Protein AF-A0A087DE72-F1 (afdb_monomer)

Secondary structure (DSSP, 8-state):
-PPPP-HHHHTT--TTS-HHHHHHHHHHHHHHHHHHTTT-HHHHHHHHHHHHIIIIISSSHHHHHHHHHHHHHHHS--S-------HHHHHHHHHHTT-HHHHHHHHHHHHHH-TT-HHHHHHHHHHHHTS---S-HHHHHHHHHHHHHHHHHHHHHHHHS---HHHHHHHHHHHHHHHHHTT-HHHHHHHHHHHHHH--TTTHHHHHHHHHHHHHHH--GGGHHHHHHHHHHHHHHHHHHHHHTGGGS-HHHHHHHHHHHHTSPPPPP-GGG--HHHHHHHHHHHHHHHHHHHHS---HHHHHHHHHHHHHHHHHHHHHHHHHHHHHHHHHHHHHHHHHHHHHHHHHHHHHHHHHHHHHHHHHHHHHHHHHS-SPPHHHHHHHHHHHHHHHHHHHS-STTHHHHHHHHHHHHHHHHHHHHHHHHHHHHHHHHHHHHHHHHHHHHHHHHHHHHHHHHHHHHHHHHHHHHH-HHHHHHTT-

Structure (mmCIF, N/CA/C/O backbone):
data_AF-A0A087DE72-F1
#
_entry.id   AF-A0A087DE72-F1
#
loop_
_atom_site.group_PDB
_atom_site.id
_atom_site.type_symbol
_atom_site.label_atom_id
_atom_site.label_alt_id
_atom_site.label_comp_id
_atom_site.label_asym_id
_atom_site.label_entity_id
_atom_site.label_seq_id
_atom_site.pdbx_PDB_ins_code
_atom_site.Cartn_x
_atom_site.Cartn_y
_atom_site.Cartn_z
_atom_site.occupancy
_atom_site.B_iso_or_equiv
_atom_site.auth_seq_id
_atom_site.auth_comp_id
_atom_site.auth_asym_id
_atom_site.auth_atom_id
_atom_site.pdbx_PDB_model_num
ATOM 1 N N . MET A 1 1 ? 24.388 5.593 -57.255 1.00 46.31 1 MET A N 1
ATOM 2 C CA . MET A 1 1 ? 25.311 6.397 -56.429 1.00 46.31 1 MET A CA 1
ATOM 3 C C . MET A 1 1 ? 26.589 6.590 -57.221 1.00 46.31 1 MET A C 1
ATOM 5 O O . MET A 1 1 ? 26.993 5.662 -57.909 1.00 46.31 1 MET A O 1
ATOM 9 N N . GLU A 1 2 ? 27.152 7.794 -57.210 1.00 52.22 2 GLU A N 1
ATOM 10 C CA . GLU A 1 2 ? 28.454 8.068 -57.825 1.00 52.22 2 GLU A CA 1
ATOM 11 C C . GLU A 1 2 ? 29.527 7.374 -56.968 1.00 52.22 2 GLU A C 1
ATOM 13 O O . GLU A 1 2 ? 29.523 7.531 -55.749 1.00 52.22 2 GLU A O 1
ATOM 18 N N . GLN A 1 3 ? 30.354 6.518 -57.572 1.00 73.94 3 GLN A N 1
ATOM 19 C CA . GLN A 1 3 ? 31.344 5.716 -56.849 1.00 73.94 3 GLN A CA 1
ATOM 20 C C . GLN A 1 3 ? 32.473 6.634 -56.364 1.00 73.94 3 GLN A C 1
ATOM 22 O O . GLN A 1 3 ? 33.178 7.226 -57.183 1.00 73.94 3 GLN A O 1
ATOM 27 N N . ILE A 1 4 ? 32.644 6.767 -55.049 1.00 83.94 4 ILE A N 1
ATOM 28 C CA . ILE A 1 4 ? 33.738 7.544 -54.472 1.00 83.94 4 ILE A CA 1
ATOM 29 C C . ILE A 1 4 ? 35.049 6.736 -54.526 1.00 83.94 4 ILE A C 1
ATOM 31 O O . ILE A 1 4 ? 35.043 5.526 -54.267 1.00 83.94 4 ILE A O 1
ATOM 35 N N . PRO A 1 5 ? 36.189 7.360 -54.879 1.00 88.19 5 PRO A N 1
ATOM 36 C CA . PRO A 1 5 ? 37.483 6.686 -54.866 1.00 88.19 5 PRO A CA 1
ATOM 37 C C . PRO A 1 5 ? 37.898 6.284 -53.447 1.00 88.19 5 PRO A C 1
ATOM 39 O O . PRO A 1 5 ? 37.797 7.083 -52.514 1.00 88.19 5 PRO A O 1
ATOM 42 N N . ASP A 1 6 ? 38.416 5.067 -53.289 1.00 91.94 6 ASP A N 1
ATOM 43 C CA . ASP A 1 6 ? 39.042 4.623 -52.043 1.00 91.94 6 ASP A CA 1
ATOM 44 C C . ASP A 1 6 ? 40.487 5.134 -51.963 1.00 91.94 6 ASP A C 1
ATOM 46 O O . ASP A 1 6 ? 41.411 4.525 -52.491 1.00 91.94 6 ASP A O 1
ATOM 50 N N . TYR A 1 7 ? 40.699 6.270 -51.310 1.00 92.19 7 TYR A N 1
ATOM 51 C CA . TYR A 1 7 ? 42.007 6.875 -51.116 1.00 92.19 7 TYR A CA 1
ATOM 52 C C . TYR A 1 7 ? 42.890 6.082 -50.155 1.00 92.19 7 TYR A C 1
ATOM 54 O O . TYR A 1 7 ? 44.110 6.170 -50.285 1.00 92.19 7 TYR A O 1
ATOM 62 N N . TYR A 1 8 ? 42.322 5.289 -49.240 1.00 91.94 8 TYR A N 1
ATOM 63 C CA . TYR A 1 8 ? 43.120 4.418 -48.378 1.00 91.94 8 TYR A CA 1
ATOM 64 C C . TYR A 1 8 ? 43.806 3.330 -49.198 1.00 91.94 8 TYR A C 1
ATOM 66 O O . TYR A 1 8 ? 45.010 3.120 -49.062 1.00 91.94 8 TYR A O 1
ATOM 74 N N . GLU A 1 9 ? 43.070 2.712 -50.118 1.00 90.38 9 GLU A N 1
ATOM 75 C CA . GLU A 1 9 ? 43.614 1.702 -51.023 1.00 90.38 9 GLU A CA 1
ATOM 76 C C . GLU A 1 9 ? 44.472 2.327 -52.137 1.00 90.38 9 GLU A C 1
ATOM 78 O O . GLU A 1 9 ? 45.621 1.934 -52.341 1.00 90.38 9 GLU A O 1
ATOM 83 N N . LEU A 1 10 ? 43.955 3.349 -52.830 1.00 90.56 10 LEU A N 1
ATOM 84 C CA . LEU A 1 10 ? 44.603 3.948 -54.004 1.00 90.56 10 LEU A CA 1
ATOM 85 C C . LEU A 1 10 ? 45.902 4.692 -53.676 1.00 90.56 10 LEU A C 1
ATOM 87 O O . LEU A 1 10 ? 46.783 4.782 -54.533 1.00 90.56 10 LEU A O 1
ATOM 91 N N . LEU A 1 11 ? 46.019 5.254 -52.469 1.00 91.50 11 LEU A N 1
ATOM 92 C CA . LEU A 1 11 ? 47.199 6.005 -52.022 1.00 91.50 11 LEU A CA 1
ATOM 93 C C . LEU A 1 11 ? 47.983 5.274 -50.923 1.00 91.50 11 LEU A C 1
ATOM 95 O O . LEU A 1 11 ? 48.953 5.831 -50.408 1.00 91.50 11 LEU A O 1
ATOM 99 N N . ASN A 1 12 ? 47.602 4.029 -50.612 1.00 90.81 12 ASN A N 1
ATOM 100 C CA . ASN A 1 12 ? 48.242 3.164 -49.621 1.00 90.81 12 ASN A CA 1
ATOM 101 C C . ASN A 1 12 ? 48.380 3.834 -48.238 1.00 90.81 12 ASN A C 1
ATOM 103 O O . ASN A 1 12 ? 49.468 3.889 -47.660 1.00 90.81 12 ASN A O 1
ATOM 107 N N . LEU A 1 13 ? 47.271 4.383 -47.741 1.00 91.31 13 LEU A N 1
ATOM 108 C CA . LEU A 1 13 ? 47.175 5.062 -46.448 1.00 91.31 13 LEU A CA 1
ATOM 109 C C . LEU A 1 13 ? 46.571 4.118 -45.403 1.00 91.31 13 LEU A C 1
ATOM 111 O O . LEU A 1 13 ? 45.697 3.310 -45.713 1.00 91.31 13 LEU A O 1
ATOM 115 N N . ASN A 1 14 ? 46.978 4.260 -44.143 1.00 90.88 14 ASN A N 1
ATOM 116 C CA . ASN A 1 14 ? 46.422 3.471 -43.046 1.00 90.88 14 ASN A CA 1
ATOM 117 C C . ASN A 1 14 ? 45.198 4.175 -42.417 1.00 90.88 14 ASN A C 1
ATOM 119 O O . ASN A 1 14 ? 45.349 5.281 -41.892 1.00 90.88 14 ASN A O 1
ATOM 123 N N . PRO A 1 15 ? 43.999 3.557 -42.393 1.00 86.56 15 PRO A N 1
ATOM 124 C CA . PRO A 1 15 ? 42.802 4.168 -41.805 1.00 86.56 15 PRO A CA 1
ATOM 125 C C . PRO A 1 15 ? 42.904 4.401 -40.292 1.00 86.56 15 PRO A C 1
ATOM 127 O O . PRO A 1 15 ? 42.224 5.283 -39.771 1.00 86.56 15 PRO A O 1
ATOM 130 N N . ALA A 1 16 ? 43.776 3.671 -39.588 1.00 88.38 16 ALA A N 1
ATOM 131 C CA . ALA A 1 16 ? 44.003 3.853 -38.154 1.00 88.38 16 ALA A CA 1
ATOM 132 C C . ALA A 1 16 ? 44.900 5.061 -37.811 1.00 88.38 16 ALA A C 1
ATOM 134 O O . ALA A 1 16 ? 45.018 5.422 -36.638 1.00 88.38 16 ALA A O 1
ATOM 135 N N . ASP A 1 17 ? 45.534 5.693 -38.804 1.00 89.81 17 ASP A N 1
ATOM 136 C CA . ASP A 1 17 ? 46.409 6.840 -38.569 1.00 89.81 17 ASP A CA 1
ATOM 137 C C . ASP A 1 17 ? 45.597 8.099 -38.199 1.00 89.81 17 ASP A C 1
ATOM 139 O O . ASP A 1 17 ? 44.442 8.302 -38.601 1.00 89.81 17 ASP A O 1
ATOM 143 N N . SER A 1 18 ? 46.214 8.995 -37.422 1.00 92.31 18 SER A N 1
ATOM 144 C CA . SER A 1 18 ? 45.618 10.300 -37.115 1.00 92.31 18 SER A CA 1
ATOM 145 C C . SER A 1 18 ? 45.512 11.158 -38.381 1.00 92.31 18 SER A C 1
ATOM 147 O O . SER A 1 18 ? 46.311 11.017 -39.308 1.00 92.31 18 SER A O 1
ATOM 149 N N . LEU A 1 19 ? 44.550 12.089 -38.428 1.00 91.44 19 LEU A N 1
ATOM 150 C CA . LEU A 1 19 ? 44.358 12.947 -39.606 1.00 91.44 19 LEU A CA 1
ATOM 151 C C . LEU A 1 19 ? 45.640 13.717 -39.959 1.00 91.44 19 LEU A C 1
ATOM 153 O O . LEU A 1 19 ? 46.006 13.805 -41.127 1.00 91.44 19 LEU A O 1
ATOM 157 N N . ALA A 1 20 ? 46.352 14.216 -38.945 1.00 91.56 20 ALA A N 1
ATOM 158 C CA . ALA A 1 20 ? 47.620 14.914 -39.130 1.00 91.56 20 ALA A CA 1
ATOM 159 C C . ALA A 1 20 ? 48.692 14.016 -39.776 1.00 91.56 20 ALA A C 1
ATOM 161 O O . ALA A 1 20 ? 49.420 14.470 -40.657 1.00 91.56 20 ALA A O 1
ATOM 162 N N . ALA A 1 21 ? 48.765 12.738 -39.384 1.00 91.19 21 ALA A N 1
ATOM 163 C CA . ALA A 1 21 ? 49.691 11.777 -39.978 1.00 91.19 21 ALA A CA 1
ATOM 164 C C . ALA A 1 21 ? 49.328 11.467 -41.442 1.00 91.19 21 ALA A C 1
ATOM 166 O O . ALA A 1 21 ? 50.207 11.484 -42.304 1.00 91.19 21 ALA A O 1
ATOM 167 N N . ILE A 1 22 ? 48.039 11.283 -41.744 1.00 91.69 22 ILE A N 1
ATOM 168 C CA . ILE A 1 22 ? 47.539 11.057 -43.111 1.00 91.69 22 ILE A CA 1
ATOM 169 C C . ILE A 1 22 ? 47.829 12.269 -44.010 1.00 91.69 22 ILE A C 1
ATOM 171 O O . ILE A 1 22 ? 48.365 12.120 -45.107 1.00 91.69 22 ILE A O 1
ATOM 175 N N . GLN A 1 23 ? 47.547 13.488 -43.541 1.00 92.75 23 GLN A N 1
ATOM 176 C CA . GLN A 1 23 ? 47.849 14.720 -44.279 1.00 92.75 23 GLN A CA 1
ATOM 177 C C . GLN A 1 23 ? 49.352 14.874 -44.546 1.00 92.75 23 GLN A C 1
ATOM 179 O O . GLN A 1 23 ? 49.745 15.261 -45.647 1.00 92.75 23 GLN A O 1
ATOM 184 N N . GLN A 1 24 ? 50.202 14.544 -43.569 1.00 93.56 24 GLN A N 1
ATOM 185 C CA . GLN A 1 24 ? 51.655 14.590 -43.728 1.00 93.56 24 GLN A CA 1
ATOM 186 C C . GLN A 1 24 ? 52.149 13.575 -44.772 1.00 93.56 24 GLN A C 1
ATOM 188 O O . GLN A 1 24 ? 52.970 13.924 -45.623 1.00 93.56 24 GLN A O 1
ATOM 193 N N . GLN A 1 25 ? 51.625 12.345 -44.751 1.00 92.81 25 GLN A N 1
ATOM 194 C CA . GLN A 1 25 ? 51.930 11.321 -45.757 1.00 92.81 25 GLN A CA 1
ATOM 195 C C . GLN A 1 25 ? 51.492 11.769 -47.159 1.00 92.81 25 GLN A C 1
ATOM 197 O O . GLN A 1 25 ? 52.269 11.675 -48.110 1.00 92.81 25 GLN A O 1
ATOM 202 N N . LEU A 1 26 ? 50.293 12.342 -47.287 1.00 94.69 26 LEU A N 1
ATOM 203 C CA . LEU A 1 26 ? 49.782 12.877 -48.550 1.00 94.69 26 LEU A CA 1
ATOM 204 C C . LEU A 1 26 ? 50.614 14.050 -49.080 1.00 94.69 26 LEU A C 1
ATOM 206 O O . LEU A 1 26 ? 50.873 14.115 -50.279 1.00 94.69 26 LEU A O 1
ATOM 210 N N . GLN A 1 27 ? 51.081 14.954 -48.215 1.00 93.62 27 GLN A N 1
ATOM 211 C CA . GLN A 1 27 ? 51.978 16.043 -48.621 1.00 93.62 27 GLN A CA 1
ATOM 212 C C . GLN A 1 27 ? 53.340 15.525 -49.098 1.00 93.62 27 GLN A C 1
ATOM 214 O O . GLN A 1 27 ? 53.872 16.022 -50.092 1.00 93.62 27 GLN A O 1
ATOM 219 N N . TYR A 1 28 ? 53.886 14.500 -48.439 1.00 92.12 28 TYR A N 1
ATOM 220 C CA . TYR A 1 28 ? 55.117 13.846 -48.880 1.00 92.12 28 TYR A CA 1
ATOM 221 C C . TYR A 1 28 ? 54.940 13.168 -50.248 1.00 92.12 28 TYR A C 1
ATOM 223 O O . TYR A 1 28 ? 55.742 13.385 -51.160 1.00 92.12 28 TYR A O 1
ATOM 231 N N . LEU A 1 29 ? 53.853 12.408 -50.423 1.00 90.56 29 LEU A N 1
ATOM 232 C CA . LEU A 1 29 ? 53.500 11.777 -51.696 1.00 90.56 29 LEU A CA 1
ATOM 233 C C . LEU A 1 29 ? 53.297 12.817 -52.801 1.00 90.56 29 LEU A C 1
ATOM 235 O O . LEU A 1 29 ? 53.800 12.636 -53.909 1.00 90.56 29 LEU A O 1
ATOM 239 N N . LYS A 1 30 ? 52.628 13.933 -52.494 1.00 92.38 30 LYS A N 1
ATOM 240 C CA . LYS A 1 30 ? 52.440 15.053 -53.419 1.00 92.38 30 LYS A CA 1
ATOM 241 C C . LYS A 1 30 ? 53.778 15.592 -53.917 1.00 92.38 30 LYS A C 1
ATOM 243 O O . LYS A 1 30 ? 54.002 15.603 -55.123 1.00 92.38 30 LYS A O 1
ATOM 248 N N . ALA A 1 31 ? 54.688 15.955 -53.013 1.00 89.69 31 ALA A N 1
ATOM 249 C CA . ALA A 1 31 ? 55.998 16.497 -53.375 1.00 89.69 31 ALA A CA 1
ATOM 250 C C . ALA A 1 31 ? 56.829 15.504 -54.212 1.00 89.69 31 ALA A C 1
ATOM 252 O O . ALA A 1 31 ? 57.450 15.877 -55.212 1.00 89.69 31 ALA A O 1
ATOM 253 N N . ALA A 1 32 ? 56.792 14.216 -53.855 1.00 87.50 32 ALA A N 1
ATOM 254 C CA . ALA A 1 32 ? 57.470 13.165 -54.609 1.00 87.50 32 ALA A CA 1
ATOM 255 C C . ALA A 1 32 ? 56.907 13.019 -56.037 1.00 87.50 32 ALA A C 1
ATOM 257 O O . ALA A 1 32 ? 57.672 12.916 -57.001 1.00 87.50 32 ALA A O 1
ATOM 258 N N . LYS A 1 33 ? 55.579 13.055 -56.206 1.00 88.06 33 LYS A N 1
ATOM 259 C CA . LYS A 1 33 ? 54.942 12.944 -57.528 1.00 88.06 33 LYS A CA 1
ATOM 260 C C . LYS A 1 33 ? 55.063 14.229 -58.353 1.00 88.06 33 LYS A C 1
ATOM 262 O O . LYS A 1 33 ? 55.270 14.137 -59.558 1.00 88.06 33 LYS A O 1
ATOM 267 N N . GLU A 1 34 ? 55.056 15.411 -57.741 1.00 89.00 34 GLU A N 1
ATOM 268 C CA . GLU A 1 34 ? 55.330 16.680 -58.435 1.00 89.00 34 GLU A CA 1
ATOM 269 C C . GLU A 1 34 ? 56.731 16.694 -59.063 1.00 89.00 34 GLU A C 1
ATOM 271 O O . GLU A 1 34 ? 56.881 17.081 -60.222 1.00 89.00 34 GLU A O 1
ATOM 276 N N . SER A 1 35 ? 57.741 16.172 -58.355 1.00 84.12 35 SER A N 1
ATOM 277 C CA . SER A 1 35 ? 59.123 16.107 -58.860 1.00 84.12 35 SER A CA 1
ATOM 278 C C . SER A 1 35 ? 59.303 15.217 -60.102 1.00 84.12 35 SER A C 1
ATOM 280 O O . SER A 1 35 ? 60.242 15.407 -60.874 1.00 84.12 35 SER A O 1
ATOM 282 N N . THR A 1 36 ? 58.386 14.271 -60.330 1.00 85.12 36 THR A N 1
ATOM 283 C CA . THR A 1 36 ? 58.442 13.290 -61.430 1.00 85.12 36 THR A CA 1
ATOM 284 C C . THR A 1 36 ? 57.303 13.449 -62.441 1.00 85.12 36 THR A C 1
ATOM 286 O O . THR A 1 36 ? 57.206 12.673 -63.391 1.00 85.12 36 THR A O 1
ATOM 289 N N . TYR A 1 37 ? 56.469 14.486 -62.297 1.00 81.81 37 TYR A N 1
ATOM 290 C CA . TYR A 1 37 ? 55.223 14.668 -63.049 1.00 81.81 37 TYR A CA 1
ATOM 291 C C . TYR A 1 37 ? 55.404 14.676 -64.574 1.00 81.81 37 TYR A C 1
ATOM 293 O O . TYR A 1 37 ? 54.633 14.055 -65.303 1.00 81.81 37 TYR A O 1
ATOM 301 N N . LEU A 1 38 ? 56.445 15.344 -65.080 1.00 79.69 38 LEU A N 1
ATOM 302 C CA . LEU A 1 38 ? 56.704 15.418 -66.524 1.00 79.69 38 LEU A CA 1
ATOM 303 C C . LEU A 1 38 ? 57.210 14.091 -67.112 1.00 79.69 38 LEU A C 1
ATOM 305 O O . LEU A 1 38 ? 57.084 13.870 -68.315 1.00 79.69 38 LEU A O 1
ATOM 309 N N . GLN A 1 39 ? 57.766 13.215 -66.273 1.00 79.38 39 GLN A N 1
ATOM 310 C CA . GLN A 1 39 ? 58.501 12.014 -66.681 1.00 79.38 39 GLN A CA 1
ATOM 311 C C . GLN A 1 39 ? 57.743 10.715 -66.387 1.00 79.38 39 GLN A C 1
ATOM 313 O O . GLN A 1 39 ? 58.065 9.683 -66.966 1.00 79.38 39 GLN A O 1
ATOM 318 N N . SER A 1 40 ? 56.743 10.753 -65.504 1.00 84.88 40 SER A N 1
ATOM 319 C CA . SER A 1 40 ? 56.005 9.575 -65.060 1.00 84.88 40 SER A CA 1
ATOM 320 C C . SER A 1 40 ? 54.508 9.732 -65.296 1.00 84.88 40 SER A C 1
ATOM 322 O O . SER A 1 40 ? 53.853 10.614 -64.738 1.00 84.88 40 SER A O 1
ATOM 324 N N . ASP A 1 41 ? 53.939 8.824 -66.085 1.00 81.00 41 ASP A N 1
ATOM 325 C CA . ASP A 1 41 ? 52.489 8.750 -66.275 1.00 81.00 41 ASP A CA 1
ATOM 326 C C . ASP A 1 41 ? 51.760 8.324 -64.991 1.00 81.00 41 ASP A C 1
ATOM 328 O O . ASP A 1 41 ? 50.601 8.683 -64.789 1.00 81.00 41 ASP A O 1
ATOM 332 N N . GLU A 1 42 ? 52.448 7.634 -64.078 1.00 81.88 42 GLU A N 1
ATOM 333 C CA . GLU A 1 42 ? 51.942 7.330 -62.738 1.00 81.88 42 GLU A CA 1
ATOM 334 C C . GLU A 1 42 ? 51.776 8.615 -61.915 1.00 81.88 42 GLU A C 1
ATOM 336 O O . GLU A 1 42 ? 50.732 8.834 -61.305 1.00 81.88 42 GLU A O 1
ATOM 341 N N . ALA A 1 43 ? 52.765 9.515 -61.957 1.00 83.44 43 ALA A N 1
ATOM 342 C CA . ALA A 1 43 ? 52.683 10.803 -61.276 1.00 83.44 43 ALA A CA 1
ATOM 343 C C . ALA A 1 43 ? 51.544 11.672 -61.832 1.00 83.44 43 ALA A C 1
ATOM 345 O O . ALA A 1 43 ? 50.818 12.295 -61.059 1.00 83.44 43 ALA A O 1
ATOM 346 N N . LYS A 1 44 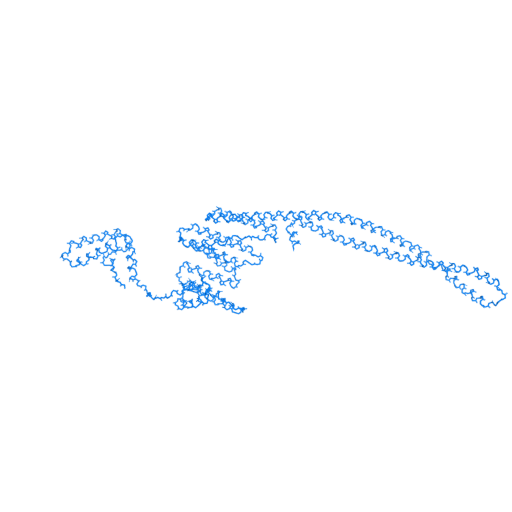? 51.317 11.654 -63.153 1.00 85.94 44 LYS A N 1
ATOM 347 C CA . LYS A 1 44 ? 50.186 12.367 -63.775 1.00 85.94 44 LYS A CA 1
ATOM 348 C C . LYS A 1 44 ? 48.821 11.834 -63.339 1.00 85.94 44 LYS A C 1
ATOM 350 O O . LYS A 1 44 ? 47.877 12.615 -63.269 1.00 85.94 44 LYS A O 1
ATOM 355 N N . ARG A 1 45 ? 48.713 10.533 -63.047 1.00 87.25 45 ARG A N 1
ATOM 356 C CA . ARG A 1 45 ? 47.472 9.884 -62.585 1.00 87.25 45 ARG A CA 1
ATOM 357 C C . ARG A 1 45 ? 47.223 10.061 -61.090 1.00 87.25 45 ARG A C 1
ATOM 359 O O . ARG A 1 45 ? 46.091 10.318 -60.698 1.00 87.25 45 ARG A O 1
ATOM 366 N N . LEU A 1 46 ? 48.260 9.931 -60.264 1.00 87.94 46 LEU A N 1
ATOM 367 C CA . LEU A 1 46 ? 48.126 9.977 -58.806 1.00 87.94 46 LEU A CA 1
ATOM 368 C C . LEU A 1 46 ? 48.039 11.403 -58.259 1.00 87.94 46 LEU A C 1
ATOM 370 O O . LEU A 1 46 ? 47.358 11.626 -57.264 1.00 87.94 46 LEU A O 1
ATOM 374 N N . LEU A 1 47 ? 48.686 12.385 -58.894 1.00 90.38 47 LEU A N 1
ATOM 375 C CA . LEU A 1 47 ? 48.704 13.758 -58.381 1.00 90.38 47 LEU A CA 1
ATOM 376 C C . LEU A 1 47 ? 47.301 14.402 -58.282 1.00 90.38 47 LEU A C 1
ATOM 378 O O . LEU A 1 47 ? 47.028 15.040 -57.263 1.00 90.38 47 LEU A O 1
ATOM 382 N N . PRO A 1 48 ? 46.378 14.217 -59.251 1.00 90.50 48 PRO A N 1
ATOM 383 C CA . PRO A 1 48 ? 44.981 14.623 -59.094 1.00 90.50 48 PRO A CA 1
ATOM 384 C C . PRO A 1 48 ? 44.282 13.950 -57.905 1.00 90.50 48 PRO A C 1
ATOM 386 O O . PRO A 1 48 ? 43.618 14.643 -57.143 1.00 90.50 48 PRO A O 1
ATOM 389 N N . LEU A 1 49 ? 44.482 12.640 -57.701 1.00 91.12 49 LEU A N 1
ATOM 390 C CA . LEU A 1 49 ? 43.883 11.892 -56.585 1.00 91.12 49 LEU A CA 1
ATOM 391 C C . LEU A 1 49 ? 44.405 12.381 -55.230 1.00 91.12 49 LEU A C 1
ATOM 393 O O . LEU A 1 49 ? 43.631 12.547 -54.298 1.00 91.12 49 LEU A O 1
ATOM 397 N N . ILE A 1 50 ? 45.705 12.671 -55.130 1.00 91.81 50 ILE A N 1
ATOM 398 C CA . ILE A 1 50 ? 46.317 13.220 -53.913 1.00 91.81 50 ILE A CA 1
ATOM 399 C C . ILE A 1 50 ? 45.750 14.613 -53.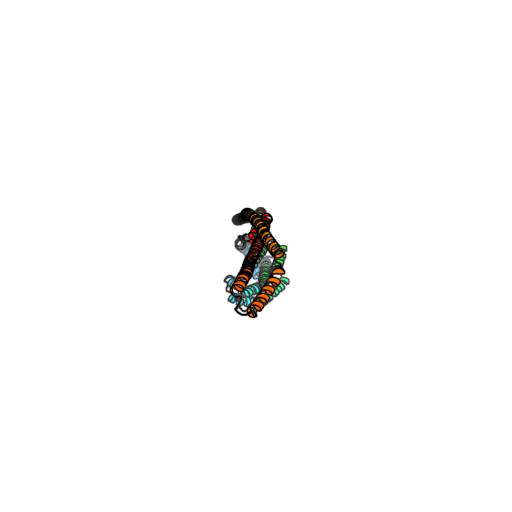598 1.00 91.81 50 ILE A C 1
ATOM 401 O O . ILE A 1 50 ? 45.465 14.921 -52.441 1.00 91.81 50 ILE A O 1
ATOM 405 N N . ASN A 1 51 ? 45.569 15.462 -54.615 1.00 92.44 51 ASN A N 1
ATOM 406 C CA . ASN A 1 51 ? 44.984 16.791 -54.430 1.00 92.44 51 ASN A CA 1
ATOM 407 C C . ASN A 1 51 ? 43.503 16.723 -54.039 1.00 92.44 51 ASN A C 1
ATOM 409 O O . ASN A 1 51 ? 43.075 17.493 -53.177 1.00 92.44 51 ASN A O 1
ATOM 413 N N . ASP A 1 52 ? 42.741 15.805 -54.634 1.00 92.12 52 ASP A N 1
ATOM 414 C CA . ASP A 1 52 ? 41.344 15.578 -54.272 1.00 92.12 52 ASP A CA 1
ATOM 415 C C . ASP A 1 52 ? 41.225 15.050 -52.837 1.00 92.12 52 ASP A C 1
ATOM 417 O O . ASP A 1 52 ? 40.500 15.624 -52.028 1.00 92.12 52 ASP A O 1
ATOM 421 N N . ALA A 1 53 ? 42.043 14.058 -52.469 1.00 91.12 53 ALA A N 1
ATOM 422 C CA . ALA A 1 53 ? 42.099 13.514 -51.117 1.00 91.12 53 ALA A CA 1
ATOM 423 C C . ALA A 1 53 ? 42.429 14.593 -50.073 1.00 91.12 53 ALA A C 1
ATOM 425 O O . ALA A 1 53 ? 41.766 14.665 -49.044 1.00 91.12 53 ALA A O 1
ATOM 426 N N . LEU A 1 54 ? 43.398 15.480 -50.336 1.00 92.12 54 LEU A N 1
ATOM 427 C CA . LEU A 1 54 ? 43.747 16.582 -49.425 1.00 92.12 54 LEU A CA 1
ATOM 428 C C . LEU A 1 54 ? 42.644 17.644 -49.294 1.00 92.12 54 LEU A C 1
ATOM 430 O O . LEU A 1 54 ? 42.536 18.278 -48.246 1.00 92.12 54 LEU A O 1
ATOM 434 N N . THR A 1 55 ? 41.853 17.861 -50.347 1.00 89.44 55 THR A N 1
ATOM 435 C CA . THR A 1 55 ? 40.861 18.948 -50.401 1.00 89.44 55 THR A CA 1
ATOM 436 C C . THR A 1 55 ? 39.481 18.497 -49.926 1.00 89.44 55 THR A C 1
ATOM 438 O O . THR A 1 55 ? 38.793 19.248 -49.238 1.00 89.44 55 THR A O 1
ATOM 441 N N . ASN A 1 56 ? 39.082 17.273 -50.275 1.00 87.31 56 ASN A N 1
ATOM 442 C CA . ASN A 1 56 ? 37.703 16.806 -50.157 1.00 87.31 56 ASN A CA 1
ATOM 443 C C . ASN A 1 56 ? 37.524 15.709 -49.101 1.00 87.31 56 ASN A C 1
ATOM 445 O O . ASN A 1 56 ? 36.516 15.721 -48.399 1.00 87.31 56 ASN A O 1
ATOM 449 N N . ALA A 1 57 ? 38.490 14.796 -48.944 1.00 90.38 57 ALA A N 1
ATOM 450 C CA . ALA A 1 57 ? 38.414 13.724 -47.947 1.00 90.38 57 ALA A CA 1
ATOM 451 C C . ALA A 1 57 ? 39.087 14.127 -46.626 1.00 90.38 57 ALA A C 1
ATOM 453 O O . ALA A 1 57 ? 38.465 14.141 -45.570 1.00 90.38 57 ALA A O 1
ATOM 454 N N . PHE A 1 58 ? 40.344 14.558 -46.676 1.00 94.62 58 PHE A N 1
ATOM 455 C CA . PHE A 1 58 ? 41.210 14.741 -45.510 1.00 94.62 58 PHE A CA 1
ATOM 456 C C . PHE A 1 58 ? 41.557 16.207 -45.233 1.00 94.62 58 PHE A C 1
ATOM 458 O O . PHE A 1 58 ? 42.629 16.489 -44.707 1.00 94.62 58 PHE A O 1
ATOM 465 N N . ALA A 1 59 ? 40.685 17.161 -45.569 1.00 88.25 59 ALA A N 1
ATOM 466 C CA . ALA A 1 59 ? 40.919 18.576 -45.262 1.00 88.25 59 ALA A CA 1
ATOM 467 C C . ALA A 1 59 ? 40.809 18.877 -43.756 1.00 88.25 59 ALA A C 1
ATOM 469 O O . ALA A 1 59 ? 41.587 19.660 -43.211 1.00 88.25 59 ALA A O 1
ATOM 470 N N . ASN A 1 60 ? 39.841 18.260 -43.076 1.00 89.69 60 ASN A N 1
ATOM 471 C CA . ASN A 1 60 ? 39.631 18.351 -41.631 1.00 89.69 60 ASN A CA 1
ATOM 472 C C . ASN A 1 60 ? 38.899 17.101 -41.105 1.00 89.69 60 ASN A C 1
ATOM 474 O O . ASN A 1 60 ? 38.497 16.231 -41.877 1.00 89.69 60 ASN A O 1
ATOM 478 N N . GLU A 1 61 ? 38.713 17.009 -39.786 1.00 87.81 61 GLU A N 1
ATOM 479 C CA . GLU A 1 61 ? 38.097 15.834 -39.153 1.00 87.81 61 GLU A CA 1
ATOM 480 C C . GLU A 1 61 ? 36.653 15.604 -39.628 1.00 87.81 61 GLU A C 1
ATOM 482 O O . GLU A 1 61 ? 36.236 14.469 -39.836 1.00 87.81 61 GLU A O 1
ATOM 487 N N . THR A 1 62 ? 35.907 16.679 -39.895 1.00 84.69 62 THR A N 1
ATOM 488 C CA . THR A 1 62 ? 34.527 16.597 -40.392 1.00 84.69 62 THR A CA 1
ATOM 489 C C . THR A 1 62 ? 34.462 16.030 -41.808 1.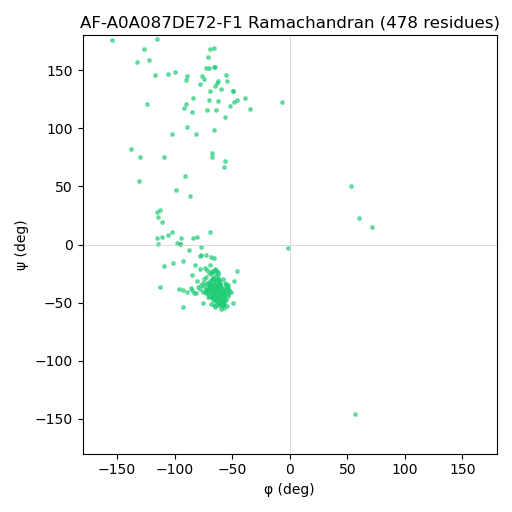00 84.69 62 THR A C 1
ATOM 491 O O . THR A 1 62 ? 33.581 15.222 -42.105 1.00 84.69 62 THR A O 1
ATOM 494 N N . THR A 1 63 ? 35.362 16.443 -42.708 1.00 87.06 63 THR A N 1
ATOM 495 C CA . THR A 1 63 ? 35.407 15.882 -44.068 1.00 87.06 63 THR A CA 1
ATOM 496 C C . THR A 1 63 ? 35.879 14.437 -44.045 1.00 87.06 63 THR A C 1
ATOM 498 O O . THR A 1 63 ? 35.310 13.625 -44.769 1.00 87.06 63 THR A O 1
ATOM 501 N N . ARG A 1 64 ? 36.831 14.103 -43.160 1.00 88.75 64 ARG A N 1
ATOM 502 C CA . ARG A 1 64 ? 37.312 12.731 -42.977 1.00 88.75 64 ARG A CA 1
ATOM 503 C C . ARG A 1 64 ? 36.180 11.823 -42.520 1.00 88.75 64 ARG A C 1
ATOM 505 O O . ARG A 1 64 ? 35.905 10.836 -43.178 1.00 88.75 64 ARG A O 1
ATOM 512 N N . GLN A 1 65 ? 35.456 12.197 -41.467 1.00 83.81 65 GLN A N 1
ATOM 513 C CA . GLN A 1 65 ? 34.327 11.406 -40.970 1.00 83.81 65 GLN A CA 1
ATOM 514 C C . GLN A 1 65 ? 33.245 11.196 -42.036 1.00 83.81 65 GLN A C 1
ATOM 516 O O . GLN A 1 65 ? 32.706 10.098 -42.163 1.00 83.81 65 GLN A O 1
ATOM 521 N N . ARG A 1 66 ? 32.932 12.229 -42.832 1.00 82.12 66 ARG A N 1
ATOM 522 C CA . ARG A 1 66 ? 31.982 12.113 -43.952 1.00 82.12 66 ARG A CA 1
ATOM 523 C C . ARG A 1 66 ? 32.490 11.174 -45.039 1.00 82.12 66 ARG A C 1
ATOM 525 O O . ARG A 1 66 ? 31.707 10.389 -45.563 1.00 82.12 66 ARG A O 1
ATOM 532 N N . TYR A 1 67 ? 33.772 11.273 -45.370 1.00 88.88 67 TYR A N 1
ATOM 533 C CA . TYR A 1 67 ? 34.426 10.413 -46.342 1.00 88.88 67 TYR A CA 1
ATOM 534 C C . TYR A 1 67 ? 34.452 8.955 -45.872 1.00 88.88 67 TYR A C 1
ATOM 536 O O . TYR A 1 67 ? 33.995 8.091 -46.610 1.00 88.88 67 TYR A O 1
ATOM 544 N N . ASP A 1 68 ? 34.870 8.698 -44.632 1.00 87.12 68 ASP A N 1
ATOM 545 C CA . ASP A 1 68 ? 34.914 7.364 -44.026 1.00 87.12 68 ASP A CA 1
ATOM 546 C C . ASP A 1 68 ? 33.512 6.744 -43.990 1.00 87.12 68 ASP A C 1
ATOM 548 O O . ASP A 1 68 ? 33.327 5.605 -44.403 1.00 87.12 68 ASP A O 1
ATOM 552 N N . THR A 1 69 ? 32.493 7.526 -43.615 1.00 79.31 69 THR A N 1
ATOM 553 C CA . THR A 1 69 ? 31.087 7.082 -43.629 1.00 79.31 69 THR A CA 1
ATOM 554 C C . THR A 1 69 ? 30.610 6.734 -45.042 1.00 79.31 69 THR A C 1
ATOM 556 O O . THR A 1 69 ? 29.944 5.721 -45.241 1.00 79.31 69 THR A O 1
ATOM 559 N N . ALA A 1 70 ? 30.937 7.564 -46.036 1.00 82.38 70 ALA A N 1
ATOM 560 C CA . ALA A 1 70 ? 30.549 7.321 -47.422 1.00 82.38 70 ALA A CA 1
ATOM 561 C C . ALA A 1 70 ? 31.300 6.119 -48.027 1.00 82.38 70 ALA A C 1
ATOM 563 O O . ALA A 1 70 ? 30.725 5.366 -48.811 1.00 82.38 70 ALA A O 1
ATOM 564 N N . LEU A 1 71 ? 32.572 5.932 -47.660 1.00 85.69 71 LEU A N 1
ATOM 565 C CA . LEU A 1 71 ? 33.412 4.836 -48.131 1.00 85.69 71 LEU A CA 1
ATOM 566 C C . LEU A 1 71 ? 32.977 3.506 -47.511 1.00 85.69 71 LEU A C 1
ATOM 568 O O . LEU A 1 71 ? 32.885 2.509 -48.223 1.00 85.6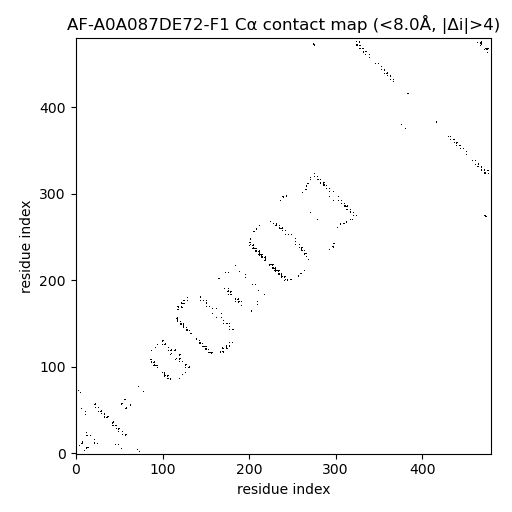9 71 LEU A O 1
ATOM 572 N N . GLU A 1 72 ? 32.646 3.503 -46.219 1.00 79.88 72 GLU A N 1
ATOM 573 C CA . GLU A 1 72 ? 32.025 2.369 -45.531 1.00 79.88 72 GLU A CA 1
ATOM 574 C C . GLU A 1 72 ? 30.681 2.008 -46.171 1.00 79.88 72 GLU A C 1
ATOM 576 O O . GLU A 1 72 ? 30.466 0.849 -46.512 1.00 79.88 72 GLU A O 1
ATOM 581 N N . ALA A 1 73 ? 29.823 2.995 -46.461 1.00 70.94 73 ALA A N 1
ATOM 582 C CA . ALA A 1 73 ? 28.556 2.770 -47.163 1.00 70.94 73 ALA A CA 1
ATOM 583 C C . ALA A 1 73 ? 28.732 2.212 -48.593 1.00 70.94 73 ALA A C 1
ATOM 585 O O . ALA A 1 73 ? 27.838 1.548 -49.115 1.00 70.94 73 ALA A O 1
ATOM 586 N N . GLN A 1 74 ? 29.879 2.465 -49.234 1.00 79.75 74 GLN A N 1
ATOM 587 C CA . GLN A 1 74 ? 30.213 1.919 -50.552 1.00 79.75 74 GLN A CA 1
ATOM 588 C C . GLN A 1 74 ? 30.834 0.514 -50.487 1.00 79.75 74 GLN A C 1
ATOM 590 O O . GLN A 1 74 ? 30.554 -0.306 -51.361 1.00 79.75 74 GLN A O 1
ATOM 595 N N . LYS A 1 75 ? 31.708 0.241 -49.508 1.00 72.00 75 LYS A N 1
ATOM 596 C CA . LYS A 1 75 ? 32.391 -1.059 -49.321 1.00 72.00 75 LYS A CA 1
ATOM 597 C C . LYS A 1 75 ? 31.487 -2.109 -48.702 1.00 72.00 75 LYS A C 1
ATOM 599 O O . LYS A 1 75 ? 31.564 -3.286 -49.048 1.00 72.00 75 LYS A O 1
ATOM 604 N N . HIS A 1 76 ? 30.618 -1.652 -47.819 1.00 60.09 76 HIS A N 1
ATOM 605 C CA . HIS A 1 76 ? 29.499 -2.387 -47.288 1.00 60.09 76 HIS A CA 1
ATOM 606 C C . HIS A 1 76 ? 28.249 -1.761 -47.894 1.00 60.09 76 HIS A C 1
ATOM 608 O O . HIS A 1 76 ? 27.554 -1.023 -47.192 1.00 60.09 76 HIS A O 1
ATOM 614 N N . PRO A 1 77 ? 27.944 -2.024 -49.187 1.00 49.88 77 PRO A N 1
ATOM 615 C CA . PRO A 1 77 ? 26.589 -1.798 -49.637 1.00 49.88 77 PRO A CA 1
ATOM 616 C C . PRO A 1 77 ? 25.758 -2.643 -48.686 1.00 49.88 77 PRO A C 1
ATOM 618 O O . PRO A 1 77 ? 25.888 -3.872 -48.669 1.00 49.88 77 PRO A O 1
ATOM 621 N N . GLN A 1 78 ? 25.005 -1.982 -47.806 1.00 43.31 78 GLN A N 1
ATOM 622 C CA . GLN A 1 78 ? 23.989 -2.668 -47.038 1.00 43.31 78 GLN A CA 1
ATOM 623 C C . GLN A 1 78 ? 23.262 -3.537 -48.057 1.00 43.31 78 GLN A C 1
ATOM 625 O O . GLN A 1 78 ? 22.888 -3.035 -49.126 1.00 43.31 78 GLN A O 1
ATOM 630 N N . ALA A 1 79 ? 23.205 -4.850 -47.783 1.00 40.91 79 ALA A N 1
ATOM 631 C CA . ALA A 1 79 ? 22.275 -5.749 -48.446 1.00 40.91 79 ALA A CA 1
ATOM 632 C C . ALA A 1 79 ? 21.022 -4.927 -48.670 1.00 40.91 79 ALA A C 1
ATOM 634 O O . ALA A 1 79 ? 20.553 -4.379 -47.679 1.00 40.91 79 ALA A O 1
ATOM 635 N N . GLU A 1 80 ? 20.679 -4.719 -49.945 1.00 35.59 80 GLU A N 1
ATOM 636 C CA . GLU A 1 80 ? 19.702 -3.756 -50.436 1.00 35.59 80 GLU A CA 1
ATOM 637 C C . GLU A 1 80 ? 18.934 -3.066 -49.298 1.00 35.59 80 GLU A C 1
ATOM 639 O O . GLU A 1 80 ? 18.192 -3.730 -48.563 1.00 35.59 80 GLU A O 1
ATOM 644 N N . GLU A 1 81 ? 18.986 -1.732 -49.227 1.00 37.62 81 GLU A N 1
ATOM 645 C CA . GLU A 1 81 ? 17.760 -0.996 -48.917 1.00 37.62 81 GLU A CA 1
ATOM 646 C C . GLU A 1 81 ? 16.712 -1.417 -49.973 1.00 37.62 81 GLU A C 1
ATOM 648 O O . GLU A 1 81 ? 16.313 -0.677 -50.868 1.00 37.62 81 GLU A O 1
ATOM 653 N N . THR A 1 82 ? 16.213 -2.650 -49.861 1.00 36.06 82 THR A N 1
ATOM 654 C CA . THR A 1 82 ? 14.798 -2.877 -49.837 1.00 36.06 82 THR A CA 1
ATOM 655 C C . THR A 1 82 ? 14.275 -1.723 -49.005 1.00 36.06 82 THR A C 1
ATOM 657 O O . THR A 1 82 ? 14.729 -1.455 -47.890 1.00 36.06 82 THR A O 1
ATOM 660 N N . HIS A 1 83 ? 13.327 -0.994 -49.562 1.00 40.47 83 HIS A N 1
ATOM 661 C CA . HIS A 1 83 ? 12.314 -0.380 -48.736 1.00 40.47 83 HIS A CA 1
ATOM 662 C C . HIS A 1 83 ? 11.630 -1.514 -47.948 1.00 40.47 83 HIS A C 1
ATOM 664 O O . HIS A 1 83 ? 10.477 -1.854 -48.214 1.00 40.47 83 HIS A O 1
ATOM 670 N N . GLU A 1 84 ? 12.355 -2.174 -47.038 1.00 52.19 84 GLU A N 1
ATOM 671 C CA . GLU A 1 84 ? 11.802 -3.048 -46.041 1.00 52.19 84 GLU A CA 1
ATOM 672 C C . GLU A 1 84 ? 11.011 -2.072 -45.207 1.00 52.19 84 GLU A C 1
ATOM 674 O O . GLU A 1 84 ? 11.536 -1.227 -44.480 1.00 52.19 84 GLU A O 1
ATOM 679 N N . THR A 1 85 ? 9.721 -2.059 -45.506 1.00 68.56 85 THR A N 1
ATOM 680 C CA . THR A 1 85 ? 8.764 -1.241 -44.799 1.00 68.56 85 THR A CA 1
ATOM 681 C C . THR A 1 85 ? 9.040 -1.490 -43.324 1.00 68.56 85 THR A C 1
ATOM 683 O O . THR A 1 85 ? 9.067 -2.650 -42.919 1.00 68.56 85 THR A O 1
ATOM 686 N N . ASP A 1 86 ? 9.332 -0.434 -42.556 1.00 82.44 86 ASP A N 1
ATOM 687 C CA . ASP A 1 86 ? 9.622 -0.539 -41.124 1.00 82.44 86 ASP A CA 1
ATOM 688 C C . ASP A 1 86 ? 8.347 -0.971 -40.390 1.00 82.44 86 ASP A C 1
ATOM 690 O O . ASP A 1 86 ? 7.608 -0.174 -39.807 1.00 82.44 86 ASP A O 1
ATOM 694 N N . TRP A 1 87 ? 8.028 -2.256 -40.521 1.00 88.56 87 TRP A N 1
ATOM 695 C CA . TRP A 1 87 ? 6.814 -2.863 -40.012 1.00 88.56 87 TRP A CA 1
ATOM 696 C C . TRP A 1 87 ? 6.817 -2.814 -38.490 1.00 88.56 87 TRP A C 1
ATOM 698 O O . TRP A 1 87 ? 5.767 -2.614 -37.888 1.00 88.56 87 TRP A O 1
ATOM 708 N N . LEU A 1 88 ? 7.988 -2.928 -37.856 1.00 90.50 88 LEU A N 1
ATOM 709 C CA . LEU A 1 88 ? 8.103 -2.810 -36.410 1.00 90.50 88 LEU A CA 1
ATOM 710 C C . LEU A 1 88 ? 7.815 -1.376 -35.948 1.00 90.50 88 LEU A C 1
ATOM 712 O O . LEU A 1 88 ? 6.940 -1.181 -35.103 1.00 90.50 88 LEU A O 1
ATOM 716 N N . GLY A 1 89 ? 8.464 -0.367 -36.533 1.00 89.75 89 GLY A N 1
ATOM 717 C CA . GLY A 1 89 ? 8.217 1.035 -36.193 1.00 89.75 89 GLY A CA 1
ATOM 718 C C . GLY A 1 89 ? 6.773 1.465 -36.463 1.00 89.75 89 GLY A C 1
ATOM 719 O O . GLY A 1 89 ? 6.153 2.133 -35.630 1.00 89.75 89 GLY A O 1
ATOM 720 N N . GLN A 1 90 ? 6.171 1.001 -37.564 1.00 91.62 90 GLN A N 1
ATOM 721 C CA . GLN A 1 90 ? 4.747 1.220 -37.840 1.00 91.62 90 GLN A CA 1
ATOM 722 C C . GLN A 1 90 ? 3.841 0.524 -36.818 1.00 91.62 90 GLN A C 1
ATOM 724 O O . GLN A 1 90 ? 2.884 1.134 -36.336 1.00 91.62 90 GLN A O 1
ATOM 729 N N . ALA A 1 91 ? 4.133 -0.726 -36.441 1.00 93.00 91 ALA A N 1
ATOM 730 C CA . ALA A 1 91 ? 3.363 -1.445 -35.426 1.00 93.00 91 ALA A CA 1
ATOM 731 C C . ALA A 1 91 ? 3.416 -0.716 -34.075 1.00 93.00 91 ALA A C 1
ATOM 733 O O . ALA A 1 91 ? 2.376 -0.525 -33.440 1.00 93.00 91 ALA A O 1
ATOM 734 N N . GLN A 1 92 ? 4.595 -0.230 -33.673 1.00 92.88 92 GLN A N 1
ATOM 735 C CA . GLN A 1 92 ? 4.783 0.582 -32.468 1.00 92.88 92 GLN A CA 1
ATOM 736 C C . GLN A 1 92 ? 4.003 1.901 -32.535 1.00 92.88 92 GLN A C 1
ATOM 738 O O . GLN A 1 92 ? 3.391 2.311 -31.546 1.00 92.88 92 GLN A O 1
ATOM 743 N N . GLN A 1 93 ? 3.980 2.568 -33.692 1.00 92.56 93 GLN A N 1
ATOM 744 C CA . GLN A 1 93 ? 3.206 3.794 -33.888 1.00 92.56 93 GLN A CA 1
ATOM 745 C C . GLN A 1 93 ? 1.698 3.535 -33.753 1.00 92.56 93 GLN A C 1
ATOM 747 O O . GLN A 1 93 ? 1.014 4.253 -33.018 1.00 92.56 93 GLN A O 1
ATOM 752 N N . PHE A 1 94 ? 1.176 2.483 -34.391 1.00 92.19 94 PHE A N 1
ATOM 753 C CA . PHE A 1 94 ? -0.225 2.081 -34.242 1.00 92.19 94 PHE A CA 1
ATOM 754 C C . PHE A 1 94 ? -0.560 1.696 -32.798 1.00 92.19 94 PHE A C 1
ATOM 756 O O . PHE A 1 94 ? -1.616 2.079 -32.291 1.00 92.19 94 PHE A O 1
ATOM 763 N N . TYR A 1 95 ? 0.344 0.998 -32.105 1.00 92.44 95 TYR A N 1
ATOM 764 C CA . TYR A 1 95 ? 0.184 0.659 -30.692 1.00 92.44 95 TYR A CA 1
ATOM 765 C C . TYR A 1 95 ? 0.087 1.915 -29.811 1.00 92.44 95 TYR A C 1
ATOM 767 O O . TYR A 1 95 ? -0.856 2.044 -29.027 1.00 92.44 95 TYR A O 1
ATOM 775 N N . LYS A 1 96 ? 0.996 2.887 -29.990 1.00 90.06 96 LYS A N 1
ATOM 776 C CA . LYS A 1 96 ? 0.978 4.181 -29.277 1.00 90.06 96 LYS A CA 1
ATOM 777 C C . LYS A 1 96 ? -0.312 4.967 -29.535 1.00 90.06 96 LYS A C 1
ATOM 779 O O . LYS A 1 96 ? -0.862 5.568 -28.614 1.00 90.06 96 LYS A O 1
ATOM 784 N N . ASN A 1 97 ? -0.848 4.888 -30.753 1.00 91.75 97 ASN A N 1
ATOM 785 C CA . ASN A 1 97 ? -2.117 5.510 -31.139 1.00 91.75 97 ASN A CA 1
ATOM 786 C C . ASN A 1 97 ? -3.364 4.708 -30.713 1.00 91.75 97 ASN A C 1
ATOM 788 O O . ASN A 1 97 ? -4.480 5.074 -31.083 1.00 91.75 97 ASN A O 1
ATOM 792 N N . LYS A 1 98 ? -3.204 3.623 -29.937 1.00 92.25 98 LYS A N 1
ATOM 793 C CA . LYS A 1 98 ? -4.280 2.711 -29.494 1.00 92.25 98 LYS A CA 1
ATOM 794 C C . LYS A 1 98 ? -5.029 2.020 -30.642 1.00 92.25 98 LYS A C 1
ATOM 796 O O . LYS A 1 98 ? -6.157 1.556 -30.482 1.00 92.25 98 LYS A O 1
ATOM 801 N N . GLN A 1 99 ? -4.404 1.918 -31.812 1.00 92.75 99 GLN A N 1
ATOM 802 C CA . GLN A 1 99 ? -4.942 1.269 -33.007 1.00 92.75 99 GLN A CA 1
ATOM 803 C C . GLN A 1 99 ? -4.528 -0.214 -33.041 1.00 92.75 99 GLN A C 1
ATOM 805 O O . GLN A 1 99 ? -3.886 -0.684 -33.978 1.00 92.75 99 GLN A O 1
ATOM 810 N N . TYR A 1 100 ? -4.903 -0.977 -32.008 1.00 92.81 100 TYR A N 1
ATOM 811 C CA . TYR A 1 100 ? -4.367 -2.326 -31.756 1.00 92.81 100 TYR A CA 1
ATOM 812 C C . TYR A 1 100 ? -4.667 -3.359 -32.854 1.00 92.81 100 TYR A C 1
ATOM 814 O O . TYR A 1 100 ? -3.846 -4.236 -33.109 1.00 92.81 100 TYR A O 1
ATOM 822 N N . ARG A 1 101 ? -5.801 -3.246 -33.562 1.00 90.94 101 ARG A N 1
ATOM 823 C CA . ARG A 1 101 ? -6.111 -4.129 -34.709 1.00 90.94 101 ARG A CA 1
ATOM 824 C C . ARG A 1 101 ? -5.177 -3.886 -35.900 1.00 90.94 101 ARG A C 1
ATOM 826 O O . ARG A 1 101 ? -4.774 -4.828 -36.578 1.00 90.94 101 ARG A O 1
ATOM 833 N N . GLN A 1 102 ? -4.830 -2.621 -36.144 1.00 92.25 102 GLN A N 1
ATOM 834 C CA . GLN A 1 102 ? -3.881 -2.242 -37.193 1.00 92.25 102 GLN A CA 1
ATOM 835 C C . GLN A 1 102 ? -2.472 -2.674 -36.787 1.00 92.25 102 GLN A C 1
ATOM 837 O O . GLN A 1 102 ? -1.805 -3.348 -37.564 1.00 92.25 102 GLN A O 1
ATOM 842 N N . ALA A 1 103 ? -2.083 -2.421 -35.532 1.00 93.50 103 ALA A N 1
ATOM 843 C CA . ALA A 1 103 ? -0.819 -2.898 -34.976 1.00 93.50 103 ALA A CA 1
ATOM 844 C C . ALA A 1 103 ? -0.657 -4.423 -35.131 1.00 93.50 103 ALA A C 1
ATOM 846 O O . ALA A 1 103 ? 0.398 -4.869 -35.563 1.00 93.50 103 ALA A O 1
ATOM 847 N N . LYS A 1 104 ? -1.715 -5.214 -34.885 1.00 93.31 104 LYS A N 1
ATOM 848 C CA . LYS A 1 104 ? -1.703 -6.682 -35.055 1.00 93.31 104 LYS A CA 1
ATOM 849 C C . LYS A 1 104 ? -1.472 -7.127 -36.499 1.00 93.31 104 LYS A C 1
ATOM 851 O O . LYS A 1 104 ? -0.763 -8.095 -36.744 1.00 93.31 104 LYS A O 1
ATOM 856 N N . THR A 1 105 ? -2.050 -6.417 -37.463 1.00 92.38 105 THR A N 1
ATOM 857 C CA . THR A 1 105 ? -1.835 -6.733 -38.884 1.00 92.38 105 THR A CA 1
ATOM 858 C C . THR A 1 105 ? -0.391 -6.430 -39.283 1.00 92.38 105 THR A C 1
ATOM 860 O O . THR A 1 105 ? 0.271 -7.245 -39.917 1.00 92.38 105 THR A O 1
ATOM 863 N N . ILE A 1 106 ? 0.112 -5.269 -38.864 1.00 93.69 106 ILE A N 1
ATOM 864 C CA . ILE A 1 106 ? 1.444 -4.789 -39.229 1.00 93.69 106 ILE A CA 1
ATOM 865 C C . ILE A 1 106 ? 2.550 -5.598 -38.535 1.00 93.69 106 ILE A C 1
ATOM 867 O O . ILE A 1 106 ? 3.529 -5.958 -39.185 1.00 93.69 106 ILE A O 1
ATOM 871 N N . ILE A 1 107 ? 2.375 -5.984 -37.266 1.00 94.50 107 ILE A N 1
ATOM 872 C CA . ILE A 1 107 ? 3.350 -6.841 -36.576 1.00 94.50 107 ILE A CA 1
ATOM 873 C C . ILE A 1 107 ? 3.412 -8.249 -37.186 1.00 94.50 107 ILE A C 1
ATOM 875 O O . ILE A 1 107 ? 4.480 -8.848 -37.211 1.00 94.50 107 ILE A O 1
ATOM 879 N N . GLY A 1 108 ? 2.318 -8.755 -37.770 1.00 90.62 108 GLY A N 1
ATOM 880 C CA . GLY A 1 108 ? 2.336 -10.004 -38.540 1.00 90.62 108 GLY A CA 1
ATOM 881 C C . GLY A 1 108 ? 3.265 -9.936 -39.759 1.00 90.62 108 GLY A C 1
ATOM 882 O O . GLY A 1 108 ? 4.002 -10.885 -40.025 1.00 90.62 108 GLY A O 1
ATOM 883 N N . ASN A 1 109 ? 3.303 -8.791 -40.448 1.00 90.25 109 ASN A N 1
ATOM 884 C CA . ASN A 1 109 ? 4.253 -8.558 -41.540 1.00 90.25 109 ASN A CA 1
ATOM 885 C C . ASN A 1 109 ? 5.695 -8.471 -41.019 1.00 90.25 109 ASN A C 1
ATOM 887 O O . ASN A 1 109 ? 6.601 -9.012 -41.650 1.00 90.25 109 ASN A O 1
ATOM 891 N N . ALA A 1 110 ? 5.901 -7.850 -39.850 1.00 89.75 110 ALA A N 1
ATOM 892 C CA . ALA A 1 110 ? 7.209 -7.805 -39.197 1.00 89.75 110 ALA A CA 1
ATOM 893 C C . ALA A 1 110 ? 7.713 -9.211 -38.834 1.00 89.75 110 ALA A C 1
ATOM 895 O O . ALA A 1 110 ? 8.873 -9.512 -39.088 1.00 89.75 110 ALA A O 1
ATOM 896 N N . ILE A 1 111 ? 6.849 -10.096 -38.318 1.00 90.69 111 ILE A N 1
ATOM 897 C CA . ILE A 1 111 ? 7.193 -11.503 -38.038 1.00 90.69 111 ILE A CA 1
ATOM 898 C C . ILE A 1 111 ? 7.527 -12.248 -39.336 1.00 90.69 111 ILE A C 1
ATOM 900 O O . ILE A 1 111 ? 8.472 -13.029 -39.370 1.00 90.69 111 ILE A O 1
ATOM 904 N N . GLY A 1 112 ? 6.776 -12.009 -40.415 1.00 85.75 112 GLY A N 1
ATOM 905 C CA . GLY A 1 112 ? 7.050 -12.627 -41.715 1.00 85.75 112 GLY A CA 1
ATOM 906 C C . GLY A 1 112 ? 8.403 -12.221 -42.310 1.00 85.75 112 GLY A C 1
ATOM 907 O O . GLY A 1 112 ? 9.061 -13.047 -42.936 1.00 85.75 112 GLY A O 1
ATOM 908 N N . ALA A 1 113 ? 8.822 -10.972 -42.094 1.00 83.12 113 ALA A N 1
ATOM 909 C CA . ALA A 1 113 ? 10.098 -10.444 -42.574 1.00 83.12 113 ALA A CA 1
ATOM 910 C C . ALA A 1 113 ? 11.280 -10.796 -41.649 1.00 83.12 113 ALA A C 1
ATOM 912 O O . ALA A 1 113 ? 12.349 -11.180 -42.114 1.00 83.12 113 ALA A O 1
ATOM 913 N N . ARG A 1 114 ? 11.079 -10.701 -40.328 1.00 81.62 114 ARG A N 1
ATOM 914 C CA . ARG A 1 114 ? 12.112 -10.809 -39.285 1.00 81.62 114 ARG A CA 1
ATOM 915 C C . ARG A 1 114 ? 11.692 -11.785 -38.184 1.00 81.62 114 ARG A C 1
ATOM 917 O O . ARG A 1 114 ? 11.654 -11.457 -37.001 1.00 81.62 114 ARG A O 1
ATOM 924 N N . GLY A 1 115 ? 11.348 -13.010 -38.576 1.00 81.44 115 GLY A N 1
ATOM 925 C CA . GLY A 1 115 ? 10.754 -14.014 -37.681 1.00 81.44 115 GLY A CA 1
ATOM 926 C C . GLY A 1 115 ? 11.656 -14.524 -36.553 1.00 81.44 115 GLY A C 1
ATOM 927 O O . GLY A 1 115 ? 11.159 -15.185 -35.645 1.00 81.44 115 GLY A O 1
ATOM 928 N N . ASN A 1 116 ? 12.953 -14.219 -36.588 1.00 86.44 116 ASN A N 1
ATOM 929 C CA . ASN A 1 116 ? 13.935 -14.525 -35.546 1.00 86.44 116 ASN A CA 1
ATOM 930 C C . ASN A 1 116 ? 14.352 -13.291 -34.723 1.00 86.44 116 ASN A C 1
ATOM 932 O O . ASN A 1 116 ? 15.301 -13.373 -33.943 1.00 86.44 116 ASN A O 1
ATOM 936 N N . ASP A 1 117 ? 13.692 -12.146 -34.910 1.00 89.69 117 ASP A N 1
ATOM 937 C CA . ASP A 1 117 ? 13.965 -10.932 -34.148 1.00 89.69 117 ASP A CA 1
ATOM 938 C C . ASP A 1 117 ? 13.172 -10.954 -32.822 1.00 89.69 117 ASP A C 1
ATOM 940 O O . ASP A 1 117 ? 11.934 -10.909 -32.833 1.00 89.69 117 ASP A O 1
ATOM 944 N N . PRO A 1 118 ? 13.846 -11.023 -31.658 1.00 92.50 118 PRO A N 1
ATOM 945 C CA . PRO A 1 118 ? 13.182 -11.044 -30.361 1.00 92.50 118 PRO A CA 1
ATOM 946 C C . PRO A 1 118 ? 12.386 -9.766 -30.083 1.00 92.50 118 PRO A C 1
ATOM 948 O O . PRO A 1 118 ? 11.372 -9.831 -29.386 1.00 92.50 118 PRO A O 1
ATOM 951 N N . GLN A 1 119 ? 12.787 -8.619 -30.641 1.00 93.38 119 GLN A N 1
ATOM 952 C CA . GLN A 1 119 ? 12.058 -7.365 -30.469 1.00 93.38 119 GLN A CA 1
ATOM 953 C C . GLN A 1 119 ? 10.691 -7.435 -31.159 1.00 93.38 119 GLN A C 1
ATOM 955 O O . GLN A 1 119 ? 9.679 -7.034 -30.582 1.00 93.38 119 GLN A O 1
ATOM 960 N N . VAL A 1 120 ? 10.633 -8.008 -32.364 1.00 94.38 120 VAL A N 1
ATOM 961 C CA . VAL A 1 120 ? 9.379 -8.201 -33.107 1.00 94.38 120 VAL A CA 1
ATOM 962 C C . VAL A 1 120 ? 8.407 -9.080 -32.319 1.00 94.38 120 VAL A C 1
ATOM 964 O O . VAL A 1 120 ? 7.232 -8.734 -32.185 1.00 94.38 120 VAL A O 1
ATOM 967 N N . HIS A 1 121 ? 8.896 -10.176 -31.739 1.00 96.00 121 HIS A N 1
ATOM 968 C CA . HIS A 1 121 ? 8.074 -11.069 -30.917 1.00 96.00 121 HIS A CA 1
ATOM 969 C C . HIS A 1 121 ? 7.639 -10.439 -29.588 1.00 96.00 121 HIS A C 1
ATOM 971 O O . HIS A 1 121 ? 6.485 -10.597 -29.190 1.00 96.00 121 HIS A O 1
ATOM 977 N N . ALA A 1 122 ? 8.499 -9.658 -28.927 1.00 96.50 122 ALA A N 1
ATOM 978 C CA . ALA A 1 122 ? 8.120 -8.913 -27.724 1.00 96.50 122 ALA A CA 1
ATOM 979 C C . ALA A 1 122 ? 6.959 -7.941 -27.999 1.00 96.50 122 ALA A C 1
ATOM 981 O O . ALA A 1 122 ? 5.960 -7.923 -27.275 1.00 96.50 122 ALA A O 1
ATOM 982 N N . TRP A 1 123 ? 7.042 -7.179 -29.093 1.00 96.44 123 TRP A N 1
ATOM 983 C CA . TRP A 1 123 ? 5.971 -6.272 -29.504 1.00 96.44 123 TRP A CA 1
ATOM 984 C C . TRP A 1 123 ? 4.713 -7.012 -29.965 1.00 96.44 123 TRP A C 1
ATOM 986 O O . TRP A 1 123 ? 3.608 -6.548 -29.680 1.00 96.44 123 TRP A O 1
ATOM 996 N N . ALA A 1 124 ? 4.845 -8.177 -30.605 1.00 96.19 124 ALA A N 1
ATOM 997 C CA . ALA A 1 124 ? 3.706 -9.030 -30.938 1.00 96.19 124 ALA A CA 1
ATOM 998 C C . ALA A 1 124 ? 2.942 -9.473 -29.683 1.00 96.19 124 ALA A C 1
ATOM 1000 O O . ALA A 1 124 ? 1.718 -9.343 -29.644 1.00 96.19 124 ALA A O 1
ATOM 1001 N N . ALA A 1 125 ? 3.650 -9.890 -28.627 1.00 97.12 125 ALA A N 1
ATOM 1002 C CA . ALA A 1 125 ? 3.039 -10.238 -27.346 1.00 97.12 125 ALA A CA 1
ATOM 1003 C C . ALA A 1 125 ? 2.276 -9.049 -26.729 1.00 97.12 125 ALA A C 1
ATOM 1005 O O . ALA A 1 125 ? 1.108 -9.185 -26.363 1.00 97.12 125 ALA A O 1
ATOM 1006 N N . LEU A 1 126 ? 2.897 -7.864 -26.673 1.00 96.50 126 LEU A N 1
ATOM 1007 C CA . LEU A 1 126 ? 2.261 -6.646 -26.148 1.00 96.50 126 LEU A CA 1
ATOM 1008 C C . LEU A 1 126 ? 1.005 -6.255 -26.941 1.00 96.50 126 LEU A C 1
ATOM 1010 O O . LEU A 1 126 ? -0.023 -5.910 -26.357 1.00 96.50 126 LEU A O 1
ATOM 1014 N N . ILE A 1 127 ? 1.073 -6.313 -28.272 1.00 96.25 127 ILE A N 1
ATOM 1015 C CA . ILE A 1 127 ? -0.053 -6.006 -29.163 1.00 96.25 127 ILE A CA 1
ATOM 1016 C C . ILE A 1 127 ? -1.193 -7.010 -28.977 1.00 96.25 127 ILE A C 1
ATOM 1018 O O . ILE A 1 127 ? -2.362 -6.610 -29.011 1.00 96.25 127 ILE A O 1
ATOM 1022 N N . GLU A 1 128 ? -0.871 -8.288 -28.777 1.00 95.19 128 GLU A N 1
ATOM 1023 C CA . GLU A 1 128 ? -1.862 -9.337 -28.552 1.00 95.19 128 GLU A CA 1
ATOM 1024 C C . GLU A 1 128 ? -2.632 -9.092 -27.246 1.00 95.19 128 GLU A C 1
ATOM 1026 O O . GLU A 1 128 ? -3.862 -9.080 -27.251 1.00 95.19 128 GLU A O 1
ATOM 1031 N N . LEU A 1 129 ? -1.934 -8.754 -26.154 1.00 94.38 129 LEU A N 1
ATOM 1032 C CA . LEU A 1 129 ? -2.559 -8.451 -24.858 1.00 94.38 129 LEU A CA 1
ATOM 1033 C C . LEU A 1 129 ? -3.493 -7.231 -24.879 1.00 94.38 129 LEU A C 1
ATOM 1035 O O . LEU A 1 129 ? -4.369 -7.118 -24.022 1.00 94.38 129 LEU A O 1
ATOM 1039 N N . LYS A 1 130 ? -3.318 -6.299 -25.825 1.00 93.50 130 LYS A N 1
ATOM 1040 C CA . LYS A 1 130 ? -4.198 -5.125 -25.977 1.00 93.50 130 LYS A CA 1
ATOM 1041 C C . LYS A 1 130 ? -5.321 -5.338 -26.996 1.00 93.50 130 LYS A C 1
ATOM 1043 O O . LYS A 1 130 ? -6.058 -4.392 -27.289 1.00 93.50 130 LYS A O 1
ATOM 1048 N N . GLN A 1 131 ? -5.477 -6.543 -27.551 1.00 87.50 131 GLN A N 1
ATOM 1049 C CA . GLN A 1 131 ? -6.614 -6.822 -28.424 1.00 87.50 131 GLN A CA 1
ATOM 1050 C C . GLN A 1 131 ? -7.933 -6.690 -27.648 1.00 87.50 131 GLN A C 1
ATOM 1052 O O . GLN A 1 131 ? -8.024 -7.119 -26.498 1.00 87.50 131 GLN A O 1
ATOM 1057 N N . PRO A 1 132 ? -8.973 -6.096 -28.260 1.00 76.94 132 PRO A N 1
ATOM 1058 C CA . PRO A 1 132 ? -10.284 -6.022 -27.634 1.00 76.94 132 PRO A CA 1
ATOM 1059 C C . PRO A 1 132 ? -10.839 -7.438 -27.464 1.00 76.94 132 PRO A C 1
ATOM 1061 O O . PRO A 1 132 ? -11.099 -8.123 -28.453 1.00 76.94 132 PRO A O 1
ATOM 1064 N N . THR A 1 133 ? -11.024 -7.861 -26.218 1.00 72.12 133 THR A N 1
ATOM 1065 C CA . THR A 1 133 ? -11.677 -9.126 -25.882 1.00 72.12 133 THR A CA 1
ATOM 1066 C C . THR A 1 133 ? -13.189 -8.992 -26.053 1.00 72.12 133 THR A C 1
ATOM 1068 O O . THR A 1 133 ? -13.772 -7.936 -25.787 1.00 72.12 133 THR A O 1
ATOM 1071 N N . SER A 1 134 ? -13.849 -10.067 -26.485 1.00 67.38 134 SER A N 1
ATOM 1072 C CA . SER A 1 134 ? -15.274 -10.224 -26.199 1.00 67.38 134 SER A CA 1
ATOM 1073 C C . SER A 1 134 ? -15.442 -10.482 -24.687 1.00 67.38 134 SER A C 1
ATOM 1075 O O . SER A 1 134 ? -14.463 -10.738 -23.986 1.00 67.38 134 SER A O 1
ATOM 1077 N N . ASN A 1 135 ? -16.662 -10.425 -24.145 1.00 66.88 135 ASN A N 1
ATOM 1078 C CA . ASN A 1 135 ? -16.899 -10.812 -22.742 1.00 66.88 135 ASN A CA 1
ATOM 1079 C C . ASN A 1 135 ? -16.743 -12.336 -22.500 1.00 66.88 135 ASN A C 1
ATOM 1081 O O . ASN A 1 135 ? -17.143 -12.824 -21.444 1.00 66.88 135 ASN A O 1
ATOM 1085 N N . ASP A 1 136 ? -16.211 -13.092 -23.466 1.00 76.25 136 ASP A N 1
ATOM 1086 C CA . ASP A 1 136 ? -15.941 -14.520 -23.346 1.00 76.25 136 ASP A CA 1
ATOM 1087 C C . ASP A 1 136 ? -14.582 -14.771 -22.672 1.00 76.25 136 ASP A C 1
ATOM 1089 O O . ASP A 1 136 ? -13.535 -14.281 -23.103 1.00 76.25 136 ASP A O 1
ATOM 1093 N N . ALA A 1 137 ? -14.598 -15.574 -21.607 1.00 77.75 137 ALA A N 1
ATOM 1094 C CA . ALA A 1 137 ? -13.394 -16.006 -20.908 1.00 77.75 137 ALA A CA 1
ATOM 1095 C C . ALA A 1 137 ? -12.465 -16.838 -21.812 1.00 77.75 137 ALA A C 1
ATOM 1097 O O . ALA A 1 137 ? -11.247 -16.785 -21.642 1.00 77.75 137 ALA A O 1
ATOM 1098 N N . PHE A 1 138 ? -13.023 -17.560 -22.791 1.00 80.31 138 PHE A N 1
ATOM 1099 C CA . PHE A 1 138 ? -12.254 -18.353 -23.749 1.00 80.31 138 PHE A CA 1
ATOM 1100 C C . PHE A 1 138 ? -11.381 -17.474 -24.656 1.00 80.31 138 PHE A C 1
ATOM 1102 O O . PHE A 1 138 ? -10.195 -17.756 -24.837 1.00 80.31 138 PHE A O 1
ATOM 1109 N N . ASP A 1 139 ? -11.933 -16.368 -25.162 1.00 83.25 139 ASP A N 1
ATOM 1110 C CA . ASP A 1 139 ? -11.195 -15.424 -26.008 1.00 83.25 139 ASP A CA 1
ATOM 1111 C C . ASP A 1 139 ? -10.040 -14.767 -25.238 1.00 83.25 139 ASP A C 1
ATOM 1113 O O . ASP A 1 139 ? -8.950 -14.570 -25.781 1.00 83.25 139 ASP A O 1
ATOM 1117 N N . HIS A 1 140 ? -10.250 -14.463 -23.953 1.00 84.31 140 HIS A N 1
ATOM 1118 C CA . HIS A 1 140 ? -9.211 -13.896 -23.097 1.00 84.31 140 HIS A CA 1
ATOM 1119 C C . HIS A 1 140 ? -8.074 -14.890 -22.820 1.00 84.31 140 HIS A C 1
ATOM 1121 O O . HIS A 1 140 ? -6.900 -14.532 -22.926 1.00 84.31 140 HIS A O 1
ATOM 1127 N N . GLU A 1 141 ? -8.401 -16.151 -22.522 1.00 89.06 141 GLU A N 1
ATOM 1128 C CA . GLU A 1 141 ? -7.396 -17.200 -22.319 1.00 89.06 141 GLU A CA 1
ATOM 1129 C C . GLU A 1 141 ? -6.577 -17.447 -23.594 1.00 89.06 141 GLU A C 1
ATOM 1131 O O . GLU A 1 141 ? -5.356 -17.610 -23.530 1.00 89.06 141 GLU A O 1
ATOM 1136 N N . GLN A 1 142 ? -7.225 -17.430 -24.761 1.00 91.25 142 GLN A N 1
ATOM 1137 C CA . GLN A 1 142 ? -6.540 -17.609 -26.036 1.00 91.25 142 GLN A CA 1
ATOM 1138 C C . GLN A 1 142 ? -5.569 -16.457 -26.334 1.00 91.25 142 GLN A C 1
ATOM 1140 O O . GLN A 1 142 ? -4.442 -16.718 -26.752 1.00 91.25 142 GLN A O 1
ATOM 1145 N N . ILE A 1 143 ? -5.960 -15.207 -26.059 1.00 92.88 143 ILE A N 1
ATOM 1146 C CA . ILE A 1 143 ? -5.079 -14.033 -26.181 1.00 92.88 143 ILE A CA 1
ATOM 1147 C C . ILE A 1 143 ? -3.835 -14.186 -25.301 1.00 92.88 143 ILE A C 1
ATOM 1149 O O . ILE A 1 143 ? -2.716 -13.975 -25.771 1.00 92.88 143 ILE A O 1
ATOM 1153 N N . ILE A 1 144 ? -4.010 -14.603 -24.043 1.00 94.12 144 ILE A N 1
ATOM 1154 C CA . ILE A 1 144 ? -2.890 -14.807 -23.116 1.00 94.12 144 ILE A CA 1
ATOM 1155 C C . ILE A 1 144 ? -1.958 -15.914 -23.622 1.00 94.12 144 ILE A C 1
ATOM 1157 O O . ILE A 1 144 ? -0.743 -15.733 -23.597 1.00 94.12 144 ILE A O 1
ATOM 1161 N N . LYS A 1 145 ? -2.499 -17.032 -24.126 1.00 94.94 145 LYS A N 1
ATOM 1162 C CA . LYS A 1 145 ? -1.696 -18.130 -24.695 1.00 94.94 145 LYS A CA 1
ATOM 1163 C C . LYS A 1 145 ? -0.908 -17.699 -25.928 1.00 94.94 145 LYS A C 1
ATOM 1165 O O . LYS A 1 145 ? 0.253 -18.072 -26.076 1.00 94.94 145 LYS A O 1
ATOM 1170 N N . THR A 1 146 ? -1.512 -16.912 -26.816 1.00 95.00 146 THR A N 1
ATOM 1171 C CA . THR A 1 146 ? -0.814 -16.396 -28.000 1.00 95.00 146 THR A CA 1
ATOM 1172 C C . THR A 1 146 ? 0.287 -15.409 -27.606 1.00 95.00 146 THR A C 1
ATOM 1174 O O . THR A 1 146 ? 1.404 -15.519 -28.108 1.00 95.00 146 THR A O 1
ATOM 1177 N N . ALA A 1 147 ? 0.025 -14.508 -26.655 1.00 96.31 147 ALA A N 1
ATOM 1178 C CA . ALA A 1 147 ? 1.047 -13.608 -26.126 1.00 96.31 147 ALA A CA 1
ATOM 1179 C C . ALA A 1 147 ? 2.189 -14.369 -25.421 1.00 96.31 147 ALA A C 1
ATOM 1181 O O . ALA A 1 147 ? 3.358 -14.021 -25.588 1.00 96.31 147 ALA A O 1
ATOM 1182 N N . GLU A 1 148 ? 1.866 -15.439 -24.687 1.00 97.25 148 GLU A N 1
ATOM 1183 C CA . GLU A 1 148 ? 2.845 -16.339 -24.070 1.00 97.25 148 GLU A CA 1
ATOM 1184 C C . GLU A 1 148 ? 3.728 -17.036 -25.115 1.00 97.25 148 GLU A C 1
ATOM 1186 O O . GLU A 1 148 ? 4.944 -17.091 -24.952 1.00 97.25 148 GLU A O 1
ATOM 1191 N N . SER A 1 149 ? 3.147 -17.514 -26.217 1.00 96.75 149 SER A N 1
ATOM 1192 C CA . SER A 1 149 ? 3.924 -18.109 -27.310 1.00 96.75 149 SER A CA 1
ATOM 1193 C C . SER A 1 149 ? 4.941 -17.117 -27.876 1.00 96.75 149 SER A C 1
ATOM 1195 O O . SER A 1 149 ? 6.119 -17.444 -27.988 1.00 96.75 149 SER A O 1
ATOM 1197 N N . HIS A 1 150 ? 4.508 -15.887 -28.167 1.00 96.62 150 HIS A N 1
ATOM 1198 C CA . HIS A 1 150 ? 5.399 -14.852 -28.688 1.00 96.62 150 HIS A CA 1
ATOM 1199 C C . HIS A 1 150 ? 6.524 -14.506 -27.710 1.00 96.62 150 HIS A C 1
ATOM 1201 O O . HIS A 1 150 ? 7.675 -14.379 -28.118 1.00 96.62 150 HIS A O 1
ATOM 1207 N N . ILE A 1 151 ? 6.239 -14.382 -26.411 1.00 96.88 151 ILE A N 1
ATOM 1208 C CA . ILE A 1 151 ? 7.293 -14.023 -25.456 1.00 96.88 151 ILE A CA 1
ATOM 1209 C C . ILE A 1 151 ? 8.285 -15.167 -25.196 1.00 96.88 151 ILE A C 1
ATOM 1211 O O . ILE A 1 151 ? 9.453 -14.906 -24.907 1.00 96.88 151 ILE A O 1
ATOM 1215 N N . ILE A 1 152 ? 7.852 -16.427 -25.331 1.00 95.94 152 ILE A N 1
ATOM 1216 C CA . ILE A 1 152 ? 8.743 -17.595 -25.298 1.00 95.94 152 ILE A CA 1
ATOM 1217 C C . ILE A 1 152 ? 9.693 -17.567 -26.497 1.00 95.94 152 ILE A C 1
ATOM 1219 O O . ILE A 1 152 ? 10.899 -17.738 -26.313 1.00 95.94 152 ILE A O 1
ATOM 1223 N N . ASP A 1 153 ? 9.171 -17.300 -27.696 1.00 93.38 153 ASP A N 1
ATOM 1224 C CA . ASP A 1 153 ? 9.983 -17.169 -28.907 1.00 93.38 153 ASP A CA 1
ATOM 1225 C C . ASP A 1 153 ? 10.984 -16.012 -28.770 1.00 93.38 153 ASP A C 1
ATOM 1227 O O . ASP A 1 153 ? 12.176 -16.185 -29.028 1.00 93.38 153 ASP A O 1
ATOM 1231 N N . ALA A 1 154 ? 10.542 -14.857 -28.261 1.00 94.31 154 ALA A N 1
ATOM 1232 C CA . ALA A 1 154 ? 11.416 -13.718 -27.992 1.00 94.31 154 ALA A CA 1
ATOM 1233 C C . ALA A 1 154 ? 12.564 -14.069 -27.025 1.00 94.31 154 ALA A C 1
ATOM 1235 O O . ALA A 1 154 ? 13.718 -13.755 -27.301 1.00 94.31 154 ALA A O 1
ATOM 1236 N N . ASP A 1 155 ? 12.276 -14.746 -25.908 1.00 92.38 155 ASP A N 1
ATOM 1237 C CA . ASP A 1 155 ? 13.292 -15.164 -24.928 1.00 92.38 155 ASP A CA 1
ATOM 1238 C C . ASP A 1 155 ? 14.270 -16.197 -25.514 1.00 92.38 155 ASP A C 1
ATOM 1240 O O . ASP A 1 155 ? 15.464 -16.172 -25.204 1.00 92.38 155 ASP A O 1
ATOM 1244 N N . ALA A 1 156 ? 13.785 -17.086 -26.385 1.00 91.69 156 ALA A N 1
ATOM 1245 C CA . ALA A 1 156 ? 14.616 -18.059 -27.084 1.00 91.69 156 ALA A CA 1
ATOM 1246 C C . ALA A 1 156 ? 15.577 -17.380 -28.068 1.00 91.69 156 ALA A C 1
ATOM 1248 O O . ALA A 1 156 ? 16.775 -17.664 -28.031 1.00 91.69 156 ALA A O 1
ATOM 1249 N N . TYR A 1 157 ? 15.090 -16.453 -28.899 1.00 90.88 157 TYR A N 1
ATOM 1250 C CA . TYR A 1 157 ? 15.943 -15.721 -29.837 1.00 90.88 157 TYR A CA 1
ATOM 1251 C C . TYR A 1 157 ? 16.949 -14.829 -29.111 1.00 90.88 157 TYR A C 1
ATOM 1253 O O . TYR A 1 157 ? 18.128 -14.842 -29.460 1.00 90.88 157 TYR A O 1
ATOM 1261 N N . LEU A 1 158 ? 16.533 -14.165 -28.026 1.00 89.88 158 LEU A N 1
ATOM 1262 C CA . LEU A 1 158 ? 17.403 -13.316 -27.208 1.00 89.88 158 LEU A CA 1
ATOM 1263 C C . LEU A 1 158 ? 18.620 -14.068 -26.636 1.00 89.88 158 LEU A C 1
ATOM 1265 O O . LEU A 1 158 ? 19.666 -13.464 -26.428 1.00 89.88 158 LEU A O 1
ATOM 1269 N N . LYS A 1 159 ? 18.510 -15.381 -26.386 1.00 87.19 159 LYS A N 1
ATOM 1270 C CA . LYS A 1 159 ? 19.609 -16.219 -25.863 1.00 87.19 159 LYS A CA 1
ATOM 1271 C C . LYS A 1 159 ? 20.648 -16.620 -26.910 1.00 87.19 159 LYS A C 1
ATOM 1273 O O . LYS A 1 159 ? 21.738 -17.045 -26.532 1.00 87.19 159 LYS A O 1
ATOM 1278 N N . VAL A 1 160 ? 20.297 -16.573 -28.193 1.00 79.19 160 VAL A N 1
ATOM 1279 C CA . VAL A 1 160 ? 21.115 -17.125 -29.287 1.00 79.19 160 VAL A CA 1
ATOM 1280 C C . VAL A 1 160 ? 21.895 -16.034 -30.030 1.00 79.19 160 VAL A C 1
ATOM 1282 O O . VAL A 1 160 ? 22.851 -16.351 -30.733 1.00 79.19 160 VAL A O 1
ATOM 1285 N N . GLY A 1 161 ? 21.532 -14.761 -29.859 1.00 75.94 161 GLY A N 1
ATOM 1286 C CA . GLY A 1 161 ? 22.170 -13.630 -30.535 1.00 75.94 161 GLY A CA 1
ATOM 1287 C C . GLY A 1 161 ? 22.660 -12.536 -29.590 1.00 75.94 161 GLY A C 1
ATOM 1288 O O . GLY A 1 161 ? 22.314 -12.499 -28.411 1.00 75.94 161 GLY A O 1
ATOM 1289 N N . GLU A 1 162 ? 23.461 -11.623 -30.135 1.00 81.62 162 GLU A N 1
ATOM 1290 C CA . GLU A 1 162 ? 23.828 -10.369 -29.479 1.00 81.62 162 GLU A CA 1
ATOM 1291 C C . GLU A 1 162 ? 22.824 -9.291 -29.892 1.00 81.62 162 GLU A C 1
ATOM 1293 O O . GLU A 1 162 ? 22.705 -8.959 -31.072 1.00 81.62 162 GLU A O 1
ATOM 1298 N N . TYR A 1 163 ? 22.084 -8.758 -28.923 1.00 86.50 163 TYR A N 1
ATOM 1299 C CA . TYR A 1 163 ? 21.054 -7.752 -29.160 1.00 86.50 163 TYR A CA 1
ATOM 1300 C C . TYR A 1 163 ? 21.331 -6.482 -28.364 1.00 86.50 163 TYR A C 1
ATOM 1302 O O . TYR A 1 163 ? 22.057 -6.476 -27.369 1.00 86.50 163 TYR A O 1
ATOM 1310 N N . SER A 1 164 ? 20.738 -5.378 -28.813 1.00 86.12 164 SER A N 1
ATOM 1311 C CA . SER A 1 164 ? 20.852 -4.101 -28.116 1.00 86.12 164 SER A CA 1
ATOM 1312 C C . SER A 1 164 ? 20.194 -4.161 -26.738 1.00 86.12 164 SER A C 1
ATOM 1314 O O . SER A 1 164 ? 19.214 -4.875 -26.523 1.00 86.12 164 SER A O 1
ATOM 1316 N N . GLU A 1 165 ? 20.669 -3.332 -25.812 1.00 86.38 165 GLU A N 1
ATOM 1317 C CA . GLU A 1 165 ? 20.055 -3.180 -24.489 1.00 86.38 165 GLU A CA 1
ATOM 1318 C C . GLU A 1 165 ? 18.554 -2.851 -24.567 1.00 86.38 165 GLU A C 1
ATOM 1320 O O . GLU A 1 165 ? 17.761 -3.401 -23.806 1.00 86.38 165 GLU A O 1
ATOM 1325 N N . GLN A 1 166 ? 18.142 -2.033 -25.541 1.00 87.69 166 GLN A N 1
ATOM 1326 C CA . GLN A 1 166 ? 16.728 -1.731 -25.777 1.00 87.69 166 GLN A CA 1
ATOM 1327 C C . GLN A 1 166 ? 15.914 -2.989 -26.103 1.00 87.69 166 GLN A C 1
ATOM 1329 O O . GLN A 1 166 ? 14.788 -3.128 -25.640 1.00 87.69 166 GLN A O 1
ATOM 1334 N N . THR A 1 167 ? 16.488 -3.929 -26.854 1.00 90.44 167 THR A N 1
ATOM 1335 C CA . THR A 1 167 ? 15.830 -5.203 -27.171 1.00 90.44 167 THR A CA 1
ATOM 1336 C C . THR A 1 167 ? 15.630 -6.040 -25.909 1.00 90.44 167 THR A C 1
ATOM 1338 O O . THR A 1 167 ? 14.549 -6.581 -25.688 1.00 90.44 167 THR A O 1
ATOM 1341 N N . HIS A 1 168 ? 16.638 -6.094 -25.032 1.00 92.06 168 HIS A N 1
ATOM 1342 C CA . HIS A 1 168 ? 16.512 -6.759 -23.733 1.00 92.06 168 HIS A CA 1
ATOM 1343 C C . HIS A 1 168 ? 15.424 -6.111 -22.857 1.00 92.06 168 HIS A C 1
ATOM 1345 O O . HIS A 1 168 ? 14.667 -6.829 -22.201 1.00 92.06 168 HIS A O 1
ATOM 1351 N N . LEU A 1 169 ? 15.317 -4.777 -22.861 1.00 94.06 169 LEU A N 1
ATOM 1352 C CA . LEU A 1 169 ? 14.287 -4.037 -22.124 1.00 94.06 169 LEU A CA 1
ATOM 1353 C C . LEU A 1 169 ? 12.878 -4.276 -22.683 1.00 94.06 169 LEU A C 1
ATOM 1355 O O . LEU A 1 169 ? 11.966 -4.549 -21.905 1.00 94.06 169 LEU A O 1
ATOM 1359 N N . ASP A 1 170 ? 12.706 -4.249 -24.005 1.00 94.12 170 ASP A N 1
ATOM 1360 C CA . ASP A 1 170 ? 11.422 -4.515 -24.665 1.00 94.12 170 ASP A CA 1
ATOM 1361 C C . ASP A 1 170 ? 10.929 -5.940 -24.359 1.00 94.12 170 ASP A C 1
ATOM 1363 O O . ASP A 1 170 ? 9.766 -6.142 -23.999 1.00 94.12 170 ASP A O 1
ATOM 1367 N N . VAL A 1 171 ? 11.824 -6.935 -24.429 1.00 95.94 171 VAL A N 1
ATOM 1368 C CA . VAL A 1 171 ? 11.508 -8.324 -24.059 1.00 95.94 171 VAL A CA 1
ATOM 1369 C C . VAL A 1 171 ? 11.163 -8.429 -22.573 1.00 95.94 171 VAL A C 1
ATOM 1371 O O . VAL A 1 171 ? 10.226 -9.139 -22.211 1.00 95.94 171 VAL A O 1
ATOM 1374 N N . LEU A 1 172 ? 11.878 -7.724 -21.692 1.00 96.69 172 LEU A N 1
ATOM 1375 C CA . LEU A 1 172 ? 11.584 -7.717 -20.258 1.00 96.69 172 LEU A CA 1
ATOM 1376 C C . LEU A 1 172 ? 10.207 -7.105 -19.955 1.00 96.69 172 LEU A C 1
ATOM 1378 O O . LEU A 1 172 ? 9.457 -7.671 -19.155 1.00 96.69 172 LEU A O 1
ATOM 1382 N N . HIS A 1 173 ? 9.858 -5.993 -20.610 1.00 96.25 173 HIS A N 1
ATOM 1383 C CA . HIS A 1 173 ? 8.553 -5.339 -20.476 1.00 96.25 173 HIS A CA 1
ATOM 1384 C C . HIS A 1 173 ? 7.417 -6.247 -20.943 1.00 96.25 173 HIS A C 1
ATOM 1386 O O . HIS A 1 173 ? 6.441 -6.446 -20.220 1.00 96.25 173 HIS A O 1
ATOM 1392 N N . ALA A 1 174 ? 7.579 -6.875 -22.109 1.00 96.94 174 ALA A N 1
ATOM 1393 C CA . ALA A 1 174 ? 6.610 -7.829 -22.633 1.00 96.94 174 ALA A CA 1
ATOM 1394 C C . ALA A 1 174 ? 6.440 -9.047 -21.709 1.00 96.94 174 ALA A C 1
ATOM 1396 O O . ALA A 1 174 ? 5.314 -9.460 -21.433 1.00 96.94 174 ALA A O 1
ATOM 1397 N N . TRP A 1 175 ? 7.532 -9.572 -21.144 1.00 96.88 175 TRP A N 1
ATOM 1398 C CA . TRP A 1 175 ? 7.487 -10.635 -20.132 1.00 96.88 175 TRP A CA 1
ATOM 1399 C C . TRP A 1 175 ? 6.674 -10.238 -18.899 1.00 96.88 175 TRP A C 1
ATOM 1401 O O . TRP A 1 175 ? 5.877 -11.037 -18.402 1.00 96.88 175 TRP A O 1
ATOM 1411 N N . MET A 1 176 ? 6.871 -9.017 -18.401 1.00 97.25 176 MET A N 1
ATOM 1412 C CA . MET A 1 176 ? 6.122 -8.491 -17.264 1.00 97.25 176 MET A CA 1
ATOM 1413 C C . MET A 1 176 ? 4.619 -8.434 -17.571 1.00 97.25 176 MET A C 1
ATOM 1415 O O . MET A 1 176 ? 3.831 -8.971 -16.794 1.00 97.25 176 MET A O 1
ATOM 1419 N N . GLU A 1 177 ? 4.219 -7.837 -18.698 1.00 96.94 177 GLU A N 1
ATOM 1420 C CA . GLU A 1 177 ? 2.805 -7.707 -19.084 1.00 96.94 177 GLU A CA 1
ATOM 1421 C C . GLU A 1 177 ? 2.138 -9.078 -19.300 1.00 96.94 177 GLU A C 1
ATOM 1423 O O . GLU A 1 177 ? 1.012 -9.288 -18.845 1.00 96.94 177 GLU A O 1
ATOM 1428 N N . VAL A 1 178 ? 2.832 -10.046 -19.916 1.00 97.06 178 VAL A N 1
ATOM 1429 C CA . VAL A 1 178 ? 2.313 -11.416 -20.091 1.00 97.06 178 VAL A CA 1
ATOM 1430 C C . VAL A 1 178 ? 2.113 -12.106 -18.743 1.00 97.06 178 VAL A C 1
ATOM 1432 O O . VAL A 1 178 ? 1.049 -12.670 -18.487 1.00 97.06 178 VAL A O 1
ATOM 1435 N N . LEU A 1 179 ? 3.097 -12.042 -17.843 1.00 97.25 179 LEU A N 1
ATOM 1436 C CA . LEU A 1 179 ? 2.973 -12.638 -16.510 1.00 97.25 179 LEU A CA 1
ATOM 1437 C C . LEU A 1 179 ? 1.866 -11.982 -15.682 1.00 97.25 179 LEU A C 1
ATOM 1439 O O . LEU A 1 179 ? 1.175 -12.677 -14.935 1.00 97.25 179 LEU A O 1
ATOM 1443 N N . LEU A 1 180 ? 1.673 -10.669 -15.813 1.00 94.81 180 LEU A N 1
ATOM 1444 C CA . LEU A 1 180 ? 0.564 -9.962 -15.175 1.00 94.81 180 LEU A CA 1
ATOM 1445 C C . LEU A 1 180 ? -0.786 -10.434 -15.716 1.00 94.81 180 LEU A C 1
ATOM 1447 O O . LEU A 1 180 ? -1.670 -10.745 -14.918 1.00 94.81 180 LEU A O 1
ATOM 1451 N N . ALA A 1 181 ? -0.921 -10.585 -17.035 1.00 93.19 181 ALA A N 1
ATOM 1452 C CA . ALA A 1 181 ? -2.133 -11.122 -17.652 1.00 93.19 181 ALA A CA 1
ATOM 1453 C C . ALA A 1 181 ? -2.433 -12.565 -17.197 1.00 93.19 181 ALA A C 1
ATOM 1455 O O . ALA A 1 181 ? -3.589 -12.938 -17.026 1.00 93.19 181 ALA A O 1
ATOM 1456 N N . GLN A 1 182 ? -1.399 -13.358 -16.904 1.00 94.31 182 GLN A N 1
ATOM 1457 C CA . GLN A 1 182 ? -1.524 -14.701 -16.324 1.00 94.31 182 GLN A CA 1
ATOM 1458 C C . GLN A 1 182 ? -1.836 -14.716 -14.812 1.00 94.31 182 GLN A C 1
ATOM 1460 O O . GLN A 1 182 ? -1.931 -15.792 -14.219 1.00 94.31 182 GLN A O 1
ATOM 1465 N N . GLY A 1 183 ? -1.923 -13.557 -14.150 1.00 93.38 183 GLY A N 1
ATOM 1466 C CA . GLY A 1 183 ? -2.076 -13.464 -12.693 1.00 93.38 183 GLY A CA 1
ATOM 1467 C C . GLY A 1 183 ? -0.814 -13.841 -11.901 1.00 93.38 183 GLY A C 1
ATOM 1468 O O . GLY A 1 183 ? -0.877 -14.062 -10.692 1.00 93.38 183 GLY A O 1
ATOM 1469 N N . LYS A 1 184 ? 0.355 -13.907 -12.548 1.00 95.94 184 LYS A N 1
ATOM 1470 C CA . LYS A 1 184 ? 1.645 -14.318 -11.965 1.00 95.94 184 LYS A CA 1
ATOM 1471 C C . LYS A 1 184 ? 2.522 -13.117 -11.584 1.00 95.94 184 LYS A C 1
ATOM 1473 O O . LYS A 1 184 ? 3.725 -13.098 -11.850 1.00 95.94 184 LYS A O 1
ATOM 1478 N N . ALA A 1 185 ? 1.941 -12.131 -10.902 1.00 94.44 185 ALA A N 1
ATOM 1479 C CA . ALA A 1 185 ? 2.616 -10.890 -10.501 1.00 94.44 185 ALA A CA 1
ATOM 1480 C C . ALA A 1 185 ? 3.953 -11.103 -9.765 1.00 94.44 185 ALA A C 1
ATOM 1482 O O . ALA A 1 185 ? 4.935 -10.418 -10.041 1.00 94.44 185 ALA A O 1
ATOM 1483 N N . GLN A 1 186 ? 4.027 -12.088 -8.862 1.00 93.88 186 GLN A N 1
ATOM 1484 C CA . GLN A 1 186 ? 5.262 -12.370 -8.123 1.00 93.88 186 GLN A CA 1
ATOM 1485 C C . GLN A 1 186 ? 6.392 -12.865 -9.036 1.00 93.88 186 GLN A C 1
ATOM 1487 O O . GLN A 1 186 ? 7.555 -12.536 -8.812 1.00 93.88 186 GLN A O 1
ATOM 1492 N N . GLN A 1 187 ? 6.069 -13.646 -10.071 1.00 96.69 187 GLN A N 1
ATOM 1493 C CA . GLN A 1 187 ? 7.071 -14.105 -11.033 1.00 96.69 187 GLN A CA 1
ATOM 1494 C C . GLN A 1 187 ? 7.576 -12.937 -11.884 1.00 96.69 187 GLN A C 1
ATOM 1496 O O . GLN A 1 187 ? 8.778 -12.846 -12.125 1.00 96.69 187 GLN A O 1
ATOM 1501 N N . ALA A 1 188 ? 6.686 -12.015 -12.267 1.00 96.75 188 ALA A N 1
ATOM 1502 C CA . ALA A 1 188 ? 7.067 -10.804 -12.989 1.00 96.75 188 ALA A CA 1
ATOM 1503 C C . ALA A 1 188 ? 8.020 -9.943 -12.149 1.00 96.75 188 ALA A C 1
ATOM 1505 O O . ALA A 1 188 ? 9.083 -9.554 -12.629 1.00 96.75 188 ALA A O 1
ATOM 1506 N N . LEU A 1 189 ? 7.699 -9.742 -10.867 1.00 95.25 189 LEU A N 1
ATOM 1507 C CA . LEU A 1 189 ? 8.558 -9.007 -9.940 1.00 95.25 189 LEU A CA 1
ATOM 1508 C C . LEU A 1 189 ? 9.926 -9.678 -9.759 1.00 95.25 189 LEU A C 1
ATOM 1510 O O . LEU A 1 189 ? 10.945 -8.993 -9.773 1.00 95.25 189 LEU A O 1
ATOM 1514 N N . ASN A 1 190 ? 9.975 -11.008 -9.629 1.00 96.19 190 ASN A N 1
ATOM 1515 C CA . ASN A 1 190 ? 11.244 -11.733 -9.531 1.00 96.19 190 ASN A CA 1
ATOM 1516 C C . ASN A 1 190 ? 12.108 -11.517 -10.784 1.00 96.19 190 ASN A C 1
ATOM 1518 O O . ASN A 1 190 ? 13.293 -11.224 -10.654 1.00 96.19 190 ASN A O 1
ATOM 1522 N N . LYS A 1 191 ? 11.506 -11.577 -11.980 1.00 95.25 191 LYS A N 1
ATOM 1523 C CA . LYS A 1 191 ? 12.217 -11.355 -13.249 1.00 95.25 191 LYS A CA 1
ATOM 1524 C C . LYS A 1 191 ? 12.769 -9.931 -13.353 1.00 95.25 191 LYS A C 1
ATOM 1526 O O . LYS A 1 191 ? 13.912 -9.754 -13.762 1.00 95.25 191 LYS A O 1
ATOM 1531 N N . LEU A 1 192 ? 11.997 -8.927 -12.928 1.00 96.88 192 LEU A N 1
ATOM 1532 C CA . LEU A 1 192 ? 12.459 -7.536 -12.861 1.00 96.88 192 LEU A CA 1
ATOM 1533 C C . LEU A 1 192 ? 13.591 -7.360 -11.839 1.00 96.88 192 LEU A C 1
ATOM 1535 O O . LEU A 1 192 ? 14.592 -6.724 -12.146 1.00 96.88 192 LEU A O 1
ATOM 1539 N N . ASN A 1 193 ? 13.476 -7.954 -10.649 1.00 94.62 193 ASN A N 1
ATOM 1540 C CA . ASN A 1 193 ? 14.509 -7.873 -9.612 1.00 94.62 193 ASN A CA 1
ATOM 1541 C C . ASN A 1 193 ? 15.830 -8.507 -10.055 1.00 94.62 193 ASN A C 1
ATOM 1543 O O . ASN A 1 193 ? 16.897 -7.954 -9.785 1.00 94.62 193 ASN A O 1
ATOM 1547 N N . ASP A 1 194 ? 15.767 -9.649 -10.736 1.00 94.19 194 ASP A N 1
ATOM 1548 C CA . ASP A 1 194 ? 16.953 -10.281 -11.303 1.00 94.19 194 ASP A CA 1
ATOM 1549 C C . ASP A 1 194 ? 17.550 -9.416 -12.424 1.00 94.19 194 ASP A C 1
ATOM 1551 O O . ASP A 1 194 ? 18.767 -9.242 -12.469 1.00 94.19 194 ASP A O 1
ATOM 1555 N N . ALA A 1 195 ? 16.716 -8.782 -13.259 1.00 94.06 195 ALA A N 1
ATOM 1556 C CA . ALA A 1 195 ? 17.182 -7.848 -14.282 1.00 94.06 195 ALA A CA 1
ATOM 1557 C C . ALA A 1 195 ? 17.895 -6.623 -13.679 1.00 94.06 195 ALA A C 1
ATOM 1559 O O . ALA A 1 195 ? 18.977 -6.273 -14.145 1.00 94.06 195 ALA A O 1
ATOM 1560 N N . VAL A 1 196 ? 17.368 -6.019 -12.602 1.00 92.69 196 VAL A N 1
ATOM 1561 C CA . VAL A 1 196 ? 18.012 -4.877 -11.915 1.00 92.69 196 VAL A CA 1
ATOM 1562 C C . VAL A 1 196 ? 19.443 -5.209 -11.479 1.00 92.69 196 VAL A C 1
ATOM 1564 O O . VAL A 1 196 ? 20.328 -4.365 -11.606 1.00 92.69 196 VAL A O 1
ATOM 1567 N N . ARG A 1 197 ? 19.703 -6.432 -10.992 1.00 89.81 197 ARG A N 1
ATOM 1568 C CA . ARG A 1 197 ? 21.035 -6.835 -10.492 1.00 89.81 197 ARG A CA 1
ATOM 1569 C C . ARG A 1 197 ? 22.120 -6.847 -11.566 1.00 89.81 197 ARG A C 1
ATOM 1571 O O . ARG A 1 197 ? 23.294 -6.715 -11.231 1.00 89.81 197 ARG A O 1
ATOM 1578 N N . HIS A 1 198 ? 21.733 -7.037 -12.822 1.00 87.19 198 HIS A N 1
ATOM 1579 C CA . HIS A 1 198 ? 22.649 -7.168 -13.955 1.00 87.19 198 HIS A CA 1
ATOM 1580 C C . HIS A 1 198 ? 22.531 -6.011 -14.954 1.00 87.19 198 HIS A C 1
ATOM 1582 O O . HIS A 1 198 ? 23.237 -5.993 -15.959 1.00 87.19 198 HIS A O 1
ATOM 1588 N N . ALA A 1 199 ? 21.649 -5.050 -14.684 1.00 89.81 199 ALA A N 1
ATOM 1589 C CA . ALA A 1 199 ? 21.373 -3.936 -15.569 1.00 89.81 199 ALA A CA 1
ATOM 1590 C C . ALA A 1 199 ? 22.490 -2.893 -15.552 1.00 89.81 199 ALA A C 1
ATOM 1592 O O . ALA A 1 199 ? 23.044 -2.556 -14.500 1.00 89.81 199 ALA A O 1
ATOM 1593 N N . SER A 1 200 ? 22.761 -2.334 -16.728 1.00 88.88 200 SER A N 1
ATOM 1594 C CA . SER A 1 200 ? 23.605 -1.158 -16.861 1.00 88.88 200 SER A CA 1
ATOM 1595 C C . SER A 1 200 ? 22.961 0.072 -16.205 1.00 88.88 200 SER A C 1
ATOM 1597 O O . SER A 1 200 ? 21.771 0.104 -15.876 1.00 88.88 200 SER A O 1
ATOM 1599 N N . ALA A 1 201 ? 23.762 1.126 -16.089 1.00 84.31 201 ALA A N 1
ATOM 1600 C CA . ALA A 1 201 ? 23.324 2.451 -15.676 1.00 84.31 201 ALA A CA 1
ATOM 1601 C C . ALA A 1 201 ? 22.178 3.019 -16.545 1.00 84.31 201 ALA A C 1
ATOM 1603 O O . ALA A 1 201 ? 21.293 3.692 -16.017 1.00 84.31 201 ALA A O 1
ATOM 1604 N N . THR A 1 202 ? 22.155 2.712 -17.847 1.00 87.25 202 THR A N 1
ATOM 1605 C CA . THR A 1 202 ? 21.129 3.174 -18.796 1.00 87.25 202 THR A CA 1
ATOM 1606 C C . THR A 1 202 ? 19.883 2.284 -18.810 1.00 87.25 202 THR A C 1
ATOM 1608 O O . THR A 1 202 ? 18.784 2.773 -19.054 1.00 87.25 202 THR A O 1
ATOM 1611 N N . ALA A 1 203 ? 19.995 1.002 -18.457 1.00 89.81 203 ALA A N 1
ATOM 1612 C CA . ALA A 1 203 ? 18.841 0.105 -18.347 1.00 89.81 203 ALA A CA 1
ATOM 1613 C C . ALA A 1 203 ? 18.060 0.271 -17.033 1.00 89.81 203 ALA A C 1
ATOM 1615 O O . ALA A 1 203 ? 16.833 0.155 -17.015 1.00 89.81 203 ALA A O 1
ATOM 1616 N N . GLN A 1 204 ? 18.751 0.537 -15.921 1.00 92.75 204 GLN A N 1
ATOM 1617 C CA . GLN A 1 204 ? 18.147 0.556 -14.583 1.00 92.75 204 GLN A CA 1
ATOM 1618 C C . GLN A 1 204 ? 16.911 1.467 -14.443 1.00 92.75 204 GLN A C 1
ATOM 1620 O O . GLN A 1 204 ? 15.917 1.004 -13.877 1.00 92.75 204 GLN A O 1
ATOM 1625 N N . PRO A 1 205 ? 16.892 2.712 -14.963 1.00 93.62 205 PRO A N 1
ATOM 1626 C CA . PRO A 1 205 ? 15.710 3.567 -14.854 1.00 93.62 205 PRO A CA 1
ATOM 1627 C C . PRO A 1 205 ? 14.458 2.985 -15.527 1.00 93.62 205 PRO A C 1
ATOM 1629 O O . PRO A 1 205 ? 13.364 3.128 -14.982 1.00 93.62 205 PRO A O 1
ATOM 1632 N N . TYR A 1 206 ? 14.602 2.275 -16.652 1.00 94.94 206 TYR A N 1
ATOM 1633 C CA . TYR A 1 206 ? 13.483 1.590 -17.313 1.00 94.94 206 TYR A CA 1
ATOM 1634 C C . TYR A 1 206 ? 12.976 0.400 -16.502 1.00 94.94 206 TYR A C 1
ATOM 1636 O O . TYR A 1 206 ? 11.773 0.198 -16.378 1.00 94.94 206 TYR A O 1
ATOM 1644 N N . ILE A 1 207 ? 13.875 -0.373 -15.896 1.00 96.50 207 ILE A N 1
ATOM 1645 C CA . ILE A 1 207 ? 13.463 -1.521 -15.080 1.00 96.50 207 ILE A CA 1
ATOM 1646 C C . ILE A 1 207 ? 12.730 -1.044 -13.821 1.00 96.50 207 ILE A C 1
ATOM 1648 O O . ILE A 1 207 ? 11.716 -1.624 -13.439 1.00 96.50 207 ILE A O 1
ATOM 1652 N N . HIS A 1 208 ? 13.187 0.052 -13.212 1.00 95.44 208 HIS A N 1
ATOM 1653 C CA . HIS A 1 208 ? 12.483 0.699 -12.106 1.00 95.44 208 HIS A CA 1
ATOM 1654 C C . HIS A 1 208 ? 11.128 1.282 -12.519 1.00 95.44 208 HIS A C 1
ATOM 1656 O O . HIS A 1 208 ? 10.174 1.184 -11.745 1.00 95.44 208 HIS A O 1
ATOM 1662 N N . LEU A 1 209 ? 11.014 1.822 -13.737 1.00 95.81 209 LEU A N 1
ATOM 1663 C CA . LEU A 1 209 ? 9.726 2.190 -14.320 1.00 95.81 209 LEU A CA 1
ATOM 1664 C C . LEU A 1 209 ? 8.806 0.963 -14.380 1.00 95.81 209 LEU A C 1
ATOM 1666 O O . LEU A 1 209 ? 7.722 1.016 -13.811 1.00 95.81 209 LEU A O 1
ATOM 1670 N N . TYR A 1 210 ? 9.257 -0.158 -14.950 1.00 97.00 210 TYR A N 1
ATOM 1671 C CA . TYR A 1 210 ? 8.478 -1.403 -15.037 1.00 97.00 210 TYR A CA 1
ATOM 1672 C C . TYR A 1 210 ? 8.049 -1.942 -13.667 1.00 97.00 210 TYR A C 1
ATOM 1674 O O . TYR A 1 210 ? 6.901 -2.345 -13.494 1.00 97.00 210 TYR A O 1
ATOM 1682 N N . GLN A 1 211 ? 8.924 -1.894 -12.659 1.00 96.50 211 GLN A N 1
ATOM 1683 C CA . GLN A 1 211 ? 8.552 -2.252 -11.286 1.00 96.50 211 GLN A CA 1
ATOM 1684 C C . GLN A 1 211 ? 7.456 -1.328 -10.738 1.00 96.50 211 GLN A C 1
ATOM 1686 O O . GLN A 1 211 ? 6.496 -1.809 -10.133 1.00 96.50 211 GLN A O 1
ATOM 1691 N N . ALA A 1 212 ? 7.562 -0.017 -10.985 1.00 95.25 212 ALA A N 1
ATOM 1692 C CA . ALA A 1 212 ? 6.541 0.940 -10.581 1.00 95.25 212 ALA A CA 1
ATOM 1693 C C . ALA A 1 212 ? 5.194 0.661 -11.266 1.00 95.25 212 ALA A C 1
ATOM 1695 O O . ALA A 1 212 ? 4.157 0.687 -10.594 1.00 95.25 212 ALA A O 1
ATOM 1696 N N . GLU A 1 213 ? 5.194 0.333 -12.563 1.00 95.00 213 GLU A N 1
ATOM 1697 C CA . GLU A 1 213 ? 3.974 -0.028 -13.297 1.00 95.00 213 GLU A CA 1
ATOM 1698 C C . GLU A 1 213 ? 3.357 -1.312 -12.742 1.00 95.00 213 GLU A C 1
ATOM 1700 O O . GLU A 1 213 ? 2.161 -1.335 -12.446 1.00 95.00 213 GLU A O 1
ATOM 1705 N N . LEU A 1 214 ? 4.172 -2.354 -12.539 1.00 95.50 214 LEU A N 1
ATOM 1706 C CA . LEU A 1 214 ? 3.740 -3.638 -11.991 1.00 95.50 214 LEU A CA 1
ATOM 1707 C C . LEU A 1 214 ? 3.032 -3.448 -10.656 1.00 95.50 214 LEU A C 1
ATOM 1709 O O . LEU A 1 214 ? 1.900 -3.901 -10.489 1.00 95.50 214 LEU A O 1
ATOM 1713 N N . PHE A 1 215 ? 3.676 -2.748 -9.720 1.00 94.62 215 PHE A N 1
ATOM 1714 C CA . PHE A 1 215 ? 3.108 -2.518 -8.399 1.00 94.62 215 PHE A CA 1
ATOM 1715 C C . PHE A 1 215 ? 1.794 -1.740 -8.474 1.00 94.62 215 PHE A C 1
ATOM 1717 O O . PHE A 1 215 ? 0.827 -2.084 -7.794 1.00 94.62 215 PHE A O 1
ATOM 1724 N N . ARG A 1 216 ? 1.704 -0.753 -9.368 1.00 91.81 216 ARG A N 1
ATOM 1725 C CA . ARG A 1 216 ? 0.469 0.004 -9.587 1.00 91.81 216 ARG A CA 1
ATOM 1726 C C . ARG A 1 216 ? -0.655 -0.852 -10.173 1.00 91.81 216 ARG A C 1
ATOM 1728 O O . ARG A 1 216 ? -1.803 -0.674 -9.772 1.00 91.81 216 ARG A O 1
ATOM 1735 N N . GLN A 1 217 ? -0.354 -1.765 -11.096 1.00 91.56 217 GLN A N 1
ATOM 1736 C CA . GLN A 1 217 ? -1.352 -2.646 -11.713 1.00 91.56 217 GLN A CA 1
ATOM 1737 C C . GLN A 1 217 ? -1.912 -3.675 -10.721 1.00 91.56 217 GLN A C 1
ATOM 1739 O O . GLN A 1 217 ? -3.104 -3.977 -10.754 1.00 91.56 217 GLN A O 1
ATOM 1744 N N . VAL A 1 218 ? -1.082 -4.182 -9.805 1.00 92.50 218 VAL A N 1
ATOM 1745 C CA . VAL A 1 218 ? -1.502 -5.192 -8.813 1.00 92.50 218 VAL A CA 1
ATOM 1746 C C . VAL A 1 218 ? -2.093 -4.585 -7.541 1.00 92.50 218 VAL A C 1
ATOM 1748 O O . VAL A 1 218 ? -2.581 -5.321 -6.680 1.00 92.50 218 VAL A O 1
ATOM 1751 N N . ALA A 1 219 ? -2.080 -3.254 -7.418 1.00 88.94 219 ALA A N 1
ATOM 1752 C CA . ALA A 1 219 ? -2.598 -2.510 -6.277 1.00 88.94 219 ALA A CA 1
ATOM 1753 C C . ALA A 1 219 ? -4.133 -2.620 -6.163 1.00 88.94 219 ALA A C 1
ATOM 1755 O O . ALA A 1 219 ? -4.888 -1.706 -6.504 1.00 88.94 219 ALA A O 1
ATOM 1756 N N . THR A 1 220 ? -4.598 -3.753 -5.641 1.00 83.94 220 THR A N 1
ATOM 1757 C CA . THR A 1 220 ? -6.011 -4.105 -5.464 1.00 83.94 220 THR A CA 1
ATOM 1758 C C . THR A 1 220 ? -6.269 -4.646 -4.054 1.00 83.94 220 THR A C 1
ATOM 1760 O O . THR A 1 220 ? -5.351 -5.110 -3.373 1.00 83.94 220 THR A O 1
ATOM 1763 N N . GLY A 1 221 ? -7.523 -4.556 -3.598 1.00 81.38 221 GLY A N 1
ATOM 1764 C CA . GLY A 1 221 ? -7.951 -5.065 -2.290 1.00 81.38 221 GLY A CA 1
ATOM 1765 C C . GLY A 1 221 ? -7.168 -4.486 -1.105 1.00 81.38 221 GLY A C 1
ATOM 1766 O O . GLY A 1 221 ? -6.733 -3.333 -1.132 1.00 81.38 221 GLY A O 1
ATOM 1767 N N . ASP A 1 222 ? -6.963 -5.314 -0.081 1.00 72.50 222 ASP A N 1
ATOM 1768 C CA . ASP A 1 222 ? -6.390 -4.913 1.216 1.00 72.50 222 ASP A CA 1
ATOM 1769 C C . ASP A 1 222 ? -4.908 -4.496 1.143 1.00 72.50 222 ASP A C 1
ATOM 1771 O O . ASP A 1 222 ? -4.422 -3.728 1.978 1.00 72.50 222 ASP A O 1
ATOM 1775 N N . ASN A 1 223 ? -4.191 -4.962 0.112 1.00 77.25 223 ASN A N 1
ATOM 1776 C CA . ASN A 1 223 ? -2.769 -4.672 -0.111 1.00 77.25 223 ASN A CA 1
ATOM 1777 C C . ASN A 1 223 ? -2.526 -3.491 -1.057 1.00 77.25 223 ASN A C 1
ATOM 1779 O O . ASN A 1 223 ? -1.371 -3.153 -1.320 1.00 77.25 223 ASN A O 1
ATOM 1783 N N . ARG A 1 224 ? -3.589 -2.854 -1.567 1.00 84.00 224 ARG A N 1
ATOM 1784 C CA . ARG A 1 224 ? -3.498 -1.752 -2.533 1.00 84.00 224 ARG A CA 1
ATOM 1785 C C . ARG A 1 224 ? -2.508 -0.678 -2.099 1.00 84.00 224 ARG A C 1
ATOM 1787 O O . ARG A 1 224 ? -1.641 -0.299 -2.870 1.00 84.00 224 ARG A O 1
ATOM 1794 N N . GLU A 1 225 ? -2.628 -0.217 -0.865 1.00 78.50 225 GLU A N 1
ATOM 1795 C CA . GLU A 1 225 ? -1.791 0.852 -0.320 1.00 78.50 225 GLU A CA 1
ATOM 1796 C C . GLU A 1 225 ? -0.313 0.481 -0.273 1.00 78.50 225 GLU A C 1
ATOM 1798 O O . GLU A 1 225 ? 0.522 1.243 -0.748 1.00 78.50 225 GLU A O 1
ATOM 1803 N N . ARG A 1 226 ? 0.006 -0.718 0.221 1.00 82.00 226 ARG A N 1
ATOM 1804 C CA . ARG A 1 226 ? 1.384 -1.210 0.256 1.00 82.00 226 ARG A CA 1
ATOM 1805 C C . ARG A 1 226 ? 1.997 -1.231 -1.143 1.00 82.00 226 ARG A C 1
ATOM 1807 O O . ARG A 1 226 ? 3.128 -0.805 -1.317 1.00 82.00 226 ARG A O 1
ATOM 1814 N N . PHE A 1 227 ? 1.256 -1.703 -2.142 1.00 88.06 227 PHE A N 1
ATOM 1815 C CA . PHE A 1 227 ? 1.762 -1.733 -3.512 1.00 88.06 227 PHE A CA 1
ATOM 1816 C C . PHE A 1 227 ? 1.892 -0.337 -4.133 1.00 88.06 227 PHE A C 1
ATOM 1818 O O . PHE A 1 227 ? 2.818 -0.106 -4.900 1.00 88.06 227 PHE A O 1
ATOM 1825 N N . LEU A 1 228 ? 1.026 0.619 -3.794 1.00 85.81 228 LEU A N 1
ATOM 1826 C CA . LEU A 1 228 ? 1.205 2.002 -4.249 1.00 85.81 228 LEU A CA 1
ATOM 1827 C C . LEU A 1 228 ? 2.469 2.643 -3.658 1.00 85.81 228 LEU A C 1
ATOM 1829 O O . LEU A 1 228 ? 3.162 3.356 -4.379 1.00 85.81 228 LEU A O 1
ATOM 1833 N N . ASP A 1 229 ? 2.808 2.338 -2.405 1.00 82.50 229 ASP A N 1
ATOM 1834 C CA . ASP A 1 229 ? 4.061 2.796 -1.793 1.00 82.50 229 ASP A CA 1
ATOM 1835 C C . ASP A 1 229 ? 5.296 2.187 -2.482 1.00 82.50 229 ASP A C 1
ATOM 1837 O O . ASP A 1 229 ? 6.215 2.909 -2.873 1.00 82.50 229 ASP A O 1
ATOM 1841 N N . GLU A 1 230 ? 5.285 0.876 -2.738 1.00 88.38 230 GLU A N 1
ATOM 1842 C CA . GLU A 1 230 ? 6.364 0.211 -3.485 1.00 88.38 230 GLU A CA 1
ATOM 1843 C C . GLU A 1 230 ? 6.496 0.765 -4.916 1.00 88.38 230 GLU A C 1
ATOM 1845 O O . GLU A 1 230 ? 7.605 0.946 -5.421 1.00 88.38 230 GLU A O 1
ATOM 1850 N N . SER A 1 231 ? 5.376 1.121 -5.556 1.00 91.50 231 SER A N 1
ATOM 1851 C CA . SER A 1 231 ? 5.370 1.773 -6.871 1.00 91.50 231 SER A CA 1
ATOM 1852 C C . SER A 1 231 ? 6.124 3.108 -6.843 1.00 91.50 231 SER A C 1
ATOM 1854 O O . SER A 1 231 ? 7.020 3.342 -7.660 1.00 91.50 231 SER A O 1
ATOM 1856 N N . SER A 1 232 ? 5.825 3.965 -5.864 1.00 86.62 232 SER A N 1
ATOM 1857 C CA . SER A 1 232 ? 6.521 5.243 -5.690 1.00 86.62 232 SER A CA 1
ATOM 1858 C C . SER A 1 232 ? 7.984 5.069 -5.282 1.00 86.62 232 SER A C 1
ATOM 1860 O O . SER A 1 232 ? 8.846 5.828 -5.733 1.00 86.62 232 SER A O 1
ATOM 1862 N N . HIS A 1 233 ? 8.305 4.052 -4.483 1.00 87.56 233 HIS A N 1
ATOM 1863 C CA . HIS A 1 233 ? 9.686 3.736 -4.133 1.00 87.56 233 HIS A CA 1
ATOM 1864 C C . HIS A 1 233 ? 10.521 3.378 -5.367 1.00 87.56 233 HIS A C 1
ATOM 1866 O O . HIS A 1 233 ? 11.563 3.995 -5.602 1.00 87.56 233 HIS A O 1
ATOM 1872 N N . CYS A 1 234 ? 10.035 2.459 -6.206 1.00 91.56 234 CYS A N 1
ATOM 1873 C CA . CYS A 1 234 ? 10.700 2.100 -7.458 1.00 91.56 234 CYS A CA 1
ATOM 1874 C C . CYS A 1 234 ? 10.898 3.325 -8.359 1.00 91.56 234 CYS A C 1
ATOM 1876 O O . CYS A 1 234 ? 12.001 3.553 -8.856 1.00 91.56 234 CYS A O 1
ATOM 1878 N N . ALA A 1 235 ? 9.876 4.174 -8.496 1.00 90.25 235 ALA A N 1
ATOM 1879 C CA . ALA A 1 235 ? 9.983 5.399 -9.282 1.00 90.25 235 ALA A CA 1
ATOM 1880 C C . ALA A 1 235 ? 11.027 6.389 -8.724 1.00 90.25 235 ALA A C 1
ATOM 1882 O O . ALA A 1 235 ? 11.774 6.987 -9.500 1.00 90.25 235 ALA A O 1
ATOM 1883 N N . THR A 1 236 ? 11.153 6.512 -7.395 1.00 85.88 236 THR A N 1
ATOM 1884 C CA . THR A 1 236 ? 12.215 7.317 -6.750 1.00 85.88 236 THR A CA 1
ATOM 1885 C C . THR A 1 236 ? 13.602 6.825 -7.149 1.00 85.88 236 THR A C 1
ATOM 1887 O O . THR A 1 236 ? 14.465 7.621 -7.521 1.00 85.88 236 THR A O 1
ATOM 1890 N N . TYR A 1 237 ? 13.819 5.508 -7.093 1.00 88.94 237 TYR A N 1
ATOM 1891 C CA . TYR A 1 237 ? 15.099 4.903 -7.458 1.00 88.94 237 TYR A CA 1
ATOM 1892 C C . TYR A 1 237 ? 15.405 5.098 -8.940 1.00 88.94 237 TYR A C 1
ATOM 1894 O O . TYR A 1 237 ? 16.518 5.500 -9.278 1.00 88.94 237 TYR A O 1
ATOM 1902 N N . GLY A 1 238 ? 14.411 4.911 -9.812 1.00 90.06 238 GLY A N 1
ATOM 1903 C CA . GLY A 1 238 ? 14.544 5.192 -11.240 1.00 90.06 238 GLY A CA 1
ATOM 1904 C C . GLY A 1 238 ? 14.964 6.638 -11.512 1.00 90.06 238 GLY A C 1
ATOM 1905 O O . GLY A 1 238 ? 15.912 6.869 -12.260 1.00 90.06 238 GLY A O 1
ATOM 1906 N N . LEU A 1 239 ? 14.320 7.612 -10.856 1.00 87.50 239 LEU A N 1
ATOM 1907 C CA . LEU A 1 239 ? 14.655 9.037 -10.986 1.00 87.50 239 LEU A CA 1
ATOM 1908 C C . LEU A 1 239 ? 16.063 9.355 -10.484 1.00 87.50 239 LEU A C 1
ATOM 1910 O O . LEU A 1 239 ? 16.760 10.169 -11.089 1.00 87.50 239 LEU A O 1
ATOM 1914 N N . HIS A 1 240 ? 16.493 8.716 -9.396 1.00 86.69 240 HIS A N 1
ATOM 1915 C CA . HIS A 1 240 ? 17.849 8.871 -8.888 1.00 86.69 240 HIS A CA 1
ATOM 1916 C C . HIS A 1 240 ? 18.886 8.360 -9.881 1.00 86.69 240 HIS A C 1
ATOM 1918 O O . HIS A 1 240 ? 19.803 9.105 -10.227 1.00 86.69 240 HIS A O 1
ATOM 1924 N N . VAL A 1 241 ? 18.725 7.124 -10.364 1.00 87.94 241 VAL A N 1
ATOM 1925 C CA . VAL A 1 241 ? 19.656 6.539 -11.335 1.00 87.94 241 VAL A CA 1
ATOM 1926 C C . VAL A 1 241 ? 19.697 7.391 -12.605 1.00 87.94 241 VAL A C 1
ATOM 1928 O O . VAL A 1 241 ? 20.783 7.717 -13.080 1.00 87.94 241 VAL A O 1
ATOM 1931 N N . LEU A 1 242 ? 18.541 7.847 -13.096 1.00 87.19 242 LEU A N 1
ATOM 1932 C CA . LEU A 1 242 ? 18.446 8.749 -14.245 1.00 87.19 242 LEU A CA 1
ATOM 1933 C C . LEU A 1 242 ? 19.203 10.072 -14.016 1.00 87.19 242 LEU A C 1
ATOM 1935 O O . LEU A 1 242 ? 19.929 10.531 -14.893 1.00 87.19 242 LEU A O 1
ATOM 1939 N N . ALA A 1 243 ? 19.084 10.674 -12.829 1.00 83.38 243 ALA A N 1
ATOM 1940 C CA . ALA A 1 243 ? 19.762 11.926 -12.497 1.00 83.38 243 ALA A CA 1
ATOM 1941 C C . ALA A 1 243 ? 21.290 11.772 -12.403 1.00 83.38 243 ALA A C 1
ATOM 1943 O O . ALA A 1 243 ? 22.035 12.599 -12.937 1.00 83.38 243 ALA A O 1
ATOM 1944 N N . VAL A 1 244 ? 21.784 10.710 -11.757 1.00 84.00 244 VAL A N 1
ATOM 1945 C CA . VAL A 1 244 ? 23.238 10.491 -11.610 1.00 84.00 244 VAL A CA 1
ATOM 1946 C C . VAL A 1 244 ? 23.905 10.047 -12.911 1.00 84.00 244 VAL A C 1
ATOM 1948 O O . VAL A 1 244 ? 25.105 10.243 -13.070 1.00 84.00 244 VAL A O 1
ATOM 1951 N N . THR A 1 245 ? 23.130 9.514 -13.857 1.00 84.50 245 THR A N 1
ATOM 1952 C CA . THR A 1 245 ? 23.604 9.082 -15.180 1.00 84.50 245 THR A CA 1
ATOM 1953 C C . THR A 1 245 ? 23.276 10.078 -16.290 1.00 84.50 245 THR A C 1
ATOM 1955 O O . THR A 1 245 ? 23.461 9.739 -17.449 1.00 84.50 245 THR A O 1
ATOM 1958 N N . HIS A 1 246 ? 22.816 11.301 -15.981 1.00 79.31 246 HIS A N 1
ATOM 1959 C CA . HIS A 1 246 ? 22.295 12.282 -16.955 1.00 79.31 246 HIS A CA 1
ATOM 1960 C C . HIS A 1 246 ? 23.179 12.510 -18.197 1.00 79.31 246 HIS A C 1
ATOM 1962 O O . HIS A 1 246 ? 22.662 12.760 -19.279 1.00 79.31 246 HIS A O 1
ATOM 1968 N N . ASN A 1 247 ? 24.502 12.391 -18.066 1.00 80.31 247 ASN A N 1
ATOM 1969 C CA . ASN A 1 247 ? 25.467 12.537 -19.158 1.00 80.31 247 ASN A CA 1
ATOM 1970 C C . ASN A 1 247 ? 25.480 11.365 -20.162 1.00 80.31 247 ASN A C 1
ATOM 1972 O O . ASN A 1 247 ? 26.148 11.459 -21.188 1.00 80.31 247 ASN A O 1
ATOM 1976 N N . GLN A 1 248 ? 24.780 10.270 -19.867 1.00 84.50 248 GLN A N 1
ATOM 1977 C CA . GLN A 1 248 ? 24.632 9.086 -20.721 1.00 84.50 248 GLN A CA 1
ATOM 1978 C C . GLN A 1 248 ? 23.350 9.123 -21.569 1.00 84.50 248 GLN A C 1
ATOM 1980 O O . GLN A 1 248 ? 23.090 8.188 -22.323 1.00 84.50 248 GLN A O 1
ATOM 1985 N N . TRP A 1 249 ? 22.550 10.188 -21.459 1.00 82.38 249 TRP A N 1
ATOM 1986 C CA . TRP A 1 249 ? 21.245 10.301 -22.104 1.00 82.38 249 TRP A CA 1
ATOM 1987 C C . TRP A 1 249 ? 21.219 11.441 -23.109 1.00 82.38 249 TRP A C 1
ATOM 1989 O O . TRP A 1 249 ? 21.798 12.503 -22.887 1.00 82.38 249 TRP A O 1
ATOM 1999 N N . THR A 1 250 ? 20.468 11.255 -24.192 1.00 85.31 250 THR A N 1
ATOM 2000 C CA . THR A 1 250 ? 20.013 12.405 -24.979 1.00 85.31 250 THR A CA 1
ATOM 2001 C C . THR A 1 250 ? 18.971 13.194 -24.187 1.00 85.31 250 THR A C 1
ATOM 2003 O O . THR A 1 250 ? 18.208 12.614 -23.408 1.00 85.31 250 THR A O 1
ATOM 2006 N N . ASP A 1 251 ? 18.870 14.502 -24.438 1.00 77.62 251 ASP A N 1
ATOM 2007 C CA . ASP A 1 251 ? 17.860 15.355 -23.796 1.00 77.62 251 ASP A CA 1
ATOM 2008 C C . ASP A 1 251 ? 16.445 14.780 -23.959 1.00 77.62 251 ASP A C 1
ATOM 2010 O O . ASP A 1 251 ? 15.660 14.746 -23.014 1.00 77.62 251 ASP A O 1
ATOM 2014 N N . GLN A 1 252 ? 16.120 14.259 -25.146 1.00 85.69 252 GLN A N 1
ATOM 2015 C CA . GLN A 1 252 ? 14.809 13.675 -25.419 1.00 85.69 252 GLN A CA 1
ATOM 2016 C C . GLN A 1 252 ? 14.542 12.409 -24.590 1.00 85.69 252 GLN A C 1
ATOM 2018 O O . GLN A 1 252 ? 13.445 12.264 -24.042 1.00 85.69 252 GLN A O 1
ATOM 2023 N N . GLN A 1 253 ? 15.515 11.496 -24.489 1.00 84.44 253 GLN A N 1
ATOM 2024 C CA . GLN A 1 253 ? 15.369 10.277 -23.687 1.00 84.44 253 GLN A CA 1
ATOM 2025 C C . GLN A 1 253 ? 15.245 10.613 -22.201 1.00 84.44 253 GLN A C 1
ATOM 2027 O O . GLN A 1 253 ? 14.341 10.103 -21.540 1.00 84.44 253 GLN A O 1
ATOM 2032 N N . PHE A 1 254 ? 16.088 11.525 -21.705 1.00 86.62 254 PHE A N 1
ATOM 2033 C CA . PHE A 1 254 ? 16.038 11.979 -20.320 1.00 86.62 254 PHE A CA 1
ATOM 2034 C C . PHE A 1 254 ? 14.664 12.559 -19.981 1.00 86.62 254 PHE A C 1
ATOM 2036 O O . PHE A 1 254 ? 14.038 12.134 -19.016 1.00 86.62 254 PHE A O 1
ATOM 2043 N N . GLN A 1 255 ? 14.157 13.491 -20.795 1.00 85.44 255 GLN A N 1
ATOM 2044 C CA . GLN A 1 255 ? 12.867 14.140 -20.545 1.00 85.44 255 GLN A CA 1
ATOM 2045 C C . GLN A 1 255 ? 11.690 13.163 -20.623 1.00 85.44 255 GLN A C 1
ATOM 2047 O O . GLN A 1 255 ? 10.757 13.261 -19.824 1.00 85.44 255 GLN A O 1
ATOM 2052 N N . THR A 1 256 ? 11.731 12.211 -21.559 1.00 89.44 256 THR A N 1
ATOM 2053 C CA . THR A 1 256 ? 10.681 11.192 -21.703 1.00 89.44 256 THR A CA 1
ATOM 2054 C C . THR A 1 256 ? 10.639 10.295 -20.471 1.00 89.44 256 THR A C 1
ATOM 2056 O O . THR A 1 256 ? 9.607 10.206 -19.811 1.00 89.44 256 THR A O 1
ATOM 2059 N N . LEU A 1 257 ? 11.778 9.712 -20.095 1.00 89.19 257 LEU A N 1
ATOM 2060 C CA . LEU A 1 257 ? 11.839 8.776 -18.978 1.00 89.19 257 LEU A CA 1
ATOM 2061 C C . LEU A 1 257 ? 11.623 9.463 -17.626 1.00 89.19 257 LEU A C 1
ATOM 2063 O O . LEU A 1 257 ? 10.961 8.918 -16.746 1.00 89.19 257 LEU A O 1
ATOM 2067 N N . TYR A 1 258 ? 12.108 10.696 -17.474 1.00 88.69 258 TYR A N 1
ATOM 2068 C CA . TYR A 1 258 ? 11.817 11.522 -16.308 1.00 88.69 258 TYR A CA 1
ATOM 2069 C C . TYR A 1 258 ? 10.313 11.762 -16.158 1.00 88.69 258 TYR A C 1
ATOM 2071 O O . TYR A 1 258 ? 9.777 11.595 -15.064 1.00 88.69 258 TYR A O 1
ATOM 2079 N N . LYS A 1 259 ? 9.615 12.110 -17.247 1.00 89.94 259 LYS A N 1
ATOM 2080 C CA . LYS A 1 259 ? 8.158 12.289 -17.237 1.00 89.94 259 LYS A CA 1
ATOM 2081 C C . LYS A 1 259 ? 7.441 10.990 -16.867 1.00 89.94 259 LYS A C 1
ATOM 2083 O O . LYS A 1 259 ? 6.526 11.023 -16.043 1.00 89.94 259 LYS A O 1
ATOM 2088 N N . ASP A 1 260 ? 7.868 9.871 -17.445 1.00 91.88 260 ASP A N 1
ATOM 2089 C CA . ASP A 1 260 ? 7.250 8.568 -17.213 1.00 91.88 260 ASP A CA 1
ATOM 2090 C C . ASP A 1 260 ? 7.470 8.072 -15.781 1.00 91.88 260 ASP A C 1
ATOM 2092 O O . ASP A 1 260 ? 6.556 7.506 -15.196 1.00 91.88 260 ASP A O 1
ATOM 2096 N N . LEU A 1 261 ? 8.621 8.334 -15.163 1.00 89.31 261 LEU A N 1
ATOM 2097 C CA . LEU A 1 261 ? 8.857 8.007 -13.754 1.00 89.31 261 LEU A CA 1
ATOM 2098 C C . LEU A 1 261 ? 8.145 8.985 -12.807 1.00 89.31 261 LEU A C 1
ATOM 2100 O O . LEU A 1 261 ? 7.547 8.573 -11.813 1.00 89.31 261 LEU A O 1
ATOM 2104 N N . ALA A 1 262 ? 8.147 10.283 -13.123 1.00 86.31 262 ALA A N 1
ATOM 2105 C CA . ALA A 1 262 ? 7.528 11.313 -12.288 1.00 86.31 262 ALA A CA 1
ATOM 2106 C C . ALA A 1 262 ? 5.997 11.174 -12.183 1.00 86.31 262 ALA A C 1
ATOM 2108 O O . ALA A 1 262 ? 5.404 11.682 -11.229 1.00 86.31 262 ALA A O 1
ATOM 2109 N N . GLN A 1 263 ? 5.346 10.474 -13.121 1.00 88.31 263 GLN A N 1
ATOM 2110 C CA . GLN A 1 263 ? 3.903 10.208 -13.064 1.00 88.31 263 GLN A CA 1
ATOM 2111 C C . GLN A 1 263 ? 3.505 9.232 -11.940 1.00 88.31 263 GLN A C 1
ATOM 2113 O O . GLN A 1 263 ? 2.329 9.171 -11.567 1.00 88.31 263 GLN A O 1
ATOM 2118 N N . TYR A 1 264 ? 4.461 8.473 -11.396 1.00 85.38 264 TYR A N 1
ATOM 2119 C CA . TYR A 1 264 ? 4.276 7.574 -10.251 1.00 85.38 264 TYR A CA 1
ATOM 2120 C C . TYR A 1 264 ? 4.463 8.329 -8.928 1.00 85.38 264 TYR A C 1
ATOM 2122 O O . TYR A 1 264 ? 5.093 7.850 -7.983 1.00 85.38 264 TYR A O 1
ATOM 2130 N N . ALA A 1 265 ? 3.903 9.544 -8.890 1.00 66.00 265 ALA A N 1
ATOM 2131 C CA . ALA A 1 265 ? 3.884 10.398 -7.719 1.00 66.00 265 ALA A CA 1
ATOM 2132 C C . ALA A 1 265 ? 3.258 9.658 -6.524 1.00 66.00 265 ALA A C 1
ATOM 2134 O O . ALA A 1 265 ? 2.327 8.868 -6.714 1.00 66.00 265 ALA A O 1
ATOM 2135 N N . PRO A 1 266 ? 3.741 9.932 -5.305 1.00 68.06 266 PRO A N 1
ATOM 2136 C CA . PRO A 1 266 ? 3.248 9.269 -4.112 1.00 68.06 266 PRO A CA 1
ATOM 2137 C C . PRO A 1 266 ? 1.746 9.518 -3.918 1.00 68.06 266 PRO A C 1
ATOM 2139 O O . PRO A 1 266 ? 1.225 10.621 -4.132 1.00 68.06 266 PRO A O 1
ATOM 2142 N N . VAL A 1 267 ? 1.028 8.434 -3.619 1.00 68.81 267 VAL A N 1
ATOM 2143 C CA . VAL A 1 267 ? -0.433 8.418 -3.499 1.00 68.81 267 VAL A CA 1
ATOM 2144 C C . VAL A 1 267 ? -0.808 8.719 -2.055 1.00 68.81 267 VAL A C 1
ATOM 2146 O O . VAL A 1 267 ? -0.145 8.253 -1.142 1.00 68.81 267 VAL A O 1
ATOM 2149 N N . ARG A 1 268 ? -1.879 9.487 -1.828 1.00 68.44 268 ARG A N 1
ATOM 2150 C CA . ARG A 1 268 ? -2.397 9.683 -0.466 1.00 68.44 268 ARG A CA 1
ATOM 2151 C C . ARG A 1 268 ? -3.011 8.393 0.066 1.00 68.44 268 ARG A C 1
ATOM 2153 O O . ARG A 1 268 ? -3.842 7.797 -0.624 1.00 68.44 268 ARG A O 1
ATOM 2160 N N . HIS A 1 269 ? -2.656 8.020 1.290 1.00 69.12 269 HIS A N 1
ATOM 2161 C CA . HIS A 1 269 ? -3.171 6.813 1.931 1.00 69.12 269 HIS A CA 1
ATOM 2162 C C . HIS A 1 269 ? -4.460 7.080 2.717 1.00 69.12 269 HIS A C 1
ATOM 2164 O O . HIS A 1 269 ? -4.635 8.142 3.323 1.00 69.12 269 HIS A O 1
ATOM 2170 N N . ASP A 1 270 ? -5.370 6.104 2.722 1.00 77.69 270 ASP A N 1
ATOM 2171 C CA . ASP A 1 270 ? -6.570 6.136 3.547 1.00 77.69 270 ASP A CA 1
ATOM 2172 C C . ASP A 1 270 ? -6.285 5.512 4.919 1.00 77.69 270 ASP A C 1
ATOM 2174 O O . ASP A 1 270 ? -6.278 4.301 5.136 1.00 77.69 270 ASP A O 1
ATOM 2178 N N . LEU A 1 271 ? -6.083 6.385 5.901 1.00 80.12 271 LEU A N 1
ATOM 2179 C CA . LEU A 1 271 ? -5.774 5.995 7.275 1.00 80.12 271 LEU A CA 1
ATOM 2180 C C . LEU A 1 271 ? -7.031 5.677 8.110 1.00 80.12 271 LEU A C 1
ATOM 2182 O O . LEU A 1 271 ? -6.941 5.504 9.332 1.00 80.12 271 LEU A O 1
ATOM 2186 N N . SER A 1 272 ? -8.226 5.674 7.508 1.00 74.88 272 SER A N 1
ATOM 2187 C CA . SER A 1 272 ? -9.496 5.578 8.238 1.00 74.88 272 SER A CA 1
ATOM 2188 C C . SER A 1 272 ? -9.733 4.210 8.885 1.00 74.88 272 SER A C 1
ATOM 2190 O O . SER A 1 272 ? -10.297 4.171 9.983 1.00 74.88 272 SER A O 1
ATOM 2192 N N . HIS A 1 273 ? -9.225 3.135 8.275 1.00 78.50 273 HIS A N 1
ATOM 2193 C CA . HIS A 1 273 ? -9.419 1.739 8.694 1.00 78.50 273 HIS A CA 1
ATOM 2194 C C . HIS A 1 273 ? -8.124 1.047 9.154 1.00 78.50 273 HIS A C 1
ATOM 2196 O O . HIS A 1 273 ? -8.003 -0.176 9.110 1.00 78.50 273 HIS A O 1
ATOM 2202 N N . ARG A 1 274 ? -7.127 1.826 9.581 1.00 82.06 274 ARG A N 1
ATOM 2203 C CA . ARG A 1 274 ? -5.807 1.319 9.977 1.00 82.06 274 ARG A CA 1
ATOM 2204 C C . ARG A 1 274 ? -5.626 1.342 11.492 1.00 82.06 274 ARG A C 1
ATOM 2206 O O . ARG A 1 274 ? -6.137 2.231 12.179 1.00 82.06 274 ARG A O 1
ATOM 2213 N N . THR A 1 275 ? -4.876 0.372 12.017 1.00 87.19 275 THR A N 1
ATOM 2214 C CA . THR A 1 275 ? -4.477 0.390 13.429 1.00 87.19 275 THR A CA 1
ATOM 2215 C C . THR A 1 275 ? -3.441 1.488 13.678 1.00 87.19 275 THR A C 1
ATOM 2217 O O . THR A 1 275 ? -2.789 1.957 12.745 1.00 87.19 275 THR A O 1
ATOM 2220 N N . ILE A 1 276 ? -3.241 1.898 14.938 1.00 87.62 276 ILE A N 1
ATOM 2221 C CA . ILE A 1 276 ? -2.193 2.880 15.269 1.00 87.62 276 ILE A CA 1
ATOM 2222 C C . ILE A 1 276 ? -0.823 2.372 14.812 1.00 87.62 276 ILE A C 1
ATOM 2224 O O . ILE A 1 276 ? -0.040 3.155 14.281 1.00 87.62 276 ILE A O 1
ATOM 2228 N N . LYS A 1 277 ? -0.555 1.071 14.980 1.00 88.69 277 LYS A N 1
ATOM 2229 C CA . LYS A 1 277 ? 0.698 0.448 14.555 1.00 88.69 277 LYS A CA 1
ATOM 2230 C C . LYS A 1 277 ? 0.909 0.589 13.048 1.00 88.69 277 LYS A C 1
ATOM 2232 O O . LYS A 1 277 ? 1.955 1.075 12.642 1.00 88.69 277 LYS A O 1
ATOM 2237 N N . ASP A 1 278 ? -0.093 0.249 12.239 1.00 83.44 278 ASP A N 1
ATOM 2238 C CA . ASP A 1 278 ? 0.023 0.352 10.777 1.00 83.44 278 ASP A CA 1
ATOM 2239 C C . ASP A 1 278 ? 0.254 1.806 10.333 1.00 83.44 278 ASP A C 1
ATOM 2241 O O . ASP A 1 278 ? 1.060 2.071 9.443 1.00 83.44 278 ASP A O 1
ATOM 2245 N N . ILE A 1 279 ? -0.412 2.767 10.988 1.00 86.44 279 ILE A N 1
ATOM 2246 C CA . ILE A 1 279 ? -0.227 4.201 10.715 1.00 86.44 279 ILE A CA 1
ATOM 2247 C C . ILE A 1 279 ? 1.194 4.654 11.099 1.00 86.44 279 ILE A C 1
ATOM 2249 O O . ILE A 1 279 ? 1.797 5.463 10.395 1.00 86.44 279 ILE A O 1
ATOM 2253 N N . GLN A 1 280 ? 1.746 4.147 12.205 1.00 89.56 280 GLN A N 1
ATOM 2254 C CA . GLN A 1 280 ? 3.119 4.441 12.631 1.00 89.56 280 GLN A CA 1
ATOM 2255 C C . GLN A 1 280 ? 4.158 3.843 11.683 1.00 89.56 280 GLN A C 1
ATOM 2257 O O . GLN A 1 280 ? 5.119 4.531 11.338 1.00 89.56 280 GLN A O 1
ATOM 2262 N N . ASP A 1 281 ? 3.956 2.596 11.258 1.00 85.81 281 ASP A N 1
ATOM 2263 C CA . ASP A 1 281 ? 4.828 1.916 10.303 1.00 85.81 281 ASP A CA 1
ATOM 2264 C C . ASP A 1 281 ? 4.841 2.679 8.967 1.00 85.81 281 ASP A C 1
ATOM 2266 O O . ASP A 1 281 ? 5.915 2.988 8.454 1.00 85.81 281 ASP A O 1
ATOM 2270 N N . TYR A 1 282 ? 3.679 3.120 8.472 1.00 84.81 282 TYR A N 1
ATOM 2271 C CA . TYR A 1 282 ? 3.599 3.963 7.273 1.00 84.81 282 TYR A CA 1
ATOM 2272 C C . TYR A 1 282 ? 4.302 5.322 7.451 1.00 84.81 282 TYR A C 1
ATOM 2274 O O . TYR A 1 282 ? 5.118 5.718 6.618 1.00 84.81 282 TYR A O 1
ATOM 2282 N N . ALA A 1 283 ? 4.083 6.018 8.573 1.00 87.44 283 ALA A N 1
ATOM 2283 C CA . ALA A 1 283 ? 4.776 7.279 8.858 1.00 87.44 283 ALA A CA 1
ATOM 2284 C C . ALA A 1 283 ? 6.305 7.110 8.936 1.00 87.44 283 ALA A C 1
ATOM 2286 O O . ALA A 1 283 ? 7.056 8.020 8.566 1.00 87.44 283 ALA A O 1
ATOM 2287 N N . LYS A 1 284 ? 6.774 5.954 9.421 1.00 89.00 284 LYS A N 1
ATOM 2288 C CA . LYS A 1 284 ? 8.191 5.589 9.423 1.00 89.00 284 LYS A CA 1
ATOM 2289 C C . LYS A 1 284 ? 8.701 5.410 7.996 1.00 89.00 284 LYS A C 1
ATOM 2291 O O . LYS A 1 284 ? 9.718 6.014 7.668 1.00 89.00 284 LYS A O 1
ATOM 2296 N N . THR A 1 285 ? 7.979 4.683 7.146 1.00 84.81 285 THR A N 1
ATOM 2297 C CA . THR A 1 285 ? 8.330 4.529 5.729 1.00 84.81 285 THR A CA 1
ATOM 2298 C C . THR A 1 285 ? 8.416 5.881 5.023 1.00 84.81 285 THR A C 1
ATOM 2300 O O . THR A 1 285 ? 9.436 6.172 4.408 1.00 84.81 285 THR A O 1
ATOM 2303 N N . CYS A 1 286 ? 7.442 6.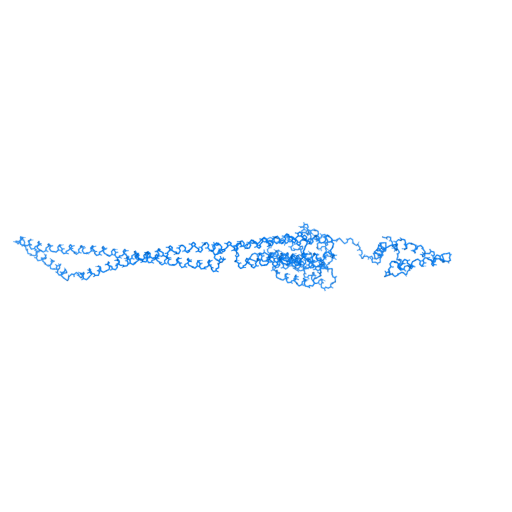784 5.197 1.00 85.25 286 CYS A N 1
ATOM 2304 C CA . CYS A 1 286 ? 7.525 8.140 4.636 1.00 85.25 286 CYS A CA 1
ATOM 2305 C C . CYS A 1 286 ? 8.789 8.896 5.082 1.00 85.25 286 CYS A C 1
ATOM 2307 O O . CYS A 1 286 ? 9.364 9.662 4.307 1.00 85.25 286 CYS A O 1
ATOM 2309 N N . ARG A 1 287 ? 9.237 8.701 6.329 1.00 91.38 287 ARG A N 1
ATOM 2310 C CA . ARG A 1 287 ? 10.470 9.319 6.837 1.00 91.38 287 ARG A CA 1
ATOM 2311 C C . ARG A 1 287 ? 11.711 8.711 6.193 1.00 91.38 287 ARG A C 1
ATOM 2313 O O . ARG A 1 287 ? 12.562 9.467 5.740 1.00 91.38 287 ARG A O 1
ATOM 2320 N N . GLU A 1 288 ? 11.762 7.386 6.083 1.00 86.94 288 GLU A N 1
ATOM 2321 C CA . GLU A 1 288 ? 12.823 6.671 5.364 1.00 86.94 288 GLU A CA 1
ATOM 2322 C C . GLU A 1 288 ? 12.920 7.168 3.906 1.00 86.94 288 GLU A C 1
ATOM 2324 O O . GLU A 1 288 ? 14.019 7.426 3.424 1.00 86.94 288 GLU A O 1
ATOM 2329 N N . ARG A 1 289 ? 11.789 7.445 3.236 1.00 83.12 289 ARG A N 1
ATOM 2330 C CA . ARG A 1 289 ? 11.770 8.046 1.885 1.00 83.12 289 ARG A CA 1
ATOM 2331 C C . ARG A 1 289 ? 12.320 9.467 1.834 1.00 83.12 289 ARG A C 1
ATOM 2333 O O . ARG A 1 289 ? 13.029 9.817 0.895 1.00 83.12 289 ARG A O 1
ATOM 2340 N N . ILE A 1 290 ? 12.007 10.307 2.820 1.00 89.00 290 ILE A N 1
ATOM 2341 C CA . ILE A 1 290 ? 12.587 11.657 2.905 1.00 89.00 290 ILE A CA 1
ATOM 2342 C C . ILE A 1 290 ? 14.105 11.569 3.093 1.00 89.00 290 ILE A C 1
ATOM 2344 O O . ILE A 1 290 ? 14.842 12.303 2.432 1.00 89.00 290 ILE A O 1
ATOM 2348 N N . ASP A 1 291 ? 14.569 10.668 3.958 1.00 88.81 291 ASP A N 1
ATOM 2349 C CA . ASP A 1 291 ? 15.993 10.445 4.204 1.00 88.81 291 ASP A CA 1
ATOM 2350 C C . ASP A 1 291 ? 16.700 9.922 2.942 1.00 88.81 291 ASP A C 1
ATOM 2352 O O . ASP A 1 291 ? 17.775 10.413 2.592 1.00 88.81 291 ASP A O 1
ATOM 2356 N N . GLU A 1 292 ? 16.064 9.011 2.196 1.00 83.44 292 GLU A N 1
ATOM 2357 C CA . GLU A 1 292 ? 16.530 8.552 0.882 1.00 83.44 292 GLU A CA 1
ATOM 2358 C C . GLU A 1 292 ? 16.643 9.711 -0.116 1.00 83.44 292 GLU A C 1
ATOM 2360 O O . GLU A 1 292 ? 17.699 9.879 -0.723 1.00 83.44 292 GLU A O 1
ATOM 2365 N N . LEU A 1 293 ? 15.612 10.555 -0.249 1.00 84.44 293 LEU A N 1
ATOM 2366 C CA . LEU A 1 293 ? 15.637 11.730 -1.132 1.00 84.44 293 LEU A CA 1
ATOM 2367 C C . LEU A 1 293 ? 16.743 12.726 -0.750 1.00 84.44 293 LEU A C 1
ATOM 2369 O O . LEU A 1 293 ? 17.332 13.360 -1.623 1.00 84.44 293 LEU A O 1
ATOM 2373 N N . ASN A 1 294 ? 17.039 12.870 0.544 1.00 87.00 294 ASN A N 1
ATOM 2374 C CA . ASN A 1 294 ? 18.126 13.723 1.031 1.00 87.00 294 ASN A CA 1
ATOM 2375 C C . ASN A 1 294 ? 19.509 13.134 0.726 1.00 87.00 294 ASN A C 1
ATOM 2377 O O . ASN A 1 294 ? 20.428 13.874 0.378 1.00 87.00 294 ASN A O 1
ATOM 2381 N N . ALA A 1 295 ? 19.666 11.815 0.859 1.00 86.38 295 ALA A N 1
ATOM 2382 C CA . ALA A 1 295 ? 20.922 11.121 0.581 1.00 86.38 295 ALA A CA 1
ATOM 2383 C C . ALA A 1 295 ? 21.207 10.994 -0.925 1.00 86.38 295 ALA A C 1
ATOM 2385 O O . ALA A 1 295 ? 22.366 10.942 -1.339 1.00 86.38 295 ALA A O 1
ATOM 2386 N N . LYS A 1 296 ? 20.150 10.923 -1.738 1.00 81.12 296 LYS A N 1
ATOM 2387 C CA . LYS A 1 296 ? 20.187 10.638 -3.175 1.00 81.12 296 LYS A CA 1
ATOM 2388 C C . LYS A 1 296 ? 19.365 11.684 -3.940 1.00 81.12 296 LYS A C 1
ATOM 2390 O O . LYS A 1 296 ? 18.253 11.384 -4.378 1.00 81.12 296 LYS A O 1
ATOM 2395 N N . PRO A 1 297 ? 19.893 12.911 -4.100 1.00 74.94 297 PRO A N 1
ATOM 2396 C CA . PRO A 1 297 ? 19.137 14.005 -4.691 1.00 74.94 297 PRO A CA 1
ATOM 2397 C C . PRO A 1 297 ? 18.744 13.710 -6.144 1.00 74.94 297 PRO A C 1
ATOM 2399 O O . PRO A 1 297 ? 19.511 13.141 -6.925 1.00 74.94 297 PRO A O 1
ATOM 2402 N N . ILE A 1 298 ? 17.524 14.118 -6.482 1.00 81.69 298 ILE A N 1
ATOM 2403 C CA . ILE A 1 298 ? 16.927 14.103 -7.825 1.00 81.69 298 ILE A CA 1
ATOM 2404 C C . ILE A 1 298 ? 16.686 15.566 -8.252 1.00 81.69 298 ILE A C 1
ATOM 2406 O O . ILE A 1 298 ? 16.942 16.468 -7.451 1.00 81.69 298 ILE A O 1
ATOM 2410 N N . PRO A 1 299 ? 16.204 15.873 -9.474 1.00 83.81 299 PRO A N 1
ATOM 2411 C CA . PRO A 1 299 ? 15.923 17.256 -9.858 1.00 83.81 299 PRO A CA 1
ATOM 2412 C C . PRO A 1 299 ? 15.080 18.000 -8.811 1.00 83.81 299 PRO A C 1
ATOM 2414 O O . PRO A 1 299 ? 14.055 17.494 -8.346 1.00 83.81 299 PRO A O 1
ATOM 2417 N N . GLN A 1 300 ? 15.522 19.211 -8.448 1.00 82.94 300 GLN A N 1
ATOM 2418 C CA . GLN A 1 300 ? 15.045 19.945 -7.268 1.00 82.94 300 GLN A CA 1
ATOM 2419 C C . GLN A 1 300 ? 13.522 20.124 -7.234 1.00 82.94 300 GLN A C 1
ATOM 2421 O O . GLN A 1 300 ? 12.915 20.065 -6.165 1.00 82.94 300 GLN A O 1
ATOM 2426 N N . SER A 1 301 ? 12.892 20.339 -8.391 1.00 79.25 301 SER A N 1
ATOM 2427 C CA . SER A 1 301 ? 11.437 20.463 -8.516 1.00 79.25 301 SER A CA 1
ATOM 2428 C C . SER A 1 301 ? 10.712 19.194 -8.054 1.00 79.25 301 SER A C 1
ATOM 2430 O O . SER A 1 301 ? 9.802 19.278 -7.230 1.00 79.25 301 SER A O 1
ATOM 2432 N N . THR A 1 302 ? 11.149 18.019 -8.515 1.00 78.56 302 THR A N 1
ATOM 2433 C CA . THR A 1 302 ? 10.586 16.719 -8.114 1.00 78.56 302 THR A CA 1
ATOM 2434 C C . THR A 1 302 ? 10.904 16.399 -6.670 1.00 78.56 302 THR A C 1
ATOM 2436 O O . THR A 1 302 ? 10.007 16.009 -5.927 1.00 78.56 302 THR A O 1
ATOM 2439 N N . GLN A 1 303 ? 12.157 16.605 -6.254 1.00 83.94 303 GLN A N 1
ATOM 2440 C CA . GLN A 1 303 ? 12.571 16.354 -4.877 1.00 83.94 303 GLN A CA 1
ATOM 2441 C C . GLN A 1 303 ? 11.696 17.141 -3.898 1.00 83.94 303 GLN A C 1
ATOM 2443 O O . GLN A 1 303 ? 11.157 16.567 -2.955 1.00 83.94 303 GLN A O 1
ATOM 2448 N N . SER A 1 304 ? 11.488 18.434 -4.167 1.00 86.56 304 SER A N 1
ATOM 2449 C CA . SER A 1 304 ? 10.671 19.309 -3.320 1.00 86.56 304 SER A CA 1
ATOM 2450 C C . SER A 1 304 ? 9.211 18.847 -3.267 1.00 86.56 304 SER A C 1
ATOM 2452 O O . SER A 1 304 ? 8.621 18.798 -2.189 1.00 86.56 304 SER A O 1
ATOM 2454 N N . GLN A 1 305 ? 8.634 18.457 -4.410 1.00 85.69 305 GLN A N 1
ATOM 2455 C CA . GLN A 1 305 ? 7.262 17.946 -4.487 1.00 85.69 305 GLN A CA 1
ATOM 2456 C C . GLN A 1 305 ? 7.079 16.660 -3.664 1.00 85.69 305 GLN A C 1
ATOM 2458 O O . GLN A 1 305 ? 6.106 16.532 -2.921 1.00 85.69 305 GLN A O 1
ATOM 2463 N N . TRP A 1 306 ? 8.011 15.714 -3.778 1.00 84.56 306 TRP A N 1
ATOM 2464 C CA . TRP A 1 306 ? 7.936 14.426 -3.088 1.00 84.56 306 TRP A CA 1
ATOM 2465 C C . TRP A 1 306 ? 8.197 14.572 -1.587 1.00 84.56 306 TRP A C 1
ATOM 2467 O O . TRP A 1 306 ? 7.452 14.021 -0.779 1.00 84.56 306 TRP A O 1
ATOM 2477 N N . GLN A 1 307 ? 9.181 15.386 -1.193 1.00 89.69 307 GLN A N 1
ATOM 2478 C CA . GLN A 1 307 ? 9.419 15.717 0.215 1.00 89.69 307 GLN A CA 1
ATOM 2479 C C . GLN A 1 307 ? 8.193 16.372 0.850 1.00 89.69 307 GLN A C 1
ATOM 2481 O O . GLN A 1 307 ? 7.776 15.968 1.935 1.00 89.69 307 GLN A O 1
ATOM 2486 N N . GLN A 1 308 ? 7.585 17.348 0.168 1.00 89.31 308 GLN A N 1
ATOM 2487 C CA . GLN A 1 308 ? 6.369 17.996 0.651 1.00 89.31 308 GLN A CA 1
ATOM 2488 C C . GLN A 1 308 ? 5.230 16.985 0.819 1.00 89.31 308 GLN A C 1
ATOM 2490 O O . GLN A 1 308 ? 4.522 17.033 1.824 1.00 89.31 308 GLN A O 1
ATOM 2495 N N . HIS A 1 309 ? 5.059 16.063 -0.132 1.00 85.75 309 HIS A N 1
ATOM 2496 C CA . HIS A 1 309 ? 4.059 15.007 -0.024 1.00 85.75 309 HIS A CA 1
ATOM 2497 C C . HIS A 1 309 ? 4.296 14.121 1.208 1.00 85.75 309 HIS A C 1
ATOM 2499 O O . HIS A 1 309 ? 3.415 14.018 2.057 1.00 85.75 309 HIS A O 1
ATOM 2505 N N . PHE A 1 310 ? 5.487 13.535 1.363 1.00 87.81 310 PHE A N 1
ATOM 2506 C CA . PHE A 1 310 ? 5.773 12.646 2.494 1.00 87.81 310 PHE A CA 1
ATOM 2507 C C . PHE A 1 310 ? 5.671 13.366 3.846 1.00 87.81 310 PHE A C 1
ATOM 2509 O O . PHE A 1 310 ? 5.207 12.789 4.826 1.00 87.81 310 PHE A O 1
ATOM 2516 N N . GLN A 1 311 ? 6.026 14.653 3.911 1.00 92.69 311 GLN A N 1
ATOM 2517 C CA . GLN A 1 311 ? 5.813 15.469 5.110 1.00 92.69 311 GLN A CA 1
ATOM 2518 C C . GLN A 1 311 ? 4.324 15.656 5.433 1.00 92.69 311 GLN A C 1
ATOM 2520 O O . GLN A 1 311 ? 3.941 15.585 6.603 1.00 92.69 311 GLN A O 1
ATOM 2525 N N . GLN A 1 312 ? 3.482 15.879 4.418 1.00 89.06 312 GLN A N 1
ATOM 2526 C CA . GLN A 1 312 ? 2.029 15.966 4.595 1.00 89.06 312 GLN A CA 1
ATOM 2527 C C . GLN A 1 312 ? 1.440 14.638 5.080 1.00 89.06 312 GLN A C 1
ATOM 2529 O O . GLN A 1 312 ? 0.614 14.653 5.991 1.00 89.06 312 GLN A O 1
ATOM 2534 N N . GLU A 1 313 ? 1.892 13.508 4.539 1.00 86.12 313 GLU A N 1
ATOM 2535 C CA . GLU A 1 313 ? 1.442 12.177 4.963 1.00 86.12 313 GLU A CA 1
ATOM 2536 C C . GLU A 1 313 ? 1.850 11.875 6.412 1.00 86.12 313 GLU A C 1
ATOM 2538 O O . GLU A 1 313 ? 1.014 11.454 7.210 1.00 86.12 313 GLU A O 1
ATOM 2543 N N . ILE A 1 314 ? 3.087 12.196 6.815 1.00 91.50 314 ILE A N 1
ATOM 2544 C CA . ILE A 1 314 ? 3.528 12.085 8.218 1.00 91.50 314 ILE A CA 1
ATOM 2545 C C . ILE A 1 314 ? 2.648 12.948 9.133 1.00 91.50 314 ILE A C 1
ATOM 2547 O O . ILE A 1 314 ? 2.247 12.510 10.216 1.00 91.50 314 ILE A O 1
ATOM 2551 N N . ALA A 1 315 ? 2.330 14.178 8.720 1.00 91.50 315 ALA A N 1
ATOM 2552 C CA . ALA A 1 315 ? 1.452 15.055 9.486 1.00 91.50 315 ALA A CA 1
ATOM 2553 C C . ALA A 1 315 ? 0.033 14.474 9.610 1.00 91.50 315 ALA A C 1
ATOM 2555 O O . ALA A 1 315 ? -0.522 14.470 10.711 1.00 91.50 315 ALA A O 1
ATOM 2556 N N . ALA A 1 316 ? -0.524 13.929 8.525 1.00 86.50 316 ALA A N 1
ATOM 2557 C CA . ALA A 1 316 ? -1.824 13.262 8.521 1.00 86.50 316 ALA A CA 1
ATOM 2558 C C . ALA A 1 316 ? -1.839 12.021 9.431 1.00 86.50 316 ALA A C 1
ATOM 2560 O O . ALA A 1 316 ? -2.777 11.843 10.210 1.00 86.50 316 ALA A O 1
ATOM 2561 N N . CYS A 1 317 ? -0.771 11.217 9.419 1.00 89.00 317 CYS A N 1
ATOM 2562 C CA . CYS A 1 317 ? -0.592 10.077 10.321 1.00 89.00 317 CYS A CA 1
ATOM 2563 C C . CYS A 1 317 ? -0.628 10.504 11.789 1.00 89.00 317 CYS A C 1
ATOM 2565 O O . CYS A 1 317 ? -1.397 9.961 12.584 1.00 89.00 317 CYS A O 1
ATOM 2567 N N . ASN A 1 318 ? 0.153 11.526 12.144 1.00 93.19 318 ASN A N 1
ATOM 2568 C CA . ASN A 1 318 ? 0.193 12.050 13.508 1.00 93.19 318 ASN A CA 1
ATOM 2569 C C . ASN A 1 318 ? -1.173 12.595 13.950 1.00 93.19 318 ASN A C 1
ATOM 2571 O O . ASN A 1 318 ? -1.611 12.330 15.070 1.00 93.19 318 ASN A O 1
ATOM 2575 N N . GLN A 1 319 ? -1.871 13.315 13.066 1.00 92.00 319 GLN A N 1
ATOM 2576 C CA . GLN A 1 319 ? -3.226 13.809 13.326 1.00 92.00 319 GLN A CA 1
ATOM 257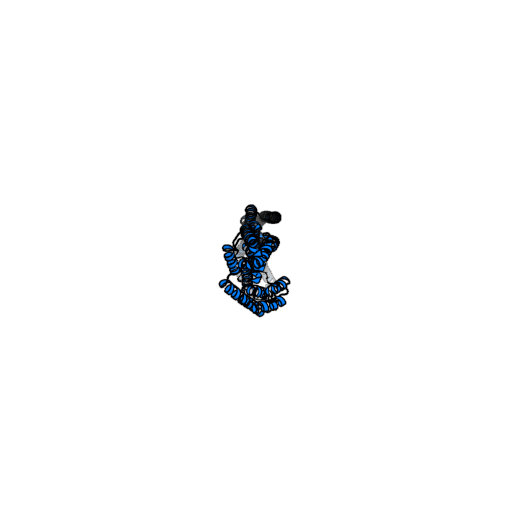7 C C . GLN A 1 319 ? -4.220 12.662 13.535 1.00 92.00 319 GLN A C 1
ATOM 2579 O O . GLN A 1 319 ? -5.028 12.714 14.464 1.00 92.00 319 GLN A O 1
ATOM 2584 N N . ARG A 1 320 ? -4.147 11.603 12.720 1.00 90.56 320 ARG A N 1
ATOM 2585 C CA . ARG A 1 320 ? -5.026 10.435 12.843 1.00 90.56 320 ARG A CA 1
ATOM 2586 C C . ARG A 1 320 ? -4.792 9.687 14.151 1.00 90.56 320 ARG A C 1
ATOM 2588 O O . ARG A 1 320 ? -5.761 9.396 14.846 1.00 90.56 320 ARG A O 1
ATOM 2595 N N . ILE A 1 321 ? -3.536 9.426 14.517 1.00 91.94 321 ILE A N 1
ATOM 2596 C CA . ILE A 1 321 ? -3.182 8.779 15.791 1.00 91.94 321 ILE A CA 1
ATOM 2597 C C . ILE A 1 321 ? -3.693 9.613 16.971 1.00 91.94 321 ILE A C 1
ATOM 2599 O O . ILE A 1 321 ? -4.320 9.075 17.885 1.00 91.94 321 ILE A O 1
ATOM 2603 N N . ALA A 1 322 ? -3.474 10.933 16.941 1.00 92.62 322 ALA A N 1
ATOM 2604 C CA . ALA A 1 322 ? -3.970 11.835 17.976 1.00 92.62 322 ALA A CA 1
ATOM 2605 C C . ALA A 1 322 ? -5.500 11.774 18.096 1.00 92.62 322 ALA A C 1
ATOM 2607 O O . ALA A 1 322 ? -6.022 11.668 19.206 1.00 92.62 322 ALA A O 1
ATOM 2608 N N . TRP A 1 323 ? -6.213 11.766 16.966 1.00 93.75 323 TRP A N 1
ATOM 2609 C CA . TRP A 1 323 ? -7.668 11.636 16.940 1.00 93.75 323 TRP A CA 1
ATOM 2610 C C . TRP A 1 323 ? -8.151 10.291 17.504 1.00 93.75 323 TRP A C 1
ATOM 2612 O O . TRP A 1 323 ? -9.069 10.292 18.321 1.00 93.75 323 TRP A O 1
ATOM 2622 N N . ILE A 1 324 ? -7.531 9.160 17.132 1.00 90.81 324 ILE A N 1
ATOM 2623 C CA . ILE A 1 324 ? -7.892 7.825 17.652 1.00 90.81 324 ILE A CA 1
ATOM 2624 C C . ILE A 1 324 ? -7.760 7.810 19.180 1.00 90.81 324 ILE A C 1
ATOM 2626 O O . ILE A 1 324 ? -8.701 7.441 19.883 1.00 90.81 324 ILE A O 1
ATOM 2630 N N . ASN A 1 325 ? -6.621 8.279 19.697 1.00 92.44 325 ASN A N 1
ATOM 2631 C CA . ASN A 1 325 ? -6.361 8.334 21.135 1.00 92.44 325 ASN A CA 1
ATOM 2632 C C . ASN A 1 325 ? -7.348 9.254 21.862 1.00 92.44 325 ASN A C 1
ATOM 2634 O O . ASN A 1 325 ? -7.891 8.887 22.905 1.00 92.44 325 ASN A O 1
ATOM 2638 N N . GLN A 1 326 ? -7.619 10.437 21.305 1.00 93.75 326 GLN A N 1
ATOM 2639 C CA . GLN A 1 326 ? -8.576 11.378 21.878 1.00 93.75 326 GLN A CA 1
ATOM 2640 C C . GLN A 1 326 ? -9.988 10.786 21.914 1.00 93.75 326 GLN A C 1
ATOM 2642 O O . GLN A 1 326 ? -10.668 10.882 22.937 1.00 93.75 326 GLN A O 1
ATOM 2647 N N . LYS A 1 327 ? -10.424 10.155 20.820 1.00 91.81 327 LYS A N 1
ATOM 2648 C CA . LYS A 1 327 ? -11.752 9.556 20.704 1.00 91.81 327 LYS A CA 1
ATOM 2649 C C . LYS A 1 327 ? -11.933 8.401 21.689 1.00 91.81 327 LYS A C 1
ATOM 2651 O O . LYS A 1 327 ? -12.925 8.380 22.415 1.00 91.81 327 LYS A O 1
ATOM 2656 N N . ALA A 1 328 ? -10.960 7.493 21.771 1.00 92.31 328 ALA A N 1
ATOM 2657 C CA . ALA A 1 328 ? -10.988 6.388 22.724 1.00 92.31 328 ALA A CA 1
ATOM 2658 C C . ALA A 1 328 ? -11.020 6.886 24.182 1.00 92.31 328 ALA A C 1
ATOM 2660 O O . ALA A 1 328 ? -11.811 6.392 24.983 1.00 92.31 328 ALA A O 1
ATOM 2661 N N . ALA A 1 329 ? -10.239 7.919 24.522 1.00 91.75 329 ALA A N 1
ATOM 2662 C CA . ALA A 1 329 ? -10.227 8.508 25.864 1.00 91.75 329 ALA A CA 1
ATOM 2663 C C . ALA A 1 329 ? -11.550 9.206 26.237 1.00 91.75 329 ALA A C 1
ATOM 2665 O O . ALA A 1 329 ? -12.037 9.072 27.367 1.00 91.75 329 ALA A O 1
ATOM 2666 N N . GLN A 1 330 ? -12.149 9.945 25.296 1.00 93.69 330 GLN A N 1
ATOM 2667 C CA . GLN A 1 330 ? -13.454 10.587 25.483 1.00 93.69 330 GLN A CA 1
ATOM 2668 C C . GLN A 1 330 ? -14.549 9.547 25.721 1.00 93.69 330 GLN A C 1
ATOM 2670 O O . GLN A 1 330 ? -15.302 9.647 26.692 1.00 93.69 330 GLN A O 1
ATOM 2675 N N . ASP A 1 331 ? -14.601 8.519 24.877 1.00 92.12 331 ASP A N 1
ATOM 2676 C CA . ASP A 1 331 ? -15.600 7.464 24.998 1.00 92.12 331 ASP A CA 1
ATOM 2677 C C . ASP A 1 331 ? -15.395 6.628 26.268 1.00 92.12 331 ASP A C 1
ATOM 2679 O O . ASP A 1 331 ? -16.368 6.318 26.953 1.00 92.12 331 ASP A O 1
ATOM 2683 N N . ALA A 1 332 ? -14.150 6.320 26.649 1.00 92.19 332 ALA A N 1
ATOM 2684 C CA . ALA A 1 332 ? -13.856 5.625 27.903 1.00 92.19 332 ALA A CA 1
ATOM 2685 C C . ALA A 1 332 ? -14.376 6.413 29.116 1.00 92.19 332 ALA A C 1
ATOM 2687 O O . ALA A 1 332 ? -14.965 5.829 30.026 1.00 92.19 332 ALA A O 1
ATOM 2688 N N . THR A 1 333 ? -14.223 7.740 29.106 1.00 94.19 333 THR A N 1
ATOM 2689 C CA . THR A 1 333 ? -14.735 8.625 30.164 1.00 94.19 333 THR A CA 1
ATOM 2690 C C . THR A 1 333 ? -16.267 8.603 30.212 1.00 94.19 333 THR A C 1
ATOM 2692 O O . THR A 1 333 ? -16.852 8.456 31.286 1.00 94.19 333 THR A O 1
ATOM 2695 N N . ALA A 1 334 ? -16.932 8.692 29.056 1.00 92.69 334 ALA A N 1
ATOM 2696 C CA . ALA A 1 334 ? -18.391 8.605 28.966 1.00 92.69 334 ALA A CA 1
ATOM 2697 C C . ALA A 1 334 ? -18.916 7.239 29.453 1.00 92.69 334 ALA A C 1
ATOM 2699 O O . ALA A 1 334 ? -19.867 7.171 30.235 1.00 92.69 334 ALA A O 1
ATOM 2700 N N . LEU A 1 335 ? -18.255 6.145 29.065 1.00 92.94 335 LEU A N 1
ATOM 2701 C CA . LEU A 1 335 ? -18.594 4.791 29.503 1.00 92.94 335 LEU A CA 1
ATOM 2702 C C . LEU A 1 335 ? -18.370 4.596 31.011 1.00 92.94 335 LEU A C 1
ATOM 2704 O O . LEU A 1 335 ? -19.168 3.923 31.659 1.00 92.94 335 LEU A O 1
ATOM 2708 N N . GLN A 1 336 ? -17.338 5.205 31.603 1.00 93.75 336 GLN A N 1
ATOM 2709 C CA . GLN A 1 336 ? -17.119 5.185 33.056 1.00 93.75 336 GLN A CA 1
ATOM 2710 C C . GLN A 1 336 ? -18.229 5.922 33.819 1.00 93.75 336 GLN A C 1
ATOM 2712 O O . GLN A 1 336 ? -18.698 5.439 34.856 1.00 93.75 336 GLN A O 1
ATOM 2717 N N . GLN A 1 337 ? -18.695 7.062 33.301 1.00 94.94 337 GLN A N 1
ATOM 2718 C CA . GLN A 1 337 ? -19.845 7.772 33.870 1.00 94.94 337 GLN A CA 1
ATOM 2719 C C . GLN A 1 337 ? -21.112 6.911 33.795 1.00 94.94 337 GLN A C 1
ATOM 2721 O O . GLN A 1 337 ? -21.820 6.768 34.795 1.00 94.94 337 GLN A O 1
ATOM 2726 N N . GLN A 1 338 ? -21.356 6.261 32.652 1.00 92.62 338 GLN A N 1
ATOM 2727 C CA . GLN A 1 338 ? -22.474 5.332 32.486 1.00 92.62 338 GLN A CA 1
ATOM 2728 C C . GLN A 1 338 ? -22.374 4.143 33.454 1.00 92.62 338 GLN A C 1
ATOM 2730 O O . GLN A 1 338 ? -23.358 3.789 34.102 1.00 92.62 338 GLN A O 1
ATOM 2735 N N . LEU A 1 339 ? -21.187 3.552 33.614 1.00 93.69 339 LEU A N 1
ATOM 2736 C CA . LEU A 1 339 ? -20.952 2.455 34.554 1.00 93.69 339 LEU A CA 1
ATOM 2737 C C . LEU A 1 339 ? -21.219 2.878 36.004 1.00 93.69 339 LEU A C 1
ATOM 2739 O O . LEU A 1 339 ? -21.787 2.109 36.776 1.00 93.69 339 LEU A O 1
ATOM 2743 N N . THR A 1 340 ? -20.871 4.111 36.369 1.00 94.75 340 THR A N 1
ATOM 2744 C CA . THR A 1 340 ? -21.159 4.672 37.698 1.00 94.75 340 THR A CA 1
ATOM 2745 C C . THR A 1 340 ? -22.666 4.780 37.946 1.00 94.75 340 THR A C 1
ATOM 2747 O O . THR A 1 340 ? -23.150 4.376 39.003 1.00 94.75 340 THR A O 1
ATOM 2750 N N . GLN A 1 341 ? -23.431 5.248 36.955 1.00 93.50 341 GLN A N 1
ATOM 2751 C CA . GLN A 1 341 ? -24.896 5.302 37.037 1.00 93.50 341 GLN A CA 1
ATOM 2752 C C . GLN A 1 341 ? -25.519 3.899 37.108 1.00 93.50 341 GLN A C 1
ATOM 2754 O O . GLN A 1 341 ? -26.410 3.656 37.921 1.00 93.50 341 GLN A O 1
ATOM 2759 N N . MET A 1 342 ? -25.023 2.950 36.307 1.00 91.56 342 MET A N 1
ATOM 2760 C CA . MET A 1 342 ? -25.480 1.557 36.346 1.00 91.56 342 MET A CA 1
ATOM 2761 C C . MET A 1 342 ? -25.202 0.899 37.700 1.00 91.56 342 MET A C 1
ATOM 2763 O O . MET A 1 342 ? -26.077 0.216 38.225 1.00 91.56 342 MET A O 1
ATOM 2767 N N . ASN A 1 343 ? -24.041 1.160 38.310 1.00 90.38 343 ASN A N 1
ATOM 2768 C CA . ASN A 1 343 ? -23.726 0.701 39.664 1.00 90.38 343 ASN A CA 1
ATOM 2769 C C . ASN A 1 343 ? -24.727 1.235 40.699 1.00 90.38 343 ASN A C 1
ATOM 2771 O O . ASN A 1 343 ? -25.202 0.470 41.537 1.00 90.38 343 ASN A O 1
ATOM 2775 N N . ALA A 1 344 ? -25.091 2.520 40.635 1.00 92.94 344 ALA A N 1
ATOM 2776 C CA . ALA A 1 344 ? -26.100 3.090 41.529 1.00 92.94 344 ALA A CA 1
ATOM 2777 C C . ALA A 1 344 ? -27.476 2.421 41.338 1.00 92.94 344 ALA A C 1
ATOM 2779 O O . ALA A 1 344 ? -28.126 2.036 42.311 1.00 92.94 344 ALA A O 1
ATOM 2780 N N . ASN A 1 345 ? -27.890 2.199 40.086 1.00 90.94 345 ASN A N 1
ATOM 2781 C CA . ASN A 1 345 ? -29.135 1.492 39.770 1.00 90.94 345 ASN A CA 1
ATOM 2782 C C . ASN A 1 345 ? -29.124 0.040 40.264 1.00 90.94 345 ASN A C 1
ATOM 2784 O O . ASN A 1 345 ? -30.127 -0.441 40.788 1.00 90.94 345 ASN A O 1
ATOM 2788 N N . TYR A 1 346 ? -27.987 -0.644 40.141 1.00 91.19 346 TYR A N 1
ATOM 2789 C CA . TYR A 1 346 ? -27.800 -2.001 40.641 1.00 91.19 346 TYR A CA 1
ATOM 2790 C C . TYR A 1 346 ? -27.981 -2.074 42.163 1.00 91.19 346 TYR A C 1
ATOM 2792 O O . TYR A 1 346 ? -28.690 -2.954 42.646 1.00 91.19 346 TYR A O 1
ATOM 2800 N N . GLN A 1 347 ? -27.416 -1.125 42.919 1.00 91.88 347 GLN A N 1
ATOM 2801 C CA . GLN A 1 347 ? -27.596 -1.050 44.376 1.00 91.88 347 GLN A CA 1
ATOM 2802 C C . GLN A 1 347 ? -29.069 -0.828 44.761 1.00 91.88 347 GLN A C 1
ATOM 2804 O O . GLN A 1 347 ? -29.591 -1.510 45.644 1.00 91.88 347 GLN A O 1
ATOM 2809 N N . ASN A 1 348 ? -29.776 0.052 44.044 1.00 92.81 348 ASN A N 1
ATOM 2810 C CA . ASN A 1 348 ? -31.209 0.279 44.264 1.00 92.81 348 ASN A CA 1
ATOM 2811 C C . ASN A 1 348 ? -32.047 -0.981 43.973 1.00 92.81 348 ASN A C 1
ATOM 2813 O O . ASN A 1 348 ? -32.960 -1.312 44.732 1.00 92.81 348 ASN A O 1
ATOM 2817 N N . LEU A 1 349 ? -31.728 -1.717 42.901 1.00 88.75 349 LEU A N 1
ATOM 2818 C CA . LEU A 1 349 ? -32.393 -2.981 42.562 1.00 88.75 349 LEU A CA 1
ATOM 2819 C C . LEU A 1 349 ? -32.097 -4.084 43.582 1.00 88.75 349 LEU A C 1
ATOM 2821 O O . LEU A 1 349 ? -33.010 -4.817 43.950 1.00 88.75 349 LEU A O 1
ATOM 2825 N N . GLN A 1 350 ? -30.863 -4.180 44.078 1.00 88.00 350 GLN A N 1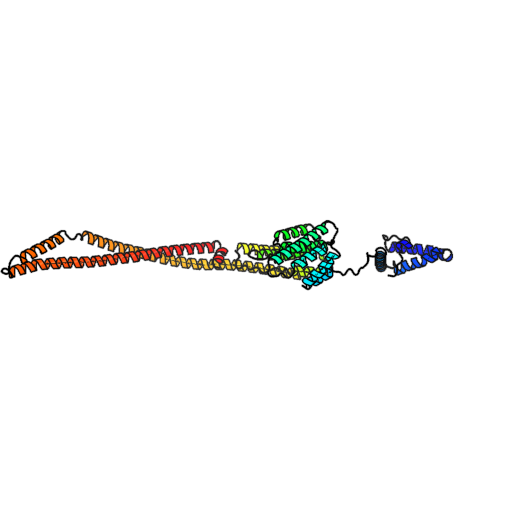
ATOM 2826 C CA . GLN A 1 350 ? -30.487 -5.094 45.162 1.00 88.00 350 GLN A CA 1
ATOM 2827 C C . GLN A 1 350 ? -31.307 -4.817 46.431 1.00 88.00 350 GLN A C 1
ATOM 2829 O O . GLN A 1 350 ? -31.866 -5.741 47.023 1.00 88.00 350 GLN A O 1
ATOM 2834 N N . GLN A 1 351 ? -31.459 -3.544 46.810 1.00 91.50 351 GLN A N 1
ATOM 2835 C CA . GLN A 1 351 ? -32.289 -3.155 47.951 1.00 91.50 351 GLN A CA 1
ATOM 2836 C C . GLN A 1 351 ? -33.776 -3.470 47.715 1.00 91.50 351 GLN A C 1
ATOM 2838 O O . GLN A 1 351 ? -34.450 -3.988 48.606 1.00 91.50 351 GLN A O 1
ATOM 2843 N N . SER A 1 352 ? -34.286 -3.218 46.506 1.00 87.00 352 SER A N 1
ATOM 2844 C CA . SER A 1 352 ? -35.654 -3.584 46.113 1.00 87.00 352 SER A CA 1
ATOM 2845 C C . SER A 1 352 ? -35.885 -5.097 46.189 1.00 87.00 352 SER A C 1
ATOM 2847 O O . SER A 1 352 ? -36.871 -5.541 46.778 1.00 87.00 352 SER A O 1
ATOM 2849 N N . HIS A 1 353 ? -34.942 -5.895 45.682 1.00 87.75 353 HIS A N 1
ATOM 2850 C CA . HIS A 1 353 ? -34.976 -7.353 45.753 1.00 87.75 353 HIS A CA 1
ATOM 2851 C C . HIS A 1 353 ? -34.998 -7.846 47.205 1.00 87.75 353 HIS A C 1
ATOM 2853 O O . HIS A 1 353 ? -35.803 -8.713 47.546 1.00 87.75 353 HIS A O 1
ATOM 2859 N N . ALA A 1 354 ? -34.167 -7.272 48.082 1.00 86.25 354 ALA A N 1
ATOM 2860 C CA . ALA A 1 354 ? -34.153 -7.605 49.506 1.00 86.25 354 ALA A CA 1
ATOM 2861 C C . ALA A 1 354 ? -35.500 -7.291 50.184 1.00 86.25 354 ALA A C 1
ATOM 2863 O O . ALA A 1 354 ? -36.050 -8.142 50.885 1.00 86.25 354 ALA A O 1
ATOM 2864 N N . ASN A 1 355 ? -36.076 -6.115 49.910 1.00 88.56 355 ASN A N 1
ATOM 2865 C CA . ASN A 1 355 ? -37.389 -5.721 50.430 1.00 88.56 355 ASN A CA 1
ATOM 2866 C C . ASN A 1 355 ? -38.503 -6.661 49.939 1.00 88.56 355 ASN A C 1
ATOM 2868 O O . ASN A 1 355 ? -39.322 -7.117 50.736 1.00 88.56 355 ASN A O 1
ATOM 2872 N N . LYS A 1 356 ? -38.507 -7.006 48.645 1.00 85.38 356 LYS A N 1
ATOM 2873 C CA . LYS A 1 356 ? -39.484 -7.932 48.049 1.00 85.38 356 LYS A CA 1
ATOM 2874 C C . LYS A 1 356 ? -39.331 -9.360 48.563 1.00 85.38 356 LYS A C 1
ATOM 2876 O O . LYS A 1 356 ? -40.326 -10.034 48.809 1.00 85.38 356 LYS A O 1
ATOM 2881 N N . THR A 1 357 ? -38.100 -9.801 48.811 1.00 85.38 357 THR A N 1
ATOM 2882 C CA . THR A 1 357 ? -37.819 -11.091 49.457 1.00 85.38 357 THR A CA 1
ATOM 2883 C C . THR A 1 357 ? -38.394 -11.125 50.874 1.00 85.38 357 THR A C 1
ATOM 2885 O O . THR A 1 357 ? -39.026 -12.107 51.262 1.00 85.38 357 THR A O 1
ATOM 2888 N N . ALA A 1 358 ? -38.218 -10.049 51.647 1.00 87.75 358 ALA A N 1
ATOM 2889 C CA . ALA A 1 358 ? -38.786 -9.938 52.989 1.00 87.75 358 ALA A CA 1
ATOM 2890 C C . ALA A 1 358 ? -40.326 -9.943 52.967 1.00 87.75 358 ALA A C 1
ATOM 2892 O O . ALA A 1 358 ? -40.939 -10.659 53.759 1.00 87.75 358 ALA A O 1
ATOM 2893 N N . GLU A 1 359 ? -40.948 -9.212 52.034 1.00 85.75 359 GLU A N 1
ATOM 2894 C CA . GLU A 1 359 ? -42.404 -9.200 51.824 1.00 85.75 359 GLU A CA 1
ATOM 2895 C C . GLU A 1 359 ? -42.937 -10.601 51.483 1.00 85.75 359 GLU A C 1
ATOM 2897 O O . GLU A 1 359 ? -43.864 -11.097 52.127 1.00 85.75 359 GLU A O 1
ATOM 2902 N N . TYR A 1 360 ? -42.300 -11.280 50.527 1.00 85.81 360 TYR A N 1
ATOM 2903 C CA . TYR A 1 360 ? -42.642 -12.646 50.137 1.00 85.81 360 TYR A CA 1
ATOM 2904 C C . TYR A 1 360 ? -42.526 -13.631 51.311 1.00 85.81 360 TYR A C 1
ATOM 2906 O O . TYR A 1 360 ? -43.454 -14.402 51.570 1.00 85.81 360 TYR A O 1
ATOM 2914 N N . ASN A 1 361 ? -41.434 -13.565 52.081 1.00 85.12 361 ASN A N 1
ATOM 2915 C CA . ASN A 1 361 ? -41.227 -14.412 53.258 1.00 85.12 361 ASN A CA 1
ATOM 2916 C C . ASN A 1 361 ? -42.261 -14.142 54.362 1.00 85.12 361 ASN A C 1
ATOM 2918 O O . ASN A 1 361 ? -42.728 -15.082 55.007 1.00 85.12 361 ASN A O 1
ATOM 2922 N N . ALA A 1 362 ? -42.666 -12.884 54.561 1.00 88.25 362 ALA A N 1
ATOM 2923 C CA . ALA A 1 362 ? -43.721 -12.530 55.506 1.00 88.25 362 ALA A CA 1
ATOM 2924 C C . ALA A 1 362 ? -45.088 -13.099 55.081 1.00 88.25 362 ALA A C 1
ATOM 2926 O O . ALA A 1 362 ? -45.817 -13.644 55.915 1.00 88.25 362 ALA A O 1
ATOM 2927 N N . LEU A 1 363 ? -45.424 -13.034 53.786 1.00 86.81 363 LEU A N 1
ATOM 2928 C CA . LEU A 1 363 ? -46.647 -13.633 53.237 1.00 86.81 363 LEU A CA 1
ATOM 2929 C C . LEU A 1 363 ? -46.643 -15.163 53.366 1.00 86.81 363 LEU A C 1
ATOM 2931 O O . LEU A 1 363 ? -47.654 -15.747 53.760 1.00 86.81 363 LEU A O 1
ATOM 2935 N N . LEU A 1 364 ? -45.503 -15.807 53.106 1.00 82.38 364 LEU A N 1
ATOM 2936 C CA . LEU A 1 364 ? -45.303 -17.241 53.333 1.00 82.38 364 LEU A CA 1
ATOM 2937 C C . LEU A 1 364 ? -45.473 -17.621 54.804 1.00 82.38 364 LEU A C 1
ATOM 2939 O O . LEU A 1 364 ? -46.203 -18.563 55.106 1.00 82.38 364 LEU A O 1
ATOM 2943 N N . GLY A 1 365 ? -44.855 -16.875 55.723 1.00 84.69 365 GLY A N 1
ATOM 2944 C CA . GLY A 1 365 ? -45.003 -17.094 57.163 1.00 84.69 365 GLY A CA 1
ATOM 2945 C C . GLY A 1 365 ? -46.459 -16.959 57.620 1.00 84.69 365 GLY A C 1
ATOM 2946 O O . GLY A 1 365 ? -46.950 -17.786 58.388 1.00 84.69 365 GLY A O 1
ATOM 2947 N N . LYS A 1 366 ? -47.191 -15.978 57.075 1.00 85.50 366 LYS A N 1
ATOM 2948 C CA . LYS A 1 366 ? -48.635 -15.816 57.304 1.00 85.50 366 LYS A CA 1
ATOM 2949 C C . LYS A 1 366 ? -49.451 -16.982 56.736 1.00 85.50 366 LYS A C 1
ATOM 2951 O O . LYS A 1 366 ? -50.402 -17.429 57.367 1.00 85.50 366 LYS A O 1
ATOM 2956 N N . ALA A 1 367 ? -49.084 -17.508 55.569 1.00 78.38 367 ALA A N 1
ATOM 2957 C CA . ALA A 1 367 ? -49.734 -18.691 55.007 1.00 78.38 367 ALA A CA 1
ATOM 2958 C C . ALA A 1 367 ? -49.468 -19.945 55.856 1.00 78.38 367 ALA A C 1
ATOM 2960 O O . ALA A 1 367 ? -50.375 -20.750 56.066 1.00 78.38 367 ALA A O 1
ATOM 2961 N N . GLN A 1 368 ? -48.251 -20.095 56.385 1.00 79.00 368 GLN A N 1
ATOM 2962 C CA . GLN A 1 368 ? -47.871 -21.199 57.268 1.00 79.00 368 GLN A CA 1
ATOM 2963 C C . GLN A 1 368 ? -48.606 -21.145 58.612 1.00 79.00 368 GLN A C 1
ATOM 2965 O O . GLN A 1 368 ? -49.096 -22.179 59.069 1.00 79.00 368 GLN A O 1
ATOM 2970 N N . SER A 1 369 ? -48.750 -19.963 59.225 1.00 76.12 369 SER A N 1
ATOM 2971 C CA . SER A 1 369 ? -49.539 -19.821 60.456 1.00 76.12 369 SER A CA 1
ATOM 2972 C C . SER A 1 369 ? -51.015 -20.148 60.217 1.00 76.12 369 SER A C 1
ATOM 2974 O O . SER A 1 369 ? -51.592 -20.932 60.966 1.00 76.12 369 SER A O 1
ATOM 2976 N N . MET A 1 370 ? -51.592 -19.688 59.101 1.00 68.94 370 MET A N 1
ATOM 2977 C CA . MET A 1 370 ? -52.963 -20.039 58.707 1.00 68.94 370 MET A CA 1
ATOM 2978 C C . MET A 1 370 ? -53.138 -21.529 58.373 1.00 68.94 370 MET A C 1
ATOM 2980 O O . MET A 1 370 ? -54.224 -22.067 58.562 1.00 68.94 370 MET A O 1
ATOM 2984 N N . SER A 1 371 ? -52.094 -22.215 57.897 1.00 64.31 371 SER A N 1
ATOM 2985 C CA . SER A 1 371 ? -52.106 -23.666 57.657 1.00 64.31 371 SER A CA 1
ATOM 2986 C C . SER A 1 371 ? -52.020 -24.477 58.955 1.00 64.31 371 SER A C 1
ATOM 2988 O O . SER A 1 371 ? -52.645 -25.533 59.055 1.00 64.31 371 SER A O 1
ATOM 2990 N N . ASN A 1 372 ? -51.267 -24.003 59.952 1.00 55.19 372 ASN A N 1
ATOM 2991 C CA . ASN A 1 372 ? -51.189 -24.640 61.271 1.00 55.19 372 ASN A CA 1
ATOM 2992 C C . ASN A 1 372 ? -52.480 -24.441 62.080 1.00 55.19 372 ASN A C 1
ATOM 2994 O O . ASN A 1 372 ? -52.918 -25.372 62.757 1.00 55.19 372 ASN A O 1
ATOM 2998 N N . ASP A 1 373 ? -53.148 -23.301 61.899 1.00 54.94 373 ASP A N 1
ATOM 2999 C CA . ASP A 1 373 ? -54.519 -23.058 62.372 1.00 54.94 373 ASP A CA 1
ATOM 3000 C C . ASP A 1 373 ? -55.586 -23.740 61.484 1.00 54.94 373 ASP A C 1
ATOM 3002 O O . ASP A 1 373 ? -56.767 -23.796 61.831 1.00 54.94 373 ASP A O 1
ATOM 3006 N N . GLY A 1 374 ? -55.165 -24.284 60.336 1.00 45.50 374 GLY A N 1
ATOM 3007 C CA . GLY A 1 374 ? -55.994 -24.662 59.191 1.00 45.50 374 GLY A CA 1
ATOM 3008 C C . GLY A 1 374 ? -56.139 -26.159 58.920 1.00 45.50 374 GLY A C 1
ATOM 3009 O O . GLY A 1 374 ? -56.588 -26.535 57.836 1.00 45.50 374 GLY A O 1
ATOM 3010 N N . LYS A 1 375 ? -55.875 -27.051 59.886 1.00 45.69 375 LYS A N 1
ATOM 3011 C CA . LYS A 1 375 ? -56.672 -28.291 59.871 1.00 45.69 375 LYS A CA 1
ATOM 3012 C C . LYS A 1 375 ? -58.111 -27.823 60.081 1.00 45.69 375 LYS A C 1
ATOM 3014 O O . LYS A 1 375 ? -58.332 -27.190 61.113 1.00 45.69 375 LYS A O 1
ATOM 3019 N N . PRO A 1 376 ? -59.094 -28.124 59.201 1.00 45.16 376 PRO A N 1
ATOM 3020 C CA . PRO A 1 376 ? -60.480 -27.954 59.613 1.00 45.16 376 PRO A CA 1
ATOM 3021 C C . PRO A 1 376 ? -60.555 -28.713 60.934 1.00 45.16 376 PRO A C 1
ATOM 3023 O O . PRO A 1 376 ? -60.161 -29.892 60.940 1.00 45.16 376 PRO A O 1
ATOM 3026 N N . PRO A 1 377 ? -60.885 -28.071 62.073 1.00 48.22 377 PRO A N 1
ATOM 3027 C CA . PRO A 1 377 ? -60.889 -28.781 63.333 1.00 48.22 377 PRO A CA 1
ATOM 3028 C C . PRO A 1 377 ? -61.694 -30.047 63.071 1.00 48.22 377 PRO A C 1
ATOM 3030 O O . PRO A 1 377 ? -62.744 -29.976 62.434 1.00 48.22 377 PRO A O 1
ATOM 3033 N N . LYS A 1 378 ? -61.204 -31.227 63.479 1.00 51.06 378 LYS A N 1
ATOM 3034 C CA . LYS A 1 378 ? -61.962 -32.491 63.328 1.00 51.06 378 LYS A CA 1
ATOM 3035 C C . LYS A 1 378 ? -63.433 -32.313 63.777 1.00 51.06 378 LYS A C 1
ATOM 3037 O O . LYS A 1 378 ? -64.326 -32.988 63.279 1.00 51.06 378 LYS A O 1
ATOM 3042 N N . ARG A 1 379 ? -63.668 -31.310 64.633 1.00 50.59 379 ARG A N 1
ATOM 3043 C CA . ARG A 1 379 ? -64.940 -30.726 65.065 1.00 50.59 379 ARG A CA 1
ATOM 3044 C C . ARG A 1 379 ? -65.870 -30.197 63.954 1.00 50.59 379 ARG A C 1
ATOM 3046 O O . ARG A 1 379 ? -67.062 -30.350 64.135 1.00 50.59 379 ARG A O 1
ATOM 3053 N N . HIS A 1 380 ? -65.421 -29.653 62.818 1.00 50.12 380 HIS A N 1
ATOM 3054 C CA . HIS A 1 380 ? -66.320 -29.207 61.732 1.00 50.12 380 HIS A CA 1
ATOM 3055 C C . HIS A 1 380 ? -66.938 -30.365 60.948 1.00 50.12 380 HIS A C 1
ATOM 3057 O O . HIS A 1 380 ? -68.124 -30.319 60.641 1.00 50.12 380 HIS A O 1
ATOM 3063 N N . ARG A 1 381 ? -66.168 -31.425 60.659 1.00 51.59 381 ARG A N 1
ATOM 3064 C CA . ARG A 1 381 ? -66.729 -32.643 60.044 1.00 51.59 381 ARG A CA 1
ATOM 3065 C C . ARG A 1 381 ? -67.706 -33.329 61.001 1.00 51.59 381 ARG A C 1
ATOM 3067 O O . ARG A 1 381 ? -68.768 -33.755 60.573 1.00 51.59 381 ARG A O 1
ATOM 3074 N N . LEU A 1 382 ? -67.381 -33.354 62.295 1.00 53.00 382 LEU A N 1
ATOM 3075 C CA . LEU A 1 382 ? -68.273 -33.844 63.350 1.00 53.00 382 LEU A CA 1
ATOM 3076 C C . LEU A 1 382 ? -69.530 -32.977 63.525 1.00 53.00 382 LEU A C 1
ATOM 3078 O O . LEU A 1 382 ? -70.609 -33.531 63.672 1.00 53.00 382 LEU A O 1
ATOM 3082 N N . ALA A 1 383 ? -69.420 -31.648 63.461 1.00 55.50 383 ALA A N 1
ATOM 3083 C CA . ALA A 1 383 ? -70.551 -30.731 63.603 1.00 55.50 383 ALA A CA 1
ATOM 3084 C C . ALA A 1 383 ? -71.492 -30.770 62.391 1.00 55.50 383 ALA A C 1
ATOM 3086 O O . ALA A 1 383 ? -72.702 -30.752 62.574 1.00 55.50 383 ALA A O 1
ATOM 3087 N N . LEU A 1 384 ? -70.961 -30.886 61.168 1.00 57.62 384 LEU A N 1
ATOM 3088 C CA . LEU A 1 384 ? -71.783 -31.021 59.963 1.00 57.62 384 LEU A CA 1
ATOM 3089 C C . LEU A 1 384 ? -72.522 -32.369 59.943 1.00 57.62 384 LEU A C 1
ATOM 3091 O O . LEU A 1 384 ? -73.713 -32.413 59.657 1.00 57.62 384 LEU A O 1
ATOM 3095 N N . VAL A 1 385 ? -71.843 -33.459 60.322 1.00 61.69 385 VAL A N 1
ATOM 3096 C CA . VAL A 1 385 ? -72.475 -34.778 60.486 1.00 61.69 385 VAL A CA 1
ATOM 3097 C C . VAL A 1 385 ? -73.522 -34.745 61.606 1.00 61.69 385 VAL A C 1
ATOM 3099 O O . VAL A 1 385 ? -74.625 -35.244 61.411 1.00 61.69 385 VAL A O 1
ATOM 3102 N N . ALA A 1 386 ? -73.236 -34.100 62.741 1.00 60.00 386 ALA A N 1
ATOM 3103 C CA . ALA A 1 386 ? -74.194 -33.950 63.836 1.00 60.00 386 ALA A CA 1
ATOM 3104 C C . ALA A 1 386 ? -75.416 -33.099 63.446 1.00 60.00 386 ALA A C 1
ATOM 3106 O O . ALA A 1 386 ? -76.530 -33.462 63.807 1.00 60.00 386 ALA A O 1
ATOM 3107 N N . ALA A 1 387 ? -75.237 -32.020 62.678 1.00 61.25 387 ALA A N 1
ATOM 3108 C CA . ALA A 1 387 ? -76.328 -31.177 62.190 1.00 61.25 387 ALA A CA 1
ATOM 3109 C C . ALA A 1 387 ? -77.227 -31.914 61.183 1.00 61.25 387 ALA A C 1
ATOM 3111 O O . ALA A 1 387 ? -78.447 -31.799 61.257 1.00 61.25 387 ALA A O 1
ATOM 3112 N N . VAL A 1 388 ? -76.645 -32.727 60.291 1.00 63.81 388 VAL A N 1
ATOM 3113 C CA . VAL A 1 388 ? -77.407 -33.583 59.362 1.00 63.81 388 VAL A CA 1
ATOM 3114 C C . VAL A 1 388 ? -78.191 -34.661 60.120 1.00 63.81 388 VAL A C 1
ATOM 3116 O O . VAL A 1 388 ? -79.363 -34.883 59.825 1.00 63.81 388 VAL A O 1
ATOM 3119 N N . ILE A 1 389 ? -77.586 -35.286 61.138 1.00 64.38 389 ILE A N 1
ATOM 3120 C CA . ILE A 1 389 ? -78.262 -36.265 62.005 1.00 64.38 389 ILE A CA 1
ATOM 3121 C C . ILE A 1 389 ? -79.415 -35.605 62.784 1.00 64.38 389 ILE A C 1
ATOM 3123 O O . ILE A 1 389 ? -80.509 -36.160 62.837 1.00 64.38 389 ILE A O 1
ATOM 3127 N N . LEU A 1 390 ? -79.214 -34.407 63.342 1.00 61.94 390 LEU A N 1
ATOM 3128 C CA . LEU A 1 390 ? -80.257 -33.659 64.058 1.00 61.94 390 LEU A CA 1
ATOM 3129 C C . LEU A 1 390 ? -81.394 -33.193 63.138 1.00 61.94 390 LEU A C 1
ATOM 3131 O O . LEU A 1 390 ? -82.557 -33.307 63.518 1.00 61.94 390 LEU A O 1
ATOM 3135 N N . GLY A 1 391 ? -81.084 -32.740 61.919 1.00 61.69 391 GLY A N 1
ATOM 3136 C CA . GLY A 1 391 ? -82.091 -32.389 60.914 1.00 61.69 391 GLY A CA 1
ATOM 3137 C C . GLY A 1 391 ? -82.953 -33.587 60.503 1.00 61.69 391 GLY A C 1
ATOM 3138 O O . GLY A 1 391 ? -84.173 -33.463 60.405 1.00 61.69 391 GLY A O 1
ATOM 3139 N N . LEU A 1 392 ? -82.346 -34.770 60.356 1.00 60.16 392 LEU A N 1
ATOM 3140 C CA . LEU A 1 392 ? -83.068 -36.019 60.085 1.00 60.16 392 LEU A CA 1
ATOM 3141 C C . LEU A 1 392 ? -83.991 -36.427 61.247 1.00 60.16 392 LEU A C 1
ATOM 3143 O O . LEU A 1 392 ? -85.123 -36.835 60.997 1.00 60.16 392 LEU A O 1
ATOM 3147 N N . ILE A 1 393 ? -83.554 -36.257 62.502 1.00 59.97 393 ILE A N 1
ATOM 3148 C CA . ILE A 1 393 ? -84.364 -36.556 63.700 1.00 59.97 393 ILE A CA 1
ATOM 3149 C C . ILE A 1 393 ? -85.587 -35.626 63.803 1.00 59.97 393 ILE A C 1
ATOM 3151 O O . ILE A 1 393 ? -86.677 -36.071 64.167 1.00 59.97 393 ILE A O 1
ATOM 3155 N N . ILE A 1 394 ? -85.437 -34.346 63.449 1.00 58.28 394 ILE A N 1
ATOM 3156 C CA . ILE A 1 394 ? -86.529 -33.360 63.487 1.00 58.28 394 ILE A CA 1
ATOM 3157 C C . ILE A 1 394 ? -87.584 -33.656 62.409 1.00 58.28 394 ILE A C 1
ATOM 3159 O O . ILE A 1 394 ? -88.773 -33.533 62.685 1.00 58.28 394 ILE A O 1
ATOM 3163 N N . ILE A 1 395 ? -87.181 -34.121 61.220 1.00 57.38 395 ILE A N 1
ATOM 3164 C CA . ILE A 1 395 ? -88.119 -34.510 60.149 1.00 57.38 395 ILE A CA 1
ATOM 3165 C C . ILE A 1 395 ? -88.958 -35.736 60.556 1.00 57.38 395 ILE A C 1
ATOM 3167 O O . ILE A 1 395 ? -90.117 -35.849 60.161 1.00 57.38 395 ILE A O 1
ATOM 3171 N N . THR A 1 396 ? -88.413 -36.632 61.385 1.00 56.88 396 THR A N 1
ATOM 3172 C CA . THR A 1 396 ? -89.136 -37.818 61.876 1.00 56.88 396 THR A CA 1
ATOM 3173 C C . THR A 1 396 ? -90.053 -37.564 63.080 1.00 56.88 396 THR A C 1
ATOM 3175 O O . THR A 1 396 ? -90.946 -38.370 63.336 1.00 56.88 396 THR A O 1
ATOM 3178 N N . CYS A 1 397 ? -89.890 -36.454 63.809 1.00 49.66 397 CYS A N 1
ATOM 3179 C CA . CYS A 1 397 ? -90.679 -36.139 65.006 1.00 49.66 397 CYS A CA 1
ATOM 3180 C C . CYS A 1 397 ? -91.773 -35.101 64.692 1.00 49.66 397 CYS A C 1
ATOM 3182 O O . CYS A 1 397 ? -91.539 -33.895 64.705 1.00 49.66 397 CYS A O 1
ATOM 3184 N N . GLY A 1 398 ? -92.983 -35.587 64.404 1.00 47.47 398 GLY A N 1
ATOM 3185 C CA . GLY A 1 398 ? -94.138 -34.794 63.971 1.00 47.47 398 GLY A CA 1
ATOM 3186 C C . GLY A 1 398 ? -94.550 -33.616 64.876 1.00 47.47 398 GLY A C 1
ATOM 3187 O O . GLY A 1 398 ? -94.560 -33.700 66.102 1.00 47.47 398 GLY A O 1
ATOM 3188 N N . THR A 1 399 ? -94.920 -32.537 64.182 1.00 52.16 399 THR A N 1
ATOM 3189 C CA . THR A 1 399 ? -95.580 -31.235 64.452 1.00 52.16 399 THR A CA 1
ATOM 3190 C C . THR A 1 399 ? -96.091 -30.775 65.836 1.00 52.16 399 THR A C 1
ATOM 3192 O O . THR A 1 399 ? -96.485 -29.616 65.924 1.00 52.16 399 THR A O 1
ATOM 3195 N N . ASN A 1 400 ? -96.047 -31.537 66.933 1.00 51.62 400 ASN A N 1
ATOM 3196 C CA . ASN A 1 400 ? -96.631 -31.097 68.221 1.00 51.62 400 ASN A CA 1
ATOM 3197 C C . ASN A 1 400 ? -95.637 -30.498 69.239 1.00 51.62 400 ASN A C 1
ATOM 3199 O O . ASN A 1 400 ? -96.049 -30.063 70.310 1.00 51.62 400 ASN A O 1
ATOM 3203 N N . ALA A 1 401 ? -94.348 -30.394 68.899 1.00 53.34 401 ALA A N 1
ATOM 3204 C CA . ALA A 1 401 ? -93.316 -29.738 69.722 1.00 53.34 401 ALA A CA 1
ATOM 3205 C C . ALA A 1 401 ? -92.722 -28.482 69.049 1.00 53.34 401 ALA A C 1
ATOM 3207 O O . ALA A 1 401 ? -91.567 -28.124 69.287 1.00 53.34 401 ALA A O 1
ATOM 3208 N N . GLY A 1 402 ? -93.505 -27.820 68.189 1.00 54.53 402 GLY A N 1
ATOM 3209 C CA . GLY A 1 402 ? -93.028 -26.805 67.244 1.00 54.53 402 GLY A CA 1
ATOM 3210 C C . GLY A 1 402 ? -92.206 -25.672 67.862 1.00 54.53 402 GLY A C 1
ATOM 3211 O O . GLY A 1 402 ? -91.195 -25.294 67.290 1.00 54.53 402 GLY A O 1
ATOM 3212 N N . MET A 1 403 ? -92.556 -25.170 69.051 1.00 53.81 403 MET A N 1
ATOM 3213 C CA . MET A 1 403 ? -91.845 -24.025 69.642 1.00 53.81 403 MET A CA 1
ATOM 3214 C C . MET A 1 403 ? -90.494 -24.413 70.279 1.00 53.81 403 MET A C 1
ATOM 3216 O O . MET A 1 403 ? -89.511 -23.698 70.109 1.00 53.81 403 MET A O 1
ATOM 3220 N N . LEU A 1 404 ? -90.404 -25.570 70.946 1.00 54.25 404 LEU A N 1
ATOM 3221 C CA . LEU A 1 404 ? -89.144 -26.081 71.514 1.00 54.25 404 LEU A CA 1
ATOM 3222 C C . LEU A 1 404 ? -88.197 -26.596 70.423 1.00 54.25 404 LEU A C 1
ATOM 3224 O O . LEU A 1 404 ? -86.994 -26.350 70.493 1.00 54.25 404 LEU A O 1
ATOM 3228 N N . ALA A 1 405 ? -88.740 -27.245 69.389 1.00 59.25 405 ALA A N 1
ATOM 3229 C CA . ALA A 1 405 ? -87.979 -27.646 68.211 1.00 59.25 405 ALA A CA 1
ATOM 3230 C C . ALA A 1 405 ? -87.435 -26.429 67.445 1.00 59.25 405 ALA A C 1
ATOM 3232 O O . ALA A 1 405 ? -86.289 -26.459 67.012 1.00 59.25 405 ALA A O 1
ATOM 3233 N N . PHE A 1 406 ? -88.205 -25.338 67.345 1.00 58.34 406 PHE A N 1
ATOM 3234 C CA . PHE A 1 406 ? -87.772 -24.094 66.701 1.00 58.34 406 PHE A CA 1
ATOM 3235 C C . PHE A 1 406 ? -86.690 -23.352 67.501 1.00 58.34 406 PHE A C 1
ATOM 3237 O O . PHE A 1 406 ? -85.726 -22.859 66.921 1.00 58.34 406 PHE A O 1
ATOM 3244 N N . ILE A 1 407 ? -86.793 -23.319 68.837 1.00 63.28 407 ILE A N 1
ATOM 3245 C CA . ILE A 1 407 ? -85.744 -22.748 69.700 1.00 63.28 407 ILE A CA 1
ATOM 3246 C C . ILE A 1 407 ? -84.458 -23.583 69.612 1.00 63.28 407 ILE A C 1
ATOM 3248 O O . ILE A 1 407 ? -83.376 -23.016 69.484 1.00 63.28 407 ILE A O 1
ATOM 3252 N N . LEU A 1 408 ? -84.552 -24.917 69.615 1.00 61.44 408 LEU A N 1
ATOM 3253 C CA . LEU A 1 408 ? -83.391 -25.795 69.419 1.00 61.44 408 LEU A CA 1
ATOM 3254 C C . LEU A 1 408 ? -82.778 -25.649 68.019 1.00 61.44 408 LEU A C 1
ATOM 3256 O O . LEU A 1 408 ? -81.554 -25.647 67.904 1.00 61.44 408 LEU A O 1
ATOM 3260 N N . LEU A 1 409 ? -83.601 -25.464 66.981 1.00 62.34 409 LEU A N 1
ATOM 3261 C CA . LEU A 1 409 ? -83.151 -25.144 65.624 1.00 62.34 409 LEU A CA 1
ATOM 3262 C C . LEU A 1 409 ? -82.391 -23.821 65.591 1.00 62.34 409 LEU A C 1
ATOM 3264 O O . LEU A 1 409 ? -81.276 -23.802 65.096 1.00 62.34 409 LEU A O 1
ATOM 3268 N N . LEU A 1 410 ? -82.905 -22.747 66.193 1.00 60.81 410 LEU A N 1
ATOM 3269 C CA . LEU A 1 410 ? -82.188 -21.468 66.262 1.00 60.81 410 LEU A CA 1
ATOM 3270 C C . LEU A 1 410 ? -80.875 -21.574 67.051 1.00 60.81 410 LEU A C 1
ATOM 3272 O O . LEU A 1 410 ? -79.859 -21.014 66.639 1.00 60.81 410 LEU A O 1
ATOM 3276 N N . VAL A 1 411 ? -80.862 -22.328 68.153 1.00 63.59 411 VAL A N 1
ATOM 3277 C CA . VAL A 1 411 ? -79.657 -22.544 68.971 1.00 63.59 411 VAL A CA 1
ATOM 3278 C C . VAL A 1 411 ? -78.599 -23.380 68.237 1.00 63.59 411 VAL A C 1
ATOM 3280 O O . VAL A 1 411 ? -77.417 -23.223 68.526 1.00 63.59 411 VAL A O 1
ATOM 3283 N N . LEU A 1 412 ? -78.977 -24.226 67.271 1.00 60.97 412 LEU A N 1
ATOM 3284 C CA . LEU A 1 412 ? -78.050 -25.040 66.468 1.00 60.97 412 LEU A CA 1
ATOM 3285 C C . LEU A 1 412 ? -77.689 -24.413 65.112 1.00 60.97 412 LEU A C 1
ATOM 3287 O O . LEU A 1 412 ? -76.530 -24.487 64.696 1.00 60.97 412 LEU A O 1
ATOM 3291 N N . GLU A 1 413 ? -78.634 -23.766 64.434 1.00 63.44 413 GLU A N 1
ATOM 3292 C CA . GLU A 1 413 ? -78.428 -23.107 63.144 1.00 63.44 413 GLU A CA 1
ATOM 3293 C C . GLU A 1 413 ? -77.554 -21.869 63.279 1.00 63.44 413 GLU A C 1
ATOM 3295 O O . GLU A 1 413 ? -76.661 -21.685 62.458 1.00 63.44 413 GLU A O 1
ATOM 3300 N N . VAL A 1 414 ? -77.729 -21.052 64.324 1.00 65.62 414 VAL A N 1
ATOM 3301 C CA . VAL A 1 414 ? -76.917 -19.837 64.497 1.00 65.62 414 VAL A CA 1
ATOM 3302 C C . VAL A 1 414 ? -75.419 -20.174 64.627 1.00 65.62 414 VAL A C 1
ATOM 3304 O O . VAL A 1 414 ? -74.623 -19.595 63.883 1.00 65.62 414 VAL A O 1
ATOM 3307 N N . PRO A 1 415 ? -74.991 -21.151 65.455 1.00 69.56 415 PRO A N 1
ATOM 3308 C CA . PRO A 1 415 ? -73.606 -21.618 65.460 1.00 69.56 415 PRO A CA 1
ATOM 3309 C C . PRO A 1 415 ? -73.167 -22.245 64.135 1.00 69.56 415 PRO A C 1
ATOM 3311 O O . PRO A 1 415 ? -72.045 -21.998 63.701 1.00 69.56 415 PRO A O 1
ATOM 3314 N N . CYS A 1 416 ? -74.014 -23.035 63.467 1.00 62.81 416 CYS A N 1
ATOM 3315 C CA . CYS A 1 416 ? -73.643 -23.680 62.203 1.00 62.81 416 CYS A CA 1
ATOM 3316 C C . CYS A 1 416 ? -73.454 -22.669 61.062 1.00 62.81 416 CYS A C 1
ATOM 3318 O O . CYS A 1 416 ? -72.476 -22.764 60.322 1.00 62.81 416 CYS A O 1
ATOM 3320 N N . VAL A 1 417 ? -74.331 -21.670 60.951 1.00 66.25 417 VAL A N 1
ATOM 3321 C CA . VAL A 1 417 ? -74.232 -20.566 59.986 1.00 66.25 417 VAL A CA 1
ATOM 3322 C C . VAL A 1 417 ? -73.025 -19.688 60.304 1.00 66.25 417 VAL A C 1
ATOM 3324 O O . VAL A 1 417 ? -72.282 -19.330 59.394 1.00 66.25 417 VAL A O 1
ATOM 3327 N N . TYR A 1 418 ? -72.760 -19.406 61.583 1.00 68.25 418 TYR A N 1
ATOM 3328 C CA . TYR A 1 418 ? -71.559 -18.683 62.002 1.00 68.25 418 TYR A CA 1
ATOM 3329 C C . TYR A 1 418 ? -70.274 -19.436 61.627 1.00 68.25 418 TYR A C 1
ATOM 3331 O O . TYR A 1 418 ? -69.347 -18.848 61.074 1.00 68.25 418 TYR A O 1
ATOM 3339 N N . LEU A 1 419 ? -70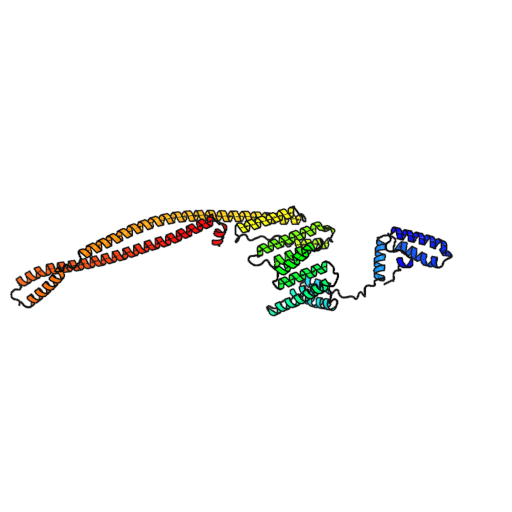.234 -20.751 61.848 1.00 62.72 419 LEU A N 1
ATOM 3340 C CA . LEU A 1 419 ? -69.109 -21.614 61.480 1.00 62.72 419 LEU A CA 1
ATOM 3341 C C . LEU A 1 419 ? -68.937 -21.739 59.955 1.00 62.72 419 LEU A C 1
ATOM 3343 O O . LEU A 1 419 ? -67.809 -21.701 59.464 1.00 62.72 419 LEU A O 1
ATOM 3347 N N . ALA A 1 420 ? -70.028 -21.835 59.191 1.00 61.66 420 ALA A N 1
ATOM 3348 C CA . ALA A 1 420 ? -69.994 -21.842 57.727 1.00 61.66 420 ALA A CA 1
ATOM 3349 C C . ALA A 1 420 ? -69.532 -20.488 57.158 1.00 61.66 420 ALA A C 1
ATOM 3351 O O . ALA A 1 420 ? -68.724 -20.446 56.229 1.00 61.66 420 ALA A O 1
ATOM 3352 N N . TRP A 1 421 ? -69.977 -19.379 57.753 1.00 68.56 421 TRP A N 1
ATOM 3353 C CA . TRP A 1 421 ? -69.530 -18.028 57.416 1.00 68.56 421 TRP A CA 1
ATOM 3354 C C . TRP A 1 421 ? -68.048 -17.816 57.755 1.00 68.56 421 TRP A C 1
ATOM 3356 O O . TRP A 1 421 ? -67.301 -17.272 56.937 1.00 68.56 421 TRP A O 1
ATOM 3366 N N . GLN A 1 422 ? -67.576 -18.321 58.899 1.00 68.69 422 GLN A N 1
ATOM 3367 C CA . GLN A 1 422 ? -66.148 -18.340 59.227 1.00 68.69 422 GLN A CA 1
ATOM 3368 C C . GLN A 1 422 ? -65.335 -19.181 58.229 1.00 68.69 422 GLN A C 1
ATOM 3370 O O . GLN A 1 422 ? -64.269 -18.748 57.800 1.00 68.69 422 GLN A O 1
ATOM 3375 N N . GLY A 1 423 ? -65.850 -20.331 57.785 1.00 62.88 423 GLY A N 1
ATOM 3376 C CA . GLY A 1 423 ? -65.208 -21.162 56.760 1.00 62.88 423 GLY A CA 1
ATOM 3377 C C . GLY A 1 423 ? -65.121 -20.483 55.386 1.00 62.88 423 GLY A C 1
ATOM 3378 O O . GLY A 1 423 ? -64.062 -20.479 54.761 1.00 62.88 423 GLY A O 1
ATOM 3379 N N . LEU A 1 424 ? -66.205 -19.843 54.932 1.00 64.25 424 LEU A N 1
ATOM 3380 C CA . LEU A 1 424 ? -66.249 -19.097 53.664 1.00 64.25 424 LEU A CA 1
ATOM 3381 C C . LEU A 1 424 ? -65.345 -17.857 53.683 1.00 64.25 424 LEU A C 1
ATOM 3383 O O . LEU A 1 424 ? -64.661 -17.562 52.700 1.00 64.25 424 LEU A O 1
ATOM 3387 N N . THR A 1 425 ? -65.314 -17.130 54.802 1.00 71.12 425 THR A N 1
ATOM 3388 C CA . THR A 1 425 ? -64.427 -15.970 54.967 1.00 71.12 425 THR A CA 1
ATOM 3389 C C . THR A 1 425 ? -62.961 -16.388 55.095 1.00 71.12 425 THR A C 1
ATOM 3391 O O . THR A 1 425 ? -62.097 -15.698 54.553 1.00 71.12 425 THR A O 1
ATOM 3394 N N . ALA A 1 426 ? -62.666 -17.534 55.718 1.00 67.25 426 ALA A N 1
ATOM 3395 C CA . ALA A 1 426 ? -61.328 -18.123 55.737 1.00 67.25 426 ALA A CA 1
ATOM 3396 C C . ALA A 1 426 ? -60.865 -18.552 54.333 1.00 67.25 426 ALA A C 1
ATOM 3398 O O . ALA A 1 426 ? -59.736 -18.240 53.957 1.00 67.25 426 ALA A O 1
ATOM 3399 N N . GLY A 1 427 ? -61.743 -19.170 53.533 1.00 70.81 427 GLY A N 1
ATOM 3400 C CA . GLY A 1 427 ? -61.467 -19.523 52.135 1.00 70.81 427 GLY A CA 1
ATOM 3401 C C . GLY A 1 427 ? -61.125 -18.303 51.275 1.00 70.81 427 GLY A C 1
ATOM 3402 O O . GLY A 1 427 ? -60.059 -18.258 50.669 1.00 70.81 427 GLY A O 1
ATOM 3403 N N . LYS A 1 428 ? -61.949 -17.244 51.324 1.00 75.75 428 LYS A N 1
ATOM 3404 C CA . LYS A 1 428 ? -61.655 -15.980 50.616 1.00 75.75 428 LYS A CA 1
ATOM 3405 C C . LYS A 1 428 ? -60.333 -15.342 51.049 1.00 75.75 428 LYS A C 1
ATOM 3407 O O . LYS A 1 428 ? -59.603 -14.829 50.206 1.00 75.75 428 LYS A O 1
ATOM 3412 N N . ARG A 1 429 ? -60.016 -15.362 52.349 1.00 74.50 429 ARG A N 1
ATOM 3413 C CA . ARG A 1 429 ? -58.738 -14.842 52.867 1.00 74.50 429 ARG A CA 1
ATOM 3414 C C . ARG A 1 429 ? -57.550 -15.662 52.364 1.00 74.50 429 ARG A C 1
ATOM 3416 O O . ARG A 1 429 ? -56.513 -15.082 52.059 1.00 74.50 429 ARG A O 1
ATOM 3423 N N . TYR A 1 430 ? -57.706 -16.980 52.257 1.00 75.00 430 TYR A N 1
ATOM 3424 C CA . TYR A 1 430 ? -56.679 -17.865 51.715 1.00 75.00 430 TYR A CA 1
ATOM 3425 C C . TYR A 1 430 ? -56.449 -17.627 50.216 1.00 75.00 430 TYR A C 1
ATOM 3427 O O . TYR A 1 430 ? -55.304 -17.485 49.796 1.00 75.00 430 TYR A O 1
ATOM 3435 N N . ASP A 1 431 ? -57.511 -17.486 49.420 1.00 76.12 431 ASP A N 1
ATOM 3436 C CA . ASP A 1 431 ? -57.399 -17.197 47.982 1.00 76.12 431 ASP A CA 1
ATOM 3437 C C . ASP A 1 431 ? -56.768 -15.821 47.713 1.00 76.12 431 ASP A C 1
ATOM 3439 O O . ASP A 1 431 ? -55.913 -15.675 46.831 1.00 76.12 431 ASP A O 1
ATOM 3443 N N . GLN A 1 432 ? -57.124 -14.813 48.516 1.00 82.56 432 GLN A N 1
ATOM 3444 C CA . GLN A 1 432 ? -56.475 -13.500 48.482 1.00 82.56 432 GLN A CA 1
ATOM 3445 C C . GLN A 1 432 ? -54.984 -13.602 48.820 1.00 82.56 432 GLN A C 1
ATOM 3447 O O . GLN A 1 432 ? -54.158 -13.044 48.101 1.00 82.56 432 GLN A O 1
ATOM 3452 N N . LEU A 1 433 ? -54.625 -14.352 49.867 1.00 80.44 433 LEU A N 1
ATOM 3453 C CA . LEU A 1 433 ? -53.230 -14.555 50.259 1.00 80.44 433 LEU A CA 1
ATOM 3454 C C . LEU A 1 433 ? -52.437 -15.305 49.179 1.00 80.44 433 LEU A C 1
ATOM 3456 O O . LEU A 1 433 ? -51.315 -14.921 48.863 1.00 80.44 433 LEU A O 1
ATOM 3460 N N . LYS A 1 434 ? -53.025 -16.332 48.558 1.00 80.25 434 LYS A N 1
ATOM 3461 C CA . LYS A 1 434 ? -52.417 -17.070 47.442 1.00 80.25 434 LYS A CA 1
ATOM 3462 C C . LYS A 1 434 ? -52.154 -16.162 46.238 1.00 80.25 434 LYS A C 1
ATOM 3464 O O . LYS A 1 434 ? -51.096 -16.258 45.615 1.00 80.25 434 LYS A O 1
ATOM 3469 N N . THR A 1 435 ? -53.091 -15.266 45.934 1.00 89.00 435 THR A N 1
ATOM 3470 C CA . THR A 1 435 ? -52.933 -14.266 44.867 1.00 89.00 435 THR A CA 1
ATOM 3471 C C . THR A 1 435 ? -51.792 -13.300 45.194 1.00 89.00 435 THR A C 1
ATOM 3473 O O . THR A 1 435 ? -50.916 -13.098 44.358 1.00 89.00 435 THR A O 1
ATOM 3476 N N . GLN A 1 436 ? -51.735 -12.793 46.431 1.00 87.19 436 GLN A N 1
ATOM 3477 C CA . GLN A 1 436 ? -50.650 -11.919 46.901 1.00 87.19 436 GLN A CA 1
ATOM 3478 C C . GLN A 1 436 ? -49.277 -12.602 46.833 1.00 87.19 436 GLN A C 1
ATOM 3480 O O . GLN A 1 436 ? -48.324 -11.999 46.354 1.00 87.19 436 GLN A O 1
ATOM 3485 N N . ILE A 1 437 ? -49.171 -13.871 47.244 1.00 82.88 437 ILE A N 1
ATOM 3486 C CA . ILE A 1 437 ? -47.928 -14.658 47.146 1.00 82.88 437 ILE A CA 1
ATOM 3487 C C . ILE A 1 437 ? -47.500 -14.828 45.685 1.00 82.88 437 ILE A C 1
ATOM 3489 O O . ILE A 1 437 ? -46.323 -14.676 45.365 1.00 82.88 437 ILE A O 1
ATOM 3493 N N . THR A 1 438 ? -48.448 -15.128 44.792 1.00 88.31 438 THR A N 1
ATOM 3494 C CA . THR A 1 438 ? -48.163 -15.311 43.360 1.00 88.31 438 THR A CA 1
ATOM 3495 C C . THR A 1 438 ? -47.651 -14.014 42.738 1.00 88.31 438 THR A C 1
ATOM 3497 O O . THR A 1 438 ? -46.637 -14.034 42.042 1.00 88.31 438 THR A O 1
ATOM 3500 N N . GLN A 1 439 ? -48.307 -12.890 43.035 1.00 89.75 439 GLN A N 1
ATOM 3501 C CA . GLN A 1 439 ? -47.894 -11.573 42.562 1.00 89.75 439 GLN A CA 1
ATOM 3502 C C . GLN A 1 439 ? -46.514 -11.183 43.112 1.00 89.75 439 GLN A C 1
ATOM 3504 O O . GLN A 1 439 ? -45.637 -10.802 42.341 1.00 89.75 439 GLN A O 1
ATOM 3509 N N . ALA A 1 440 ? -46.275 -11.357 44.416 1.00 80.81 440 ALA A N 1
ATOM 3510 C CA . ALA A 1 440 ? -44.979 -11.068 45.030 1.00 80.81 440 ALA A CA 1
ATOM 3511 C C . ALA A 1 440 ? -43.843 -11.914 44.424 1.00 80.81 440 ALA A C 1
ATOM 3513 O O . ALA A 1 440 ? -42.747 -11.403 44.197 1.00 80.81 440 ALA A O 1
ATOM 3514 N N . ASN A 1 441 ? -44.099 -13.188 44.102 1.00 84.94 441 ASN A N 1
ATOM 3515 C CA . ASN A 1 441 ? -43.123 -14.045 43.427 1.00 84.94 441 ASN A CA 1
ATOM 3516 C C . ASN A 1 441 ? -42.830 -13.585 41.986 1.00 84.94 441 ASN A C 1
ATOM 3518 O O . ASN A 1 441 ? -41.677 -13.610 41.562 1.00 84.94 441 ASN A O 1
ATOM 3522 N N . GLN A 1 442 ? -43.845 -13.141 41.236 1.00 89.50 442 GLN A N 1
ATOM 3523 C CA . GLN A 1 442 ? -43.650 -12.580 39.891 1.00 89.50 442 GLN A CA 1
ATOM 3524 C C . GLN A 1 442 ? -42.811 -11.297 39.932 1.00 89.50 442 GLN A C 1
ATOM 3526 O O . GLN A 1 442 ? -41.861 -11.160 39.164 1.00 89.50 442 GLN A O 1
ATOM 3531 N N . GLU A 1 443 ? -43.113 -10.391 40.864 1.00 84.94 443 GLU A N 1
ATOM 3532 C CA . GLU A 1 443 ? -42.339 -9.162 41.070 1.00 84.94 443 GLU A CA 1
ATOM 3533 C C . GLU A 1 443 ? -40.883 -9.473 41.462 1.00 84.94 443 GLU A C 1
ATOM 3535 O O . GLU A 1 443 ? -39.957 -8.868 40.923 1.00 84.94 443 GLU A O 1
ATOM 3540 N N . LEU A 1 444 ? -40.654 -10.466 42.332 1.00 81.12 444 LEU A N 1
ATOM 3541 C CA . LEU A 1 444 ? -39.311 -10.927 42.705 1.00 81.12 444 LEU A CA 1
ATOM 3542 C C . LEU A 1 444 ? -38.524 -11.445 41.489 1.00 81.12 444 LEU A C 1
ATOM 3544 O O . LEU A 1 444 ? -37.380 -11.044 41.271 1.00 81.12 444 LEU A O 1
ATOM 3548 N N . GLN A 1 445 ? -39.141 -12.309 40.676 1.00 85.69 445 GLN A N 1
ATOM 3549 C CA . GLN A 1 445 ? -38.527 -12.854 39.461 1.00 85.69 445 GLN A CA 1
ATOM 3550 C C . GLN A 1 445 ? -38.203 -11.754 38.446 1.00 85.69 445 GLN A C 1
ATOM 3552 O O . GLN A 1 445 ? -37.134 -11.776 37.832 1.00 85.69 445 GLN A O 1
ATOM 3557 N N . GLN A 1 446 ? -39.084 -10.762 38.303 1.00 89.25 446 GLN A N 1
ATOM 3558 C CA . GLN A 1 446 ? -38.849 -9.617 37.431 1.00 89.25 446 GLN A CA 1
ATOM 3559 C C . GLN A 1 446 ? -37.646 -8.786 37.901 1.00 89.25 446 GLN A C 1
ATOM 3561 O O . GLN A 1 446 ? -36.783 -8.447 37.090 1.00 89.25 446 GLN A O 1
ATOM 3566 N N . VAL A 1 447 ? -37.537 -8.499 39.205 1.00 83.50 447 VAL A N 1
ATOM 3567 C CA . VAL A 1 447 ? -36.377 -7.783 39.761 1.00 83.50 447 VAL A CA 1
ATOM 3568 C C . VAL A 1 447 ? -35.087 -8.588 39.562 1.00 83.50 447 VAL A C 1
ATOM 3570 O O . VAL A 1 447 ? -34.086 -8.020 39.128 1.00 83.50 447 VAL A O 1
ATOM 3573 N N . ALA A 1 448 ? -35.103 -9.904 39.797 1.00 80.50 448 ALA A N 1
ATOM 3574 C CA . ALA A 1 448 ? -33.943 -10.771 39.571 1.00 80.50 448 ALA A CA 1
ATOM 3575 C C . ALA A 1 448 ? -33.499 -10.792 38.094 1.00 80.50 448 ALA A C 1
ATOM 3577 O O . ALA A 1 448 ? -32.307 -10.698 37.799 1.00 80.50 448 ALA A O 1
ATOM 3578 N N . SER A 1 449 ? -34.448 -10.841 37.154 1.00 88.75 449 SER A N 1
ATOM 3579 C CA . SER A 1 449 ? -34.158 -10.747 35.717 1.00 88.75 449 SER A CA 1
ATOM 3580 C C . SER A 1 449 ? -33.511 -9.408 35.348 1.00 88.75 449 SER A C 1
ATOM 3582 O O . SER A 1 449 ? -32.532 -9.378 34.601 1.00 88.75 449 SER A O 1
ATOM 3584 N N . ASN A 1 450 ? -34.020 -8.300 35.896 1.00 89.00 450 ASN A N 1
ATOM 3585 C CA . ASN A 1 450 ? -33.459 -6.966 35.665 1.00 89.00 450 ASN A CA 1
ATOM 3586 C C . ASN A 1 450 ? -32.027 -6.844 36.211 1.00 89.00 450 ASN A C 1
ATOM 3588 O O . ASN A 1 450 ? -31.175 -6.241 35.561 1.00 89.00 450 ASN A O 1
ATOM 3592 N N . ILE A 1 451 ? -31.748 -7.446 37.373 1.00 86.62 451 ILE A N 1
ATOM 3593 C CA . ILE A 1 451 ? -30.402 -7.510 37.961 1.00 86.62 451 ILE A CA 1
ATOM 3594 C C . ILE A 1 451 ? -29.434 -8.236 37.016 1.00 86.62 451 ILE A C 1
ATOM 3596 O O . ILE A 1 451 ? -28.367 -7.698 36.722 1.00 86.62 451 ILE A O 1
ATOM 3600 N N . ASN A 1 452 ? -29.812 -9.409 36.499 1.00 88.94 452 ASN A N 1
ATOM 3601 C CA . ASN A 1 452 ? -28.961 -10.184 35.589 1.00 88.94 452 ASN A CA 1
ATOM 3602 C C . ASN A 1 452 ? -28.669 -9.424 34.285 1.00 88.94 452 ASN A C 1
ATOM 3604 O O . ASN A 1 452 ? -27.514 -9.325 33.873 1.00 88.94 452 ASN A O 1
ATOM 3608 N N . ALA A 1 453 ? -29.693 -8.830 33.662 1.00 89.75 453 ALA A N 1
ATOM 3609 C CA . ALA A 1 453 ? -29.523 -8.042 32.438 1.00 89.75 453 ALA A CA 1
ATOM 3610 C C . ALA A 1 453 ? -28.598 -6.828 32.651 1.00 89.75 453 ALA A C 1
ATOM 3612 O O . ALA A 1 453 ? -27.741 -6.524 31.811 1.00 89.75 453 ALA A O 1
ATOM 3613 N N . LEU A 1 454 ? -28.732 -6.155 33.799 1.00 91.44 454 LEU A N 1
ATOM 3614 C CA . LEU A 1 454 ? -27.876 -5.030 34.163 1.00 91.44 454 LEU A CA 1
ATOM 3615 C C . LEU A 1 454 ? -26.424 -5.474 34.390 1.00 91.44 454 LEU A C 1
ATOM 3617 O O . LEU A 1 454 ? -25.517 -4.814 33.889 1.00 91.44 454 LEU A O 1
ATOM 3621 N N . GLN A 1 455 ? -26.188 -6.605 35.065 1.00 91.25 455 GLN A N 1
ATOM 3622 C CA . GLN A 1 455 ? -24.840 -7.161 35.254 1.00 91.25 455 GLN A CA 1
ATOM 3623 C C . GLN A 1 455 ? -24.148 -7.473 33.922 1.00 91.25 455 GLN A C 1
ATOM 3625 O O . GLN A 1 455 ? -22.994 -7.088 33.732 1.00 91.25 455 GLN A O 1
ATOM 3630 N N . THR A 1 456 ? -24.850 -8.109 32.976 1.00 92.88 456 THR A N 1
ATOM 3631 C CA . THR A 1 456 ? -24.305 -8.377 31.635 1.00 92.88 456 THR A CA 1
ATOM 3632 C C . THR A 1 456 ? -23.925 -7.081 30.921 1.00 92.88 456 THR A C 1
ATOM 3634 O O . THR A 1 456 ? -22.828 -6.975 30.373 1.00 92.88 456 THR A O 1
ATOM 3637 N N . THR A 1 457 ? -24.797 -6.072 30.974 1.00 92.56 457 THR A N 1
ATOM 3638 C CA . THR A 1 457 ? -24.540 -4.761 30.359 1.00 92.56 457 THR A CA 1
ATOM 3639 C C . THR A 1 457 ? -23.324 -4.083 30.995 1.00 92.56 457 THR A C 1
ATOM 3641 O O . THR A 1 457 ? -22.447 -3.591 30.290 1.00 92.56 457 THR A O 1
ATOM 3644 N N . MET A 1 458 ? -23.213 -4.115 32.326 1.00 92.25 458 MET A N 1
ATOM 3645 C CA . MET A 1 458 ? -22.063 -3.567 33.047 1.00 92.25 458 MET A CA 1
ATOM 3646 C C . MET A 1 458 ? -20.750 -4.254 32.659 1.00 92.25 458 MET A C 1
ATOM 3648 O O . MET A 1 458 ? -19.753 -3.565 32.444 1.00 92.25 458 MET A O 1
ATOM 3652 N N . GLN A 1 459 ? -20.746 -5.583 32.525 1.00 94.06 459 GLN A N 1
ATOM 3653 C CA . GLN A 1 459 ? -19.565 -6.339 32.103 1.00 94.06 459 GLN A CA 1
ATOM 3654 C C . GLN A 1 459 ? -19.152 -5.986 30.666 1.00 94.06 459 GLN A C 1
ATOM 3656 O O . GLN A 1 459 ? -17.975 -5.754 30.395 1.00 94.06 459 GLN A O 1
ATOM 3661 N N . GLN A 1 460 ? -20.113 -5.869 29.746 1.00 92.94 460 GLN A N 1
ATOM 3662 C CA . GLN A 1 460 ? -19.846 -5.417 28.376 1.00 92.94 460 GLN A CA 1
ATOM 3663 C C . GLN A 1 460 ? -19.268 -3.995 28.351 1.00 92.94 460 GLN A C 1
ATOM 3665 O O . GLN A 1 460 ? -18.290 -3.736 27.648 1.00 92.94 460 GLN A O 1
ATOM 3670 N N . THR A 1 461 ? -19.820 -3.076 29.149 1.00 92.38 461 THR A N 1
ATOM 3671 C CA . THR A 1 461 ? -19.293 -1.711 29.291 1.00 92.38 461 THR A CA 1
ATOM 3672 C C . THR A 1 461 ? -17.870 -1.706 29.852 1.00 92.38 461 THR A C 1
ATOM 3674 O O . THR A 1 461 ? -17.026 -0.980 29.332 1.00 92.38 461 THR A O 1
ATOM 3677 N N . GLN A 1 462 ? -17.565 -2.537 30.854 1.00 93.12 462 GLN A N 1
ATOM 3678 C CA . GLN A 1 462 ? -16.206 -2.683 31.389 1.00 93.12 462 GLN A CA 1
ATOM 3679 C C . GLN A 1 462 ? -15.219 -3.186 30.331 1.00 93.12 462 GLN A C 1
ATOM 3681 O O . GLN A 1 462 ? -14.149 -2.598 30.185 1.00 93.12 462 GLN A O 1
ATOM 3686 N N . ASN A 1 463 ? -15.592 -4.202 29.549 1.00 93.31 463 ASN A N 1
ATOM 3687 C CA . ASN A 1 463 ? -14.751 -4.715 28.464 1.00 93.31 463 ASN A CA 1
ATOM 3688 C C . ASN A 1 463 ? -14.468 -3.634 27.409 1.00 93.31 463 ASN A C 1
ATOM 3690 O O . ASN A 1 463 ? -13.337 -3.499 26.949 1.00 93.31 463 ASN A O 1
ATOM 3694 N N . ARG A 1 464 ? -15.469 -2.814 27.061 1.00 92.88 464 ARG A N 1
ATOM 3695 C CA . ARG A 1 464 ? -15.289 -1.688 26.128 1.00 92.88 464 ARG A CA 1
ATOM 3696 C C . ARG A 1 464 ? -14.357 -0.610 26.679 1.00 92.88 464 ARG A C 1
ATOM 3698 O O . ARG A 1 464 ? -13.538 -0.095 25.927 1.00 92.88 464 ARG A O 1
ATOM 3705 N N . ILE A 1 465 ? -14.452 -0.289 27.973 1.00 92.12 465 ILE A N 1
ATOM 3706 C CA . ILE A 1 465 ? -13.526 0.646 28.637 1.00 92.12 465 ILE A CA 1
ATOM 3707 C C . ILE A 1 465 ? -12.098 0.098 28.589 1.00 92.12 465 ILE A C 1
ATOM 3709 O O . ILE A 1 465 ? -11.182 0.833 28.232 1.00 92.12 465 ILE A O 1
ATOM 3713 N N . GLN A 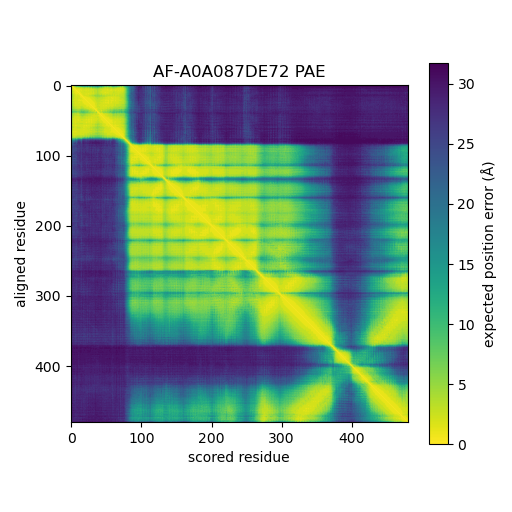1 466 ? -11.909 -1.184 28.918 1.00 93.62 466 GLN A N 1
ATOM 3714 C CA . GLN A 1 466 ? -10.593 -1.825 28.863 1.00 93.62 466 GLN A CA 1
ATOM 3715 C C . GLN A 1 466 ? -10.013 -1.787 27.450 1.00 93.62 466 GLN A C 1
ATOM 3717 O O . GLN A 1 466 ? -8.865 -1.384 27.287 1.00 93.62 466 GLN A O 1
ATOM 3722 N N . LEU A 1 467 ? -10.813 -2.122 26.432 1.00 91.19 467 LEU A N 1
ATOM 3723 C CA . LEU A 1 467 ? -10.380 -2.068 25.038 1.00 91.19 467 LEU A CA 1
ATOM 3724 C C . LEU A 1 467 ? -9.984 -0.644 24.624 1.00 91.19 467 LEU A C 1
ATOM 3726 O O . LEU A 1 467 ? -8.906 -0.458 24.076 1.00 91.19 467 LEU A O 1
ATOM 3730 N N . ALA A 1 468 ? -10.789 0.370 24.960 1.00 91.00 468 ALA A N 1
ATOM 3731 C CA . ALA A 1 468 ? -10.480 1.772 24.665 1.00 91.00 468 ALA A CA 1
ATOM 3732 C C . ALA A 1 468 ? -9.184 2.269 25.333 1.00 91.00 468 ALA A C 1
ATOM 3734 O O . ALA A 1 468 ? -8.518 3.151 24.799 1.00 91.00 468 ALA A O 1
ATOM 3735 N N . GLN A 1 469 ? -8.828 1.722 26.499 1.00 89.50 469 GLN A N 1
ATOM 3736 C CA . GLN A 1 469 ? -7.615 2.089 27.235 1.00 89.50 469 GLN A CA 1
ATOM 3737 C C . GLN A 1 469 ? -6.370 1.322 26.773 1.00 89.50 469 GLN A C 1
ATOM 3739 O O . GLN A 1 469 ? -5.280 1.889 26.773 1.00 89.50 469 GLN A O 1
ATOM 3744 N N . GLN A 1 470 ? -6.516 0.042 26.424 1.00 91.94 470 GLN A N 1
ATOM 3745 C CA . GLN A 1 470 ? -5.399 -0.838 26.064 1.00 91.94 470 GLN A CA 1
ATOM 3746 C C . GLN A 1 470 ? -5.067 -0.786 24.572 1.00 91.94 470 GLN A C 1
ATOM 3748 O O . GLN A 1 470 ? -3.893 -0.762 24.215 1.00 91.94 470 GLN A O 1
ATOM 3753 N N . ASP A 1 471 ? -6.086 -0.747 23.711 1.00 92.06 471 ASP A N 1
ATOM 3754 C CA . ASP A 1 471 ? -5.937 -0.675 22.258 1.00 92.06 471 ASP A CA 1
ATOM 3755 C C . ASP A 1 471 ? -6.952 0.316 21.654 1.00 92.06 471 ASP A C 1
ATOM 3757 O O . ASP A 1 471 ? -8.017 -0.071 21.152 1.00 92.06 471 ASP A O 1
ATOM 3761 N N . PRO A 1 472 ? -6.628 1.624 21.689 1.00 89.69 472 PRO A N 1
ATOM 3762 C CA . PRO A 1 472 ? -7.473 2.678 21.134 1.00 89.69 472 PRO A CA 1
ATOM 3763 C C . PRO A 1 472 ? -7.853 2.448 19.667 1.00 89.69 472 PRO A C 1
ATOM 3765 O O . PRO A 1 472 ? -8.967 2.781 19.262 1.00 89.69 472 PRO A O 1
ATOM 3768 N N . SER A 1 473 ? -6.952 1.862 18.870 1.00 86.94 473 SER A N 1
ATOM 3769 C CA . SER A 1 473 ? -7.225 1.539 17.468 1.00 86.94 473 SER A CA 1
ATOM 3770 C C . SER A 1 473 ? -8.297 0.472 17.318 1.00 86.94 473 SER A C 1
ATOM 3772 O O . SER A 1 473 ? -9.264 0.700 16.597 1.00 86.94 473 SER A O 1
ATOM 3774 N N . GLN A 1 474 ? -8.162 -0.666 18.003 1.00 88.62 474 GLN A N 1
ATOM 3775 C CA . GLN A 1 474 ? -9.157 -1.742 17.935 1.00 88.62 474 GLN A CA 1
ATOM 3776 C C . GLN A 1 474 ? -10.511 -1.288 18.477 1.00 88.62 474 GLN A C 1
ATOM 3778 O O . GLN A 1 474 ? -11.549 -1.632 17.915 1.00 88.62 474 GLN A O 1
ATOM 3783 N N . TYR A 1 475 ? -10.515 -0.453 19.519 1.00 91.75 475 TYR A N 1
ATOM 3784 C CA . TYR A 1 475 ? -11.746 0.157 20.009 1.00 91.75 475 TYR A CA 1
ATOM 3785 C C . TYR A 1 475 ? -12.442 0.984 18.923 1.00 91.75 475 TYR A C 1
ATOM 3787 O O . TYR A 1 475 ? -13.614 0.752 18.639 1.00 91.75 475 TYR A O 1
ATOM 3795 N N . VAL A 1 476 ? -11.733 1.921 18.290 1.00 86.56 476 VAL A N 1
ATOM 3796 C CA . VAL A 1 476 ? -12.315 2.783 17.251 1.00 86.56 476 VAL A CA 1
ATOM 3797 C C . VAL A 1 476 ? -12.772 1.978 16.033 1.00 86.56 476 VAL A C 1
ATOM 3799 O O . VAL A 1 476 ? -13.842 2.262 15.502 1.00 86.56 476 VAL A O 1
ATOM 3802 N N . LEU A 1 477 ? -12.006 0.967 15.617 1.00 86.12 477 LEU A N 1
ATOM 3803 C CA . LEU A 1 477 ? -12.377 0.083 14.510 1.00 86.12 477 LEU A CA 1
ATOM 3804 C C . LEU A 1 477 ? -13.632 -0.737 14.830 1.00 86.12 477 LEU A C 1
ATOM 3806 O O . LEU A 1 477 ? -14.457 -0.933 13.953 1.00 86.12 477 LEU A O 1
ATOM 3810 N N . SER A 1 478 ? -13.832 -1.146 16.088 1.00 87.06 478 SER A N 1
ATOM 3811 C CA . SER A 1 478 ? -15.048 -1.865 16.504 1.00 87.06 478 SER A CA 1
ATOM 3812 C C . SER A 1 478 ? -16.332 -1.021 16.474 1.00 87.06 478 SER A C 1
ATOM 3814 O O . SER A 1 478 ? -17.423 -1.563 16.652 1.00 87.06 478 SER A O 1
ATOM 3816 N N . LEU A 1 479 ? -16.214 0.303 16.307 1.00 84.69 479 LEU A N 1
ATOM 3817 C CA . LEU A 1 479 ? -17.350 1.223 16.187 1.00 84.69 479 LEU A CA 1
ATOM 3818 C C . LEU A 1 479 ? -17.768 1.484 14.733 1.00 84.69 479 LEU A C 1
ATOM 3820 O O . LEU A 1 479 ? -18.817 2.098 14.526 1.00 84.69 479 LEU A O 1
ATOM 3824 N N . GLN A 1 480 ? -16.924 1.110 13.770 1.00 77.94 480 GLN A N 1
ATOM 3825 C CA . GLN A 1 480 ? -17.172 1.227 12.332 1.00 77.94 480 GLN A CA 1
ATOM 3826 C C . GLN A 1 480 ? -17.845 -0.046 11.829 1.00 77.94 480 GLN A C 1
ATOM 3828 O O . GLN A 1 480 ? -18.739 0.096 10.964 1.00 77.94 480 GLN A O 1
#

pLDDT: mean 83.75, std 12.82, range [35.59, 97.25]

Sequence (480 aa):
MEQIPDYYELLNLNPADSLAAIQQQLQYLKAAKESTYLQSDEAKRLLPLINDALTNAFANETTRQRYDTALEAQKHPQAEETHETDWLGQAQQFYKNKQYRQAKTIIGNAIGARGNDPQVHAWAALIELKQPTSNDAFDHEQIIKTAESHIIDADAYLKVGEYSEQTHLDVLHAWMEVLLAQGKAQQALNKLNDAVRHASATAQPYIHLYQAELFRQVATGDNRERFLDESSHCATYGLHVLAVTHNQWTDQQFQTLYKDLAQYAPVRHDLSHRTIKDIQDYAKTCRERIDELNAKPIPQSTQSQWQQHFQQEIAACNQRIAWINQKAAQDATALQQQLTQMNANYQNLQQSHANKTAEYNALLGKAQSMSNDGKPPKRHRLALVAAVILGLIIITCGTNAGMLAFILLLVLEVPCVYLAWQGLTAGKRYDQLKTQITQANQELQQVASNINALQTTMQQTQNRIQLAQQDPSQYVLSLQ

Foldseek 3Di:
DPDDDDCCVVVVNDPPDDLVVRLVSLVVVLVVLVVCVVPDPVSVVVNVVSVCCCPQQRVDPVSVVVNVVVVCCNVCVPPDPPVPPPLVVVLVVCVVVLVLVSSLVSLVSVCVVCVLALLSLLSNLVSLQSPDDDPDPVSLVVSLVSSVVSLVSSVVSPVVDDDDLVSVLSSLLSVLSSCVSVVNLVVNVVSLVVCCVVDDLVNQLSSLLSQLVSLCSPLDDPCNLVSLLSSLVSLLVSQLSLQVCVVVDDPVRSVVSNVSSLVSARDADDCQQDFLVVLVVLLVSLVVVLVVCVVRPGPPVSSVRNNVVSVVSNVVSVVVSVVLLVVLVVVLVVLVVVLVVLVVVLVVLVVVLVVLVVVLVVLVVVLVVLVVVPPPPPVLVVLVVVVVVLVVVVVVDDDPCVPVNVVVCCVSVVVNVVVVVVVVVSVVVNVVSVVVSVVSVVVSVVSVVVSVVSVVVSVVSVVLSVCSVPGSRVSSSVVD

Mean predicted aligned error: 16.75 Å

Solvent-accessible surface area (backbone atoms only — not comparable to full-atom values): 25577 Å² total; per-residue (Å²): 131,85,84,76,82,58,57,44,73,78,68,71,48,67,88,88,53,53,69,70,56,51,49,51,52,47,52,51,52,42,56,58,26,63,78,36,35,96,81,29,74,65,26,60,59,47,47,59,54,47,52,45,39,49,65,62,30,53,61,45,72,70,35,31,53,52,39,53,54,53,49,48,50,62,76,48,58,62,79,69,83,58,84,66,70,61,26,57,63,49,18,52,51,27,44,75,70,69,36,29,73,59,15,48,57,34,34,49,52,26,39,72,76,42,70,74,40,25,51,52,24,11,51,42,16,48,37,40,68,59,47,86,67,65,99,45,69,66,56,47,53,49,33,52,52,53,19,47,52,26,37,52,51,15,57,54,35,54,72,76,54,93,73,57,71,67,43,57,50,46,36,51,51,29,46,35,55,49,27,45,75,71,70,36,51,69,60,28,50,50,54,49,55,56,46,54,77,73,43,51,78,82,49,37,30,57,51,21,37,51,50,16,51,52,27,49,74,65,38,49,78,95,53,18,63,62,26,41,50,52,10,24,51,30,16,52,53,16,45,28,44,47,52,79,43,48,91,80,47,55,72,69,58,47,54,51,53,49,52,65,27,60,71,43,57,79,72,88,77,82,69,86,88,52,43,55,64,58,40,49,53,50,36,48,50,38,47,54,50,44,51,47,46,68,77,47,64,42,63,66,71,59,43,51,53,52,44,53,48,36,54,49,52,37,50,50,36,54,51,49,47,51,48,39,50,50,52,22,51,52,50,31,52,53,49,50,53,50,47,53,53,50,52,54,51,48,53,54,50,51,52,50,44,53,52,43,51,51,53,43,52,52,50,49,53,53,50,50,53,51,51,72,71,49,58,75,53,74,61,56,63,51,47,53,52,47,50,54,53,51,53,53,54,53,75,72,55,71,83,83,52,57,70,63,54,48,52,51,44,52,68,50,46,53,56,49,53,49,52,50,51,51,51,53,52,49,49,53,52,49,55,51,49,53,51,52,48,54,50,43,50,52,53,44,53,50,47,52,51,52,52,53,55,50,51,54,50,48,51,53,48,50,53,50,34,50,36,20,71,77,37,24,38,62,38,57,58,74,75,108

Nearest PDB structures (foldseek):
  8j07-assembly1_8P  TM=2.536E-01  e=1.871E+00  Homo sapiens
  7ung-assembly1_B1  TM=2.451E-01  e=2.129E+00  Homo sapiens

Organism: NCBI:txid1437607

Radius of gyration: 54.04 Å; Cα contacts (8 Å, |Δi|>4): 398; chains: 1; bounding box: 156×58×138 Å